Protein AF-E3HD50-F1 (afdb_monomer_lite)

InterPro domains:
  IPR001307 Thiosulphate sulfurtransferase, conserved site [PS00683] (288-298)
  IPR001763 Rhodanese-like domain [PF00581] (40-154)
  IPR001763 Rhodanese-like domain [PF00581] (185-299)
  IPR001763 Rhodanese-like domain [PS50206] (50-160)
  IPR001763 Rhodanese-like domain [PS50206] (193-304)
  IPR001763 Rhodanese-like domain [SM00450] (39-157)
  IPR001763 Rhodanese-like domain [SM00450] (183-304)
  IPR032816 VTT domain [PF09335] (359-471)
  IPR036873 Rhodanese-like domain superfamily [G3DSA:3.40.250.10] (29-171)
  IPR036873 Rhodanese-like domain superfamily [G3DSA:3.40.250.10] (179-312)
  IPR036873 Rhodanese-like domain superfamily [SSF52821] (33-162)
  IPR036873 Rhodanese-like domain superfamily [SSF52821] (179-300)
  IPR051126 Thiosulfate sulfurtransferase domain-containing protein [PTHR43855] (42-299)

Sequence (515 aa):
MKKLLVSVIFLLVFVIGVANENPTAVKNYDQYSNSKILISPEKANEMLTADKNIVVLDVRKEPDYNKGHIPGSYQIWRPSFSADKGEYEYGGMRATREKMAEVLGSYGVTGDTYIMLVSAKAEYDAARLWWILDMYGHEKMVLIDGGIDGWKNAGLPMVAETSAKPESVKYEFPKSEDTSKFATIEDVKKSIGDDNTVVIDTRTDFEHDGLAQYKGAFAKGRIPSEYYVPWDKMVNEDKSFKSKEEMEAILAENGITRDKQIISYCQSGVRSAHMTFVLSQLLGWDNVKNYDGSWIEWSYNAVNGNVELEKTSLFKVFFSYMKSREKMEMLIGSLGVWAPAAYILMYALITITCISVLPITLVGGLVFGGVKGVIYTAIGASLGLSMAFLIARYIARKPIESKFGNSEVFKKINEGVKNDGWFILATTRLIPVFPFGIQNYVYGLTSINFMQYSLLSTLFILPGTAVFVLLAGAVASGDKATAIKMSLTASLIFFILTVITKIIAKKSKASVKSV

Organism: Ilyobacter polytropus (strain ATCC 51220 / DSM 2926 / LMG 16218 / CuHBu1) (NCBI:txid572544)

pLDDT: mean 88.46, std 14.18, range [31.94, 98.62]

Secondary structure (DSSP, 8-state):
-HHHHHHHHHHHHHHHT-------PPP-GGGSTTTTSEE-HHHHHHHHHH-TTEEEEE-S-HHHHTT-B-TT-EE--HHHHBPPTTSSSSS-PBPPHHHHHHHHHTTT--TTPEEEEE-STTTHHHHHHHHHHHHHT---EEEETTHHHHHHHTT---B-SPPPPPPP-----SS---GGGEE-HHHHHHHTT-TTEEEEE-S-HHHHTTS---TT-SSSSB-TT-EE--GGGGB-TTSPBPPHHHHHHHHHHTT--TTSEEEEE-SSSSHHHHHHHIIIIIS--SSEEEESSHHHHHHHHHHTTSS--B---HHHHHHHHHH-HHHHHHHHHTTGGGHHHHHHHHHHHHHHTT---HHHHHHHHHHH-HHHHHHHHHHHHHHHHHHHHHIIIIISHHHHHHHHTTSHHHHHHHHHHHHHHHHHHHHHHHS-SS-HHHHHHHHHHSS--HHHHHHHHHHHHHHHHHHHHHHHHHHHHS-HHHHHHHHHHHHHHHHHHHHHHHHHHHHHHHHTT--

Radius of gyration: 29.77 Å; chains: 1; bounding box: 66×46×98 Å

Structure (mmCIF, N/CA/C/O backbone):
data_AF-E3HD50-F1
#
_entry.id   AF-E3HD50-F1
#
loop_
_atom_site.group_PDB
_atom_site.id
_atom_site.type_symbol
_atom_site.label_atom_id
_atom_site.label_alt_id
_atom_site.label_comp_id
_atom_site.label_asym_id
_atom_site.label_entity_id
_atom_site.label_seq_id
_atom_site.pdbx_PDB_ins_code
_atom_site.Cartn_x
_atom_site.Cartn_y
_atom_site.Cartn_z
_atom_site.occupancy
_atom_site.B_iso_or_equiv
_atom_site.auth_seq_id
_atom_site.auth_comp_id
_atom_site.auth_asym_id
_atom_site.auth_atom_id
_atom_site.pdbx_PDB_model_num
ATOM 1 N N . MET A 1 1 ? -17.061 -20.625 38.175 1.00 39.88 1 MET A N 1
ATOM 2 C CA . MET A 1 1 ? -15.971 -21.485 37.663 1.00 39.88 1 MET A CA 1
ATOM 3 C C . MET A 1 1 ? -16.125 -21.757 36.175 1.00 39.88 1 MET A C 1
ATOM 5 O O . MET A 1 1 ? -15.224 -21.364 35.461 1.00 39.88 1 MET A O 1
ATOM 9 N N . LYS A 1 2 ? -17.264 -22.271 35.676 1.00 33.75 2 LYS A N 1
ATOM 10 C CA . LYS A 1 2 ? -17.473 -22.517 34.229 1.00 33.75 2 LYS A CA 1
ATOM 11 C C . LYS A 1 2 ? -17.205 -21.302 33.309 1.00 33.75 2 LYS A C 1
ATOM 13 O O . LYS A 1 2 ? -16.453 -21.443 32.363 1.00 33.75 2 LYS A O 1
ATOM 18 N N . LYS A 1 3 ? -17.702 -20.094 33.624 1.00 38.50 3 LYS A N 1
ATOM 19 C CA . LYS A 1 3 ? -17.420 -18.876 32.819 1.00 38.50 3 LYS A CA 1
ATOM 20 C C . LYS A 1 3 ? -15.956 -18.398 32.872 1.00 38.50 3 LYS A C 1
ATOM 22 O O . LYS A 1 3 ? -15.477 -17.833 31.905 1.00 38.50 3 LYS A O 1
ATOM 27 N N . LEU A 1 4 ? -15.250 -18.658 33.977 1.00 38.50 4 LEU A N 1
ATOM 28 C CA . LEU A 1 4 ? -13.831 -18.306 34.146 1.00 38.50 4 LEU A CA 1
ATOM 29 C C . LEU A 1 4 ? -12.928 -19.298 33.391 1.00 38.50 4 LEU A C 1
ATOM 31 O O . LEU A 1 4 ? -11.938 -18.903 32.792 1.00 38.50 4 LEU A O 1
ATOM 35 N N . LEU A 1 5 ? -13.323 -20.576 33.376 1.00 35.88 5 LEU A N 1
ATOM 36 C CA . LEU A 1 5 ? -12.679 -21.636 32.605 1.00 35.88 5 LEU A CA 1
ATOM 37 C C . LEU A 1 5 ? -12.798 -21.372 31.096 1.00 35.88 5 LEU A C 1
ATOM 39 O O . LEU A 1 5 ? -11.825 -21.538 30.380 1.00 35.88 5 LEU A O 1
ATOM 43 N N . VAL A 1 6 ? -13.952 -20.877 30.628 1.00 40.56 6 VAL A N 1
ATOM 44 C CA . VAL A 1 6 ? -14.160 -20.490 29.219 1.00 40.56 6 VAL A CA 1
ATOM 45 C C . VAL A 1 6 ? -13.246 -19.329 28.808 1.00 40.56 6 VAL A C 1
ATOM 47 O O . VAL A 1 6 ? -12.685 -19.376 27.722 1.00 40.56 6 VAL A O 1
ATOM 50 N N . SER A 1 7 ? -13.013 -18.335 29.675 1.00 40.16 7 SER A N 1
ATOM 51 C CA . SER A 1 7 ? -12.068 -17.238 29.395 1.00 40.16 7 SER A CA 1
ATOM 52 C C . SER A 1 7 ? -10.600 -17.686 29.376 1.00 40.16 7 SER A C 1
ATOM 54 O O . SER A 1 7 ? -9.826 -17.182 28.571 1.00 40.16 7 SER A O 1
ATOM 56 N N . VAL A 1 8 ? -10.217 -18.650 30.222 1.00 45.38 8 VAL A N 1
ATOM 57 C CA . VAL A 1 8 ? -8.856 -19.225 30.243 1.00 45.38 8 VAL A CA 1
ATOM 58 C C . VAL A 1 8 ? -8.626 -20.167 29.055 1.00 45.38 8 VAL A C 1
ATOM 60 O O . VAL A 1 8 ? -7.551 -20.153 28.465 1.00 45.38 8 VAL A O 1
ATOM 63 N N . ILE A 1 9 ? -9.646 -20.927 28.645 1.00 44.91 9 ILE A N 1
ATOM 64 C CA . ILE A 1 9 ? -9.611 -21.764 27.436 1.00 44.91 9 ILE A CA 1
ATOM 65 C C . ILE A 1 9 ? -9.530 -20.889 26.177 1.00 44.91 9 ILE A C 1
ATOM 67 O O . ILE A 1 9 ? -8.768 -21.214 25.276 1.00 44.91 9 ILE A O 1
ATOM 71 N N . PHE A 1 10 ? -10.217 -19.741 26.134 1.00 44.97 10 PHE A N 1
ATOM 72 C CA . PHE A 1 10 ? -10.070 -18.778 25.033 1.00 44.97 10 PHE A CA 1
ATOM 73 C C . PHE A 1 10 ? -8.643 -18.214 24.939 1.00 44.97 10 PHE A C 1
ATOM 75 O O . PHE A 1 10 ? -8.124 -18.047 23.840 1.00 44.97 10 PHE A O 1
ATOM 82 N N . LEU A 1 11 ? -7.984 -17.980 26.083 1.00 40.22 11 LEU A N 1
ATOM 83 C CA . LEU A 1 11 ? -6.583 -17.549 26.135 1.00 40.22 11 LEU A CA 1
ATOM 84 C C . LEU A 1 11 ? -5.625 -18.649 25.635 1.00 40.22 11 LEU A C 1
ATOM 86 O O . LEU A 1 11 ? -4.672 -18.351 24.927 1.00 40.22 11 LEU A O 1
ATOM 90 N N . LEU A 1 12 ? -5.898 -19.918 25.960 1.00 40.31 12 LEU A N 1
ATOM 91 C CA . LEU A 1 12 ? -5.104 -21.076 25.521 1.00 40.31 12 LEU A CA 1
ATOM 92 C C . LEU A 1 12 ? -5.289 -21.394 24.029 1.00 40.31 12 LEU A C 1
ATOM 94 O O . LEU A 1 12 ? -4.313 -21.702 23.354 1.00 40.31 12 LEU A O 1
ATOM 98 N N . VAL A 1 13 ? -6.504 -21.261 23.491 1.00 42.22 13 VAL A N 1
ATOM 99 C CA . VAL A 1 13 ? -6.778 -21.442 22.053 1.00 42.22 13 VAL A CA 1
ATOM 100 C C . VAL A 1 13 ? -6.135 -20.323 21.221 1.00 42.22 13 VAL A C 1
ATOM 102 O O . VAL A 1 13 ? -5.653 -20.582 20.124 1.00 42.22 13 VAL A O 1
ATOM 105 N N . PHE A 1 14 ? -6.018 -19.106 21.765 1.00 41.03 14 PHE A N 1
ATOM 106 C CA . PHE A 1 14 ? -5.307 -18.003 21.105 1.00 41.03 14 PHE A CA 1
ATOM 107 C C . PHE A 1 14 ? -3.778 -18.201 21.077 1.00 41.03 14 PHE A C 1
ATOM 109 O O . PHE A 1 14 ? -3.115 -17.745 20.152 1.00 41.03 14 PHE A O 1
ATOM 116 N N . VAL A 1 15 ? -3.216 -18.918 22.058 1.00 40.97 15 VAL A N 1
ATOM 117 C CA . VAL A 1 15 ? -1.780 -19.262 22.110 1.00 40.97 15 VAL A CA 1
ATOM 118 C C . VAL A 1 15 ? -1.423 -20.390 21.131 1.00 40.97 15 VAL A C 1
ATOM 120 O O . VAL A 1 15 ? -0.302 -20.428 20.634 1.00 40.97 15 VAL A O 1
ATOM 123 N N . ILE A 1 16 ? -2.368 -21.277 20.806 1.00 40.00 16 ILE A N 1
ATOM 124 C CA . ILE A 1 16 ? -2.138 -22.424 19.907 1.00 40.00 16 ILE A CA 1
ATOM 125 C C . ILE A 1 16 ? -2.291 -22.039 18.418 1.00 40.00 16 ILE A C 1
ATOM 127 O O . ILE A 1 16 ? -1.778 -22.737 17.551 1.00 40.00 16 ILE A O 1
ATOM 131 N N . GLY A 1 17 ? -2.907 -20.893 18.103 1.00 34.75 17 GLY A N 1
ATOM 132 C CA . GLY A 1 17 ? -3.055 -20.395 16.725 1.00 34.75 17 GLY A CA 1
ATOM 133 C C . GLY A 1 17 ? -1.800 -19.768 16.099 1.00 34.75 17 GLY A C 1
ATOM 134 O O . GLY A 1 17 ? -1.859 -19.315 14.962 1.00 34.75 17 GLY A O 1
ATOM 135 N N . VAL A 1 18 ? -0.669 -19.719 16.813 1.00 40.81 18 VAL A N 1
ATOM 136 C CA . VAL A 1 18 ? 0.598 -19.149 16.318 1.00 40.81 18 VAL A CA 1
ATOM 137 C C . VAL A 1 18 ? 1.589 -20.273 16.027 1.00 40.81 18 VAL A C 1
ATOM 139 O O . VAL A 1 18 ? 2.613 -20.415 16.693 1.00 40.81 18 VAL A O 1
ATOM 142 N N . ALA A 1 19 ? 1.263 -21.105 15.046 1.00 39.38 19 ALA A N 1
ATOM 143 C CA . ALA A 1 19 ? 2.193 -22.072 14.482 1.00 39.38 19 ALA A CA 1
ATOM 144 C C . ALA A 1 19 ? 1.721 -22.465 13.082 1.00 39.38 19 ALA A C 1
ATOM 146 O O . ALA A 1 19 ? 0.920 -23.380 12.933 1.00 39.38 19 ALA A O 1
ATOM 147 N N . ASN A 1 20 ? 2.178 -21.717 12.081 1.00 31.94 20 ASN A N 1
ATOM 148 C CA . ASN A 1 20 ? 2.546 -22.245 10.769 1.00 31.94 20 ASN A CA 1
ATOM 149 C C . ASN A 1 20 ? 3.233 -21.121 9.990 1.00 31.94 20 ASN A C 1
ATOM 151 O O . ASN A 1 20 ? 2.661 -20.511 9.094 1.00 31.94 20 ASN A O 1
ATOM 155 N N . GLU A 1 21 ? 4.479 -20.834 10.355 1.00 38.28 21 GLU A N 1
ATOM 156 C CA . GLU A 1 21 ? 5.421 -20.377 9.339 1.00 38.28 21 GLU A CA 1
ATOM 157 C C . GLU A 1 21 ? 5.832 -21.643 8.593 1.00 38.28 21 GLU A C 1
ATOM 159 O O . GLU A 1 21 ? 6.553 -22.487 9.128 1.00 38.28 21 GLU A O 1
ATOM 164 N N . ASN A 1 22 ? 5.275 -21.830 7.395 1.00 33.47 22 ASN A N 1
ATOM 165 C CA . ASN A 1 22 ? 5.800 -22.835 6.488 1.00 33.47 22 ASN A CA 1
ATOM 166 C C . ASN A 1 22 ? 7.249 -22.434 6.170 1.00 33.47 22 ASN A C 1
ATOM 168 O O . ASN A 1 22 ? 7.464 -21.296 5.744 1.00 33.47 22 ASN A O 1
ATOM 172 N N . PRO A 1 23 ? 8.241 -23.321 6.364 1.00 38.91 23 PRO A N 1
ATOM 173 C CA . PRO A 1 23 ? 9.582 -23.083 5.846 1.00 38.91 23 PRO A CA 1
ATOM 174 C C . PRO A 1 23 ? 9.463 -22.795 4.349 1.00 38.91 23 PRO A C 1
ATOM 176 O O . PRO A 1 23 ? 8.654 -23.439 3.681 1.00 38.91 23 PRO A O 1
ATOM 179 N N . THR A 1 24 ? 10.218 -21.805 3.866 1.00 45.56 24 THR A N 1
ATOM 180 C CA . THR A 1 24 ? 10.245 -21.316 2.479 1.00 45.56 24 THR A CA 1
ATOM 181 C C . THR A 1 24 ? 10.115 -22.471 1.491 1.00 45.56 24 THR A C 1
ATOM 183 O O . THR A 1 24 ? 11.087 -23.154 1.169 1.00 45.56 24 THR A O 1
ATOM 186 N N . ALA A 1 25 ? 8.883 -22.723 1.043 1.00 51.53 25 ALA A N 1
ATOM 187 C CA . ALA A 1 25 ? 8.625 -23.710 0.017 1.00 51.53 25 ALA A CA 1
ATOM 188 C C . ALA A 1 25 ? 9.415 -23.279 -1.218 1.00 51.53 25 ALA A C 1
ATOM 190 O O . ALA A 1 25 ? 9.428 -22.094 -1.565 1.00 51.53 25 ALA A O 1
ATOM 191 N N . VAL A 1 26 ? 10.103 -24.226 -1.856 1.00 62.62 26 VAL A N 1
ATOM 192 C CA . VAL A 1 26 ? 10.768 -23.976 -3.136 1.00 62.62 26 VAL A CA 1
ATOM 193 C C . VAL A 1 26 ? 9.724 -23.384 -4.080 1.00 62.62 26 VAL A C 1
ATOM 195 O O . VAL A 1 26 ? 8.701 -24.019 -4.346 1.00 62.62 26 VAL A O 1
ATOM 198 N N . LYS A 1 27 ? 9.940 -22.141 -4.524 1.00 80.88 27 LYS A N 1
ATOM 199 C CA . LYS A 1 27 ? 8.978 -21.439 -5.376 1.00 80.88 27 LYS A CA 1
ATOM 200 C C . LYS A 1 27 ? 8.894 -22.137 -6.723 1.00 80.88 27 LYS A C 1
ATOM 202 O O . LYS A 1 27 ? 9.899 -22.319 -7.404 1.00 80.88 27 LYS A O 1
ATOM 207 N N . ASN A 1 28 ? 7.679 -22.514 -7.099 1.00 87.00 28 ASN A N 1
ATOM 208 C CA . ASN A 1 28 ? 7.396 -23.099 -8.397 1.00 87.00 28 ASN A CA 1
ATOM 209 C C . ASN A 1 28 ? 6.989 -21.994 -9.383 1.00 87.00 28 ASN A C 1
ATOM 211 O O . ASN A 1 28 ? 5.846 -21.554 -9.348 1.00 87.00 28 ASN A O 1
ATOM 215 N N . TYR A 1 29 ? 7.894 -21.538 -10.249 1.00 92.12 29 TYR A N 1
ATOM 216 C CA . TYR A 1 29 ? 7.586 -20.493 -11.240 1.00 92.12 29 TYR A CA 1
ATOM 217 C C . TYR A 1 29 ? 6.707 -20.994 -12.399 1.00 92.12 29 TYR A C 1
ATOM 219 O O . TYR A 1 29 ? 6.049 -20.186 -13.052 1.00 92.12 29 TYR A O 1
ATOM 227 N N . ASP A 1 30 ? 6.614 -22.313 -12.611 1.00 92.81 30 ASP A N 1
ATOM 228 C CA . ASP A 1 30 ? 5.777 -22.910 -13.664 1.00 92.81 30 ASP A CA 1
ATOM 229 C C . ASP A 1 30 ? 4.272 -22.782 -13.384 1.00 92.81 30 ASP A C 1
ATOM 231 O O . ASP A 1 30 ? 3.452 -23.045 -14.261 1.00 92.81 30 ASP A O 1
ATOM 235 N N . GLN A 1 31 ? 3.889 -22.358 -12.174 1.00 93.12 31 GLN A N 1
ATOM 236 C CA . GLN A 1 31 ? 2.493 -22.057 -11.845 1.00 93.12 31 GLN A CA 1
ATOM 237 C C . GLN A 1 31 ? 1.974 -20.793 -12.555 1.00 93.12 31 GLN A C 1
ATOM 239 O O . GLN A 1 31 ? 0.765 -20.633 -12.732 1.00 93.12 31 GLN A O 1
ATOM 244 N N . TYR A 1 32 ? 2.870 -19.872 -12.929 1.00 95.94 32 TYR A N 1
ATOM 245 C CA . TYR A 1 32 ? 2.498 -18.612 -13.564 1.00 95.94 32 TYR A CA 1
ATOM 246 C C . TYR A 1 32 ? 2.178 -18.817 -15.043 1.00 95.94 32 TYR A C 1
ATOM 248 O O . TYR A 1 32 ? 2.827 -19.601 -15.733 1.00 95.94 32 TYR A O 1
ATOM 256 N N . SER A 1 33 ? 1.201 -18.063 -15.549 1.00 96.12 33 SER A N 1
ATOM 257 C CA . SER A 1 33 ? 0.765 -18.157 -16.947 1.00 96.12 33 SER A CA 1
ATOM 258 C C . SER A 1 33 ? 1.896 -17.836 -17.936 1.00 96.12 33 SER A C 1
ATOM 260 O O . SER A 1 33 ? 1.996 -18.478 -18.980 1.00 96.12 33 SER A O 1
ATOM 262 N N . ASN A 1 34 ? 2.790 -16.905 -17.589 1.00 93.81 34 ASN A N 1
ATOM 263 C CA . ASN A 1 34 ? 4.053 -16.676 -18.283 1.00 93.81 34 ASN A CA 1
ATOM 264 C C . ASN A 1 34 ? 5.237 -16.968 -17.345 1.00 93.81 34 ASN A C 1
ATOM 266 O O . ASN A 1 34 ? 5.796 -16.068 -16.723 1.00 93.81 34 ASN A O 1
ATOM 270 N N . SER A 1 35 ? 5.648 -18.235 -17.251 1.00 89.31 35 SER A N 1
ATOM 271 C CA . SER A 1 35 ? 6.723 -18.669 -16.341 1.00 89.31 35 SER A CA 1
ATOM 272 C C . SER A 1 35 ? 8.123 -18.140 -16.687 1.00 89.31 35 SER A C 1
ATOM 274 O O . SER A 1 35 ? 9.052 -18.298 -15.901 1.00 89.31 35 SER A O 1
ATOM 276 N N . LYS A 1 36 ? 8.302 -17.501 -17.853 1.00 91.62 36 LYS A N 1
ATOM 277 C CA . LYS A 1 36 ? 9.605 -16.991 -18.320 1.00 91.62 36 LYS A CA 1
ATOM 278 C C . LYS A 1 36 ? 9.846 -15.516 -18.006 1.00 91.62 36 LYS A C 1
ATOM 280 O O . LYS A 1 36 ? 10.983 -15.066 -18.101 1.00 91.62 36 LYS A O 1
ATOM 285 N N . ILE A 1 37 ? 8.800 -14.764 -17.663 1.00 95.62 37 ILE A N 1
ATOM 286 C CA . ILE A 1 37 ? 8.881 -13.312 -17.427 1.00 95.62 37 ILE A CA 1
ATOM 287 C C . ILE A 1 37 ? 9.284 -12.955 -15.992 1.00 95.62 37 ILE A C 1
ATOM 289 O O . ILE A 1 37 ? 9.692 -11.825 -15.731 1.00 95.62 37 ILE A O 1
ATOM 293 N N . LEU A 1 38 ? 9.197 -13.915 -15.072 1.00 96.25 38 LEU A N 1
ATOM 294 C CA . LEU A 1 38 ? 9.579 -13.784 -13.673 1.00 96.25 38 LEU A CA 1
ATOM 295 C C . LEU A 1 38 ? 10.454 -14.981 -13.299 1.00 96.25 38 LEU A C 1
ATOM 297 O O . LEU A 1 38 ? 10.007 -16.121 -13.401 1.00 96.25 38 LEU A O 1
ATOM 301 N N . ILE A 1 39 ? 11.689 -14.727 -12.872 1.00 95.69 39 ILE A N 1
ATOM 302 C CA . ILE A 1 39 ? 12.664 -15.780 -12.556 1.00 95.69 39 ILE A CA 1
ATOM 303 C C . ILE A 1 39 ? 13.240 -15.609 -11.155 1.00 95.69 39 ILE A C 1
ATOM 305 O O . ILE A 1 39 ? 13.253 -14.508 -10.600 1.00 95.69 39 ILE A O 1
ATOM 309 N N . SER A 1 40 ? 13.759 -16.704 -10.596 1.00 95.38 40 SER A N 1
ATOM 310 C CA . SER A 1 40 ? 14.482 -16.655 -9.326 1.00 95.38 40 SER A CA 1
ATOM 311 C C . SER A 1 40 ? 15.815 -15.903 -9.467 1.00 95.38 40 SER A C 1
ATOM 313 O O . SER A 1 40 ? 16.392 -15.862 -10.564 1.00 95.38 40 SER A O 1
ATOM 315 N N . PRO A 1 41 ? 16.361 -15.357 -8.367 1.00 95.69 41 PRO A N 1
ATOM 316 C CA . PRO A 1 41 ? 17.691 -14.756 -8.375 1.00 95.69 41 PRO A CA 1
ATOM 317 C C . PRO A 1 41 ? 18.797 -15.703 -8.863 1.00 95.69 41 PRO A C 1
ATOM 319 O O . PRO A 1 41 ? 19.684 -15.295 -9.609 1.00 95.69 41 PRO A O 1
ATOM 322 N N . GLU A 1 42 ? 18.741 -16.983 -8.499 1.00 95.75 42 GLU A N 1
ATOM 323 C CA . GLU A 1 42 ? 19.726 -17.987 -8.913 1.00 95.75 42 GLU A CA 1
ATOM 324 C C . GLU A 1 42 ? 19.674 -18.225 -10.422 1.00 95.75 42 GLU A C 1
ATOM 326 O O . GLU A 1 42 ? 20.721 -18.290 -11.070 1.00 95.75 42 GLU A O 1
ATOM 331 N N . LYS A 1 43 ? 18.465 -18.295 -10.999 1.00 95.38 43 LYS A N 1
ATOM 332 C CA . LYS A 1 43 ? 18.302 -18.434 -12.449 1.00 95.38 43 LYS A CA 1
ATOM 333 C C . LYS A 1 43 ? 18.777 -17.186 -13.188 1.00 95.38 43 LYS A C 1
ATOM 335 O O . LYS A 1 43 ? 19.420 -17.304 -14.229 1.00 95.38 43 LYS A O 1
ATOM 340 N N . ALA A 1 44 ? 18.506 -16.003 -12.641 1.00 96.06 44 ALA A N 1
ATOM 341 C CA . ALA A 1 44 ? 19.031 -14.752 -13.172 1.00 96.06 44 ALA A CA 1
ATOM 342 C C . ALA A 1 44 ? 20.569 -14.761 -13.193 1.00 96.06 44 ALA A C 1
ATOM 344 O O . ALA A 1 44 ? 21.170 -14.468 -14.224 1.00 96.06 44 ALA A O 1
ATOM 345 N N . ASN A 1 45 ? 21.212 -15.184 -12.100 1.00 96.25 45 ASN A N 1
ATOM 346 C CA . ASN A 1 45 ? 22.666 -15.317 -12.036 1.00 96.25 45 ASN A CA 1
ATOM 347 C C . ASN A 1 45 ? 23.212 -16.331 -13.060 1.00 96.25 45 ASN A C 1
ATOM 349 O O . ASN A 1 45 ? 24.190 -16.039 -13.742 1.00 96.25 45 ASN A O 1
ATOM 353 N N . GLU A 1 46 ? 22.562 -17.488 -13.223 1.00 95.25 46 GLU A N 1
ATOM 354 C CA . GLU A 1 46 ? 22.917 -18.472 -14.257 1.00 95.25 46 GLU A CA 1
ATOM 355 C C . GLU A 1 46 ? 22.885 -17.843 -15.662 1.00 95.25 46 GLU A C 1
ATOM 357 O O . GLU A 1 46 ? 23.860 -17.947 -16.408 1.00 95.25 46 GLU A O 1
ATOM 362 N N . MET A 1 47 ? 21.809 -17.122 -15.999 1.00 94.69 47 MET A N 1
ATOM 363 C CA . MET A 1 47 ? 21.666 -16.444 -17.292 1.00 94.69 47 MET A CA 1
ATOM 364 C C . MET A 1 47 ? 22.776 -15.414 -17.528 1.00 94.69 47 MET A C 1
ATOM 366 O O . MET A 1 47 ? 23.382 -15.413 -18.598 1.00 94.69 47 MET A O 1
ATOM 370 N N . LEU A 1 48 ? 23.092 -14.592 -16.522 1.00 94.31 48 LEU A N 1
ATOM 371 C CA . LEU A 1 48 ? 24.144 -13.573 -16.612 1.00 94.31 48 LEU A CA 1
ATOM 372 C C . LEU A 1 48 ? 25.542 -14.170 -16.807 1.00 94.31 48 LEU A C 1
ATOM 374 O O . LEU A 1 48 ? 26.397 -13.550 -17.435 1.00 94.31 48 LEU A O 1
ATOM 378 N N . THR A 1 49 ? 25.789 -15.377 -16.293 1.00 90.25 49 THR A N 1
ATOM 379 C CA . THR A 1 49 ? 27.062 -16.076 -16.527 1.00 90.25 49 THR A CA 1
ATOM 380 C C . THR A 1 49 ? 27.155 -16.727 -17.907 1.00 90.25 49 THR A C 1
ATOM 382 O O . THR A 1 49 ? 28.262 -16.934 -18.405 1.00 90.25 49 THR A O 1
ATOM 385 N N . ALA A 1 50 ? 26.015 -17.049 -18.525 1.00 90.81 50 ALA A N 1
ATOM 386 C CA . ALA A 1 50 ? 25.946 -17.790 -19.779 1.00 90.81 50 ALA A CA 1
ATOM 387 C C . ALA A 1 50 ? 25.892 -16.888 -21.024 1.00 90.81 50 ALA A C 1
ATOM 389 O O . ALA A 1 50 ? 26.473 -17.244 -22.050 1.00 90.81 50 ALA A O 1
ATOM 390 N N . ASP A 1 51 ? 25.214 -15.740 -20.949 1.00 83.94 51 ASP A N 1
ATOM 391 C CA . ASP A 1 51 ? 24.958 -14.867 -22.097 1.00 83.94 51 ASP A CA 1
ATOM 392 C C . ASP A 1 51 ? 25.424 -13.426 -21.841 1.00 83.94 51 ASP A C 1
ATOM 394 O O . ASP A 1 51 ? 25.046 -12.783 -20.863 1.00 83.94 51 ASP A O 1
ATOM 398 N N . LYS A 1 52 ? 26.235 -12.899 -22.764 1.00 77.94 52 LYS A N 1
ATOM 399 C CA . LYS A 1 52 ? 26.749 -11.523 -22.723 1.00 77.94 52 LYS A CA 1
ATOM 400 C C . LYS A 1 52 ? 25.804 -10.498 -23.359 1.00 77.94 52 LYS A C 1
ATOM 402 O O . LYS A 1 52 ? 26.078 -9.308 -23.257 1.00 77.94 52 LYS A O 1
ATOM 407 N N . ASN A 1 53 ? 24.723 -10.926 -24.014 1.00 89.19 53 ASN A N 1
ATOM 408 C CA . ASN A 1 53 ? 23.721 -10.045 -24.626 1.00 89.19 53 ASN A CA 1
ATOM 409 C C . ASN A 1 53 ? 22.579 -9.662 -23.659 1.00 89.19 53 ASN A C 1
ATOM 411 O O . ASN A 1 53 ? 21.521 -9.183 -24.081 1.00 89.19 53 ASN A O 1
ATOM 415 N N . ILE A 1 54 ? 22.779 -9.885 -22.357 1.00 95.56 54 ILE A N 1
ATOM 416 C CA . ILE A 1 54 ? 21.848 -9.473 -21.309 1.00 95.56 54 ILE A CA 1
ATOM 417 C C . ILE A 1 54 ? 22.288 -8.122 -20.749 1.00 95.56 54 ILE A C 1
ATOM 419 O O . ILE A 1 54 ? 23.419 -7.969 -20.291 1.00 95.56 54 ILE A O 1
ATOM 423 N N . VAL A 1 55 ? 21.370 -7.158 -20.731 1.00 96.19 55 VAL A N 1
ATOM 424 C CA . VAL A 1 55 ? 21.560 -5.878 -20.040 1.00 96.19 55 VAL A CA 1
ATOM 425 C C . VAL A 1 55 ? 20.694 -5.866 -18.788 1.00 96.19 55 VAL A C 1
ATOM 427 O O . VAL A 1 55 ? 19.474 -6.001 -18.869 1.00 96.19 55 VAL A O 1
ATOM 430 N N . VAL A 1 56 ? 21.319 -5.687 -17.623 1.00 97.06 56 VAL A N 1
ATOM 431 C CA . VAL A 1 56 ? 20.600 -5.556 -16.349 1.00 97.06 56 VAL A CA 1
ATOM 432 C C . VAL A 1 56 ? 20.347 -4.080 -16.067 1.00 97.06 56 VAL A C 1
ATOM 434 O O . VAL A 1 56 ? 21.295 -3.311 -15.910 1.00 97.06 56 VAL A O 1
ATOM 437 N N . LEU A 1 57 ? 19.080 -3.682 -15.975 1.00 97.75 57 LEU A N 1
ATOM 438 C CA . LEU A 1 57 ? 18.681 -2.331 -15.589 1.00 97.75 57 LEU A CA 1
ATOM 439 C C . LEU A 1 57 ? 18.155 -2.338 -14.152 1.00 97.75 57 LEU A C 1
ATOM 441 O O . LEU A 1 57 ? 17.094 -2.894 -13.860 1.00 97.75 57 LEU A O 1
ATOM 445 N N . ASP A 1 58 ? 18.906 -1.697 -13.261 1.00 97.56 58 ASP A N 1
ATOM 446 C CA . ASP A 1 58 ? 18.540 -1.519 -11.861 1.00 97.56 58 ASP A CA 1
ATOM 447 C C . ASP A 1 58 ? 17.742 -0.223 -11.694 1.00 97.56 58 ASP A C 1
ATOM 449 O O . ASP A 1 58 ? 18.276 0.886 -11.792 1.00 97.56 58 ASP A O 1
ATOM 453 N N . VAL A 1 59 ? 16.443 -0.376 -11.441 1.00 97.44 59 VAL A N 1
ATOM 454 C CA . VAL A 1 59 ? 15.468 0.714 -11.357 1.00 97.44 59 VAL A CA 1
ATOM 455 C C . VAL A 1 59 ? 15.391 1.309 -9.945 1.00 97.44 59 VAL A C 1
ATOM 457 O O . VAL A 1 59 ? 14.377 1.891 -9.569 1.00 97.44 59 VAL A O 1
ATOM 460 N N . ARG A 1 60 ? 16.421 1.156 -9.102 1.00 96.62 60 ARG A N 1
ATOM 461 C CA . ARG A 1 60 ? 16.503 1.820 -7.787 1.00 96.62 60 ARG A CA 1
ATOM 462 C C . ARG A 1 60 ? 17.092 3.219 -7.916 1.00 96.62 60 ARG A C 1
ATOM 464 O O . ARG A 1 60 ? 17.749 3.569 -8.891 1.00 96.62 60 ARG A O 1
ATOM 471 N N . LYS A 1 61 ? 16.890 4.052 -6.891 1.00 95.19 61 LYS A N 1
ATOM 472 C CA . LYS A 1 61 ? 17.569 5.352 -6.808 1.00 95.19 61 LYS A CA 1
ATOM 473 C C . LYS A 1 61 ? 19.077 5.148 -6.685 1.00 95.19 61 LYS A C 1
ATOM 475 O O . LYS A 1 61 ? 19.515 4.260 -5.959 1.00 95.19 61 LYS A O 1
ATOM 480 N N . GLU A 1 62 ? 19.849 6.046 -7.286 1.00 94.06 62 GLU A N 1
ATOM 481 C CA . GLU A 1 62 ? 21.316 6.029 -7.250 1.00 94.06 62 GLU A CA 1
ATOM 482 C C . GLU A 1 62 ? 21.914 5.819 -5.838 1.00 94.06 62 GLU A C 1
ATOM 484 O O . GLU A 1 62 ? 22.774 4.953 -5.692 1.00 94.06 62 GLU A O 1
ATOM 489 N N . PRO A 1 63 ? 21.434 6.465 -4.750 1.00 94.50 63 PRO A N 1
ATOM 490 C CA . PRO A 1 63 ? 21.982 6.205 -3.417 1.00 94.50 63 PRO A CA 1
ATOM 491 C C . PRO A 1 63 ? 21.746 4.782 -2.896 1.00 94.50 63 PRO A C 1
ATOM 493 O O . PRO A 1 63 ? 22.514 4.313 -2.062 1.00 94.50 63 PRO A O 1
ATOM 496 N N . ASP A 1 64 ? 20.681 4.104 -3.329 1.00 94.00 64 ASP A N 1
ATOM 497 C CA . ASP A 1 64 ? 20.410 2.715 -2.944 1.00 94.00 64 ASP A CA 1
ATOM 498 C C . ASP A 1 64 ? 21.184 1.733 -3.829 1.00 94.00 64 ASP A C 1
ATOM 500 O O . ASP A 1 64 ? 21.681 0.726 -3.329 1.00 94.00 64 ASP A O 1
ATOM 504 N N . TYR A 1 65 ? 21.356 2.071 -5.107 1.00 95.19 65 TYR A N 1
ATOM 505 C CA . TYR A 1 65 ? 22.226 1.361 -6.042 1.00 95.19 65 TYR A CA 1
ATOM 506 C C . TYR A 1 65 ? 23.692 1.352 -5.571 1.00 95.19 65 TYR A C 1
ATOM 508 O O . TYR A 1 65 ? 24.327 0.299 -5.498 1.00 95.19 65 TYR A O 1
ATOM 516 N N . ASN A 1 66 ? 24.209 2.509 -5.147 1.00 93.88 66 ASN A N 1
ATOM 517 C CA . ASN A 1 66 ? 25.598 2.676 -4.700 1.00 93.88 66 ASN A CA 1
ATOM 518 C C . ASN A 1 66 ? 25.920 1.938 -3.385 1.00 93.88 66 ASN A C 1
ATOM 520 O O . ASN A 1 66 ? 27.088 1.734 -3.069 1.00 93.88 66 ASN A O 1
ATOM 524 N N . LYS A 1 67 ? 24.911 1.512 -2.608 1.00 93.81 67 LYS A N 1
ATOM 525 C CA . LYS A 1 67 ? 25.125 0.662 -1.416 1.00 93.81 67 LYS A CA 1
ATOM 526 C C . LYS A 1 67 ? 25.472 -0.784 -1.775 1.00 93.81 67 LYS A C 1
ATOM 528 O O . LYS A 1 67 ? 25.967 -1.512 -0.919 1.00 93.81 67 LYS A O 1
ATOM 533 N N . GLY A 1 68 ? 25.151 -1.208 -2.993 1.00 94.88 68 GLY A N 1
ATOM 534 C CA . GLY A 1 68 ? 25.296 -2.579 -3.457 1.00 94.88 68 GLY A CA 1
ATOM 535 C C . GLY A 1 68 ? 24.285 -2.890 -4.558 1.00 94.88 68 GLY A C 1
ATOM 536 O O . GLY A 1 68 ? 23.083 -2.663 -4.383 1.00 94.88 68 GLY A O 1
ATOM 537 N N . HIS A 1 69 ? 24.758 -3.443 -5.668 1.00 96.12 69 HIS A N 1
ATOM 538 C CA . HIS A 1 69 ? 23.961 -3.819 -6.838 1.00 96.12 69 HIS A CA 1
ATOM 539 C C . HIS A 1 69 ? 24.506 -5.086 -7.512 1.00 96.12 69 HIS A C 1
ATOM 541 O O . HIS A 1 69 ? 25.567 -5.595 -7.139 1.00 96.12 69 HIS A O 1
ATOM 547 N N . ILE A 1 70 ? 23.752 -5.607 -8.482 1.00 96.19 70 ILE A N 1
ATOM 548 C CA . ILE A 1 70 ? 24.124 -6.792 -9.261 1.00 96.19 70 ILE A CA 1
ATOM 549 C C . ILE A 1 70 ? 25.355 -6.455 -10.126 1.00 96.19 70 ILE A C 1
ATOM 551 O O . ILE A 1 70 ? 25.351 -5.424 -10.802 1.00 96.19 70 ILE A O 1
ATOM 555 N N . PRO A 1 71 ? 26.417 -7.283 -10.136 1.00 94.31 71 PRO A N 1
ATOM 556 C CA . PRO A 1 71 ? 27.589 -7.039 -10.974 1.00 94.31 71 PRO A CA 1
ATOM 557 C C . PRO A 1 71 ? 27.221 -6.826 -12.449 1.00 94.31 71 PRO A C 1
ATOM 559 O O . PRO A 1 71 ? 26.485 -7.620 -13.027 1.00 94.31 71 PRO A O 1
ATOM 562 N N . GLY A 1 72 ? 27.736 -5.752 -13.053 1.00 92.31 72 GLY A N 1
ATOM 563 C CA . GLY A 1 72 ? 27.478 -5.413 -14.458 1.00 92.31 72 GLY A CA 1
ATOM 564 C C . GLY A 1 72 ? 26.122 -4.754 -14.741 1.00 92.31 72 GLY A C 1
ATOM 565 O O . GLY A 1 72 ? 25.829 -4.475 -15.900 1.00 92.31 72 GLY A O 1
ATOM 566 N N . SER A 1 73 ? 25.295 -4.485 -13.724 1.00 95.75 73 SER A N 1
ATOM 567 C CA . SER A 1 73 ? 24.044 -3.745 -13.923 1.00 95.75 73 SER A CA 1
ATOM 568 C C . SER A 1 73 ? 24.268 -2.259 -14.192 1.00 95.75 73 SER A C 1
ATOM 570 O O . SER A 1 73 ? 25.295 -1.697 -13.810 1.00 95.75 73 SER A O 1
ATOM 572 N N . TYR A 1 74 ? 23.273 -1.613 -14.796 1.00 96.31 74 TYR A N 1
ATOM 573 C CA . TYR A 1 74 ? 23.229 -0.170 -14.978 1.00 96.31 74 TYR A CA 1
ATOM 574 C C . TYR A 1 74 ? 22.054 0.443 -14.231 1.00 96.31 74 TYR A C 1
ATOM 576 O O . TYR A 1 74 ? 20.912 0.002 -14.354 1.00 96.31 74 TYR A O 1
ATOM 584 N N . GLN A 1 75 ? 22.331 1.512 -13.494 1.00 95.94 75 GLN A N 1
ATOM 585 C CA . GLN A 1 75 ? 21.307 2.258 -12.782 1.00 95.94 75 GLN A CA 1
ATOM 586 C C . GLN A 1 75 ? 20.444 3.073 -13.760 1.00 95.94 75 GLN A C 1
ATOM 588 O O . GLN A 1 75 ? 20.963 3.790 -14.623 1.00 95.94 75 GLN A O 1
ATOM 593 N N . ILE A 1 76 ? 19.122 2.989 -13.597 1.00 96.62 76 ILE A N 1
ATOM 594 C CA . ILE A 1 76 ? 18.118 3.818 -14.273 1.00 96.62 76 ILE A CA 1
ATOM 595 C C . ILE A 1 76 ? 17.077 4.287 -13.247 1.00 96.62 76 ILE A C 1
ATOM 597 O O . ILE A 1 76 ? 16.724 3.570 -12.319 1.00 96.62 76 ILE A O 1
ATOM 601 N N . TRP A 1 77 ? 16.563 5.512 -13.367 1.00 96.19 77 TRP A N 1
ATOM 602 C CA . TRP A 1 77 ? 15.521 6.006 -12.460 1.00 96.19 77 TRP A CA 1
ATOM 603 C C . TRP A 1 77 ? 14.416 6.737 -13.212 1.00 96.19 77 TRP A C 1
ATOM 605 O O . TRP A 1 77 ? 14.533 7.037 -14.396 1.00 96.19 77 TRP A O 1
ATOM 615 N N . ARG A 1 78 ? 13.328 7.033 -12.496 1.00 95.56 78 ARG A N 1
ATOM 616 C CA . ARG A 1 78 ? 12.075 7.572 -13.037 1.00 95.56 78 ARG A CA 1
ATOM 617 C C . ARG A 1 78 ? 12.230 8.719 -14.041 1.00 95.56 78 ARG A C 1
ATOM 619 O O . ARG A 1 78 ? 11.589 8.624 -15.076 1.00 95.56 78 ARG A O 1
ATOM 626 N N . PRO A 1 79 ? 13.068 9.755 -13.833 1.00 95.81 79 PRO A N 1
ATOM 627 C CA . PRO A 1 79 ? 13.217 10.829 -14.821 1.00 95.81 79 PRO A CA 1
ATOM 628 C C . PRO A 1 79 ? 13.615 10.352 -16.228 1.00 95.81 79 PRO A C 1
ATOM 630 O O . PRO A 1 79 ? 13.234 10.985 -17.210 1.00 95.81 79 PRO A O 1
ATOM 633 N N . SER A 1 80 ? 14.328 9.225 -16.334 1.00 96.88 80 SER A N 1
ATOM 634 C CA . SER A 1 80 ? 14.720 8.634 -17.617 1.00 96.88 80 SER A CA 1
ATOM 635 C C . SER A 1 80 ? 13.533 8.038 -18.380 1.00 96.88 80 SER A C 1
ATOM 637 O O . SER A 1 80 ? 13.547 8.031 -19.600 1.00 96.88 80 SER A O 1
ATOM 639 N N . PHE A 1 81 ? 12.492 7.570 -17.688 1.00 97.19 81 PHE A N 1
ATOM 640 C CA . PHE A 1 81 ? 11.321 6.917 -18.296 1.00 97.19 81 PHE A CA 1
ATOM 641 C C . PHE A 1 81 ? 9.988 7.605 -17.954 1.00 97.19 81 PHE A C 1
ATOM 643 O O . PHE A 1 81 ? 8.906 7.035 -18.114 1.00 97.19 81 PHE A O 1
ATOM 650 N N . SER A 1 82 ? 10.055 8.854 -17.498 1.00 97.12 82 SER A N 1
ATOM 651 C CA . SER A 1 82 ? 8.912 9.748 -17.315 1.00 97.12 82 SER A CA 1
ATOM 652 C C . SER A 1 82 ? 8.922 10.854 -18.365 1.00 97.12 82 SER A C 1
ATOM 654 O O . SER A 1 82 ? 9.984 11.214 -18.873 1.00 97.12 82 SER A O 1
ATOM 656 N N . ALA A 1 83 ? 7.747 11.400 -18.670 1.00 97.06 83 ALA A N 1
ATOM 657 C CA . ALA A 1 83 ? 7.610 12.599 -19.488 1.00 97.06 83 ALA A CA 1
ATOM 658 C C . ALA A 1 83 ? 8.435 13.750 -18.899 1.00 97.06 83 ALA A C 1
ATOM 660 O O . ALA A 1 83 ? 8.564 13.866 -17.670 1.00 97.06 83 ALA A O 1
ATOM 661 N N . ASP A 1 84 ? 8.995 14.593 -19.763 1.00 94.75 84 ASP A N 1
ATOM 662 C CA . ASP A 1 84 ? 9.738 15.757 -19.316 1.00 94.75 84 ASP A CA 1
ATOM 663 C C . ASP A 1 84 ? 8.818 16.826 -18.731 1.00 94.75 84 ASP A C 1
ATOM 665 O O . ASP A 1 84 ? 7.605 16.901 -18.956 1.00 94.75 84 ASP A O 1
ATOM 669 N N . LYS A 1 85 ? 9.417 17.669 -17.891 1.00 92.19 85 LYS A N 1
ATOM 670 C CA . LYS A 1 85 ? 8.691 18.742 -17.223 1.00 92.19 85 LYS A CA 1
ATOM 671 C C . LYS A 1 85 ? 8.120 19.701 -18.271 1.00 92.19 85 LYS A C 1
ATOM 673 O O . LYS A 1 85 ? 8.878 20.326 -19.002 1.00 92.19 85 LYS A O 1
ATOM 678 N N . GLY A 1 86 ? 6.802 19.891 -18.243 1.00 92.44 86 GLY A N 1
ATOM 679 C CA . GLY A 1 86 ? 6.088 20.796 -19.146 1.00 92.44 86 GLY A CA 1
ATOM 680 C C . GLY A 1 86 ? 5.424 20.106 -20.337 1.00 92.44 86 GLY A C 1
ATOM 681 O O . GLY A 1 86 ? 4.667 20.766 -21.034 1.00 92.44 86 GLY A O 1
ATOM 682 N N . GLU A 1 87 ? 5.641 18.802 -20.547 1.00 95.31 87 GLU A N 1
ATOM 683 C CA . GLU A 1 87 ? 4.875 18.036 -21.546 1.00 95.31 87 GLU A CA 1
ATOM 684 C C . GLU A 1 87 ? 3.403 17.852 -21.143 1.00 95.31 87 GLU A C 1
ATOM 686 O O . GLU A 1 87 ? 2.526 17.774 -21.999 1.00 95.31 87 GLU A O 1
ATOM 691 N N . TYR A 1 88 ? 3.135 17.800 -19.836 1.00 96.06 88 TYR A N 1
ATOM 692 C CA . TYR A 1 88 ? 1.803 17.667 -19.253 1.00 96.06 88 TYR A CA 1
ATOM 693 C C . TYR A 1 88 ? 1.623 18.684 -18.118 1.00 96.06 88 TYR A C 1
ATOM 695 O O . TYR A 1 88 ? 2.585 19.058 -17.440 1.00 96.06 88 TYR A O 1
ATOM 703 N N . GLU A 1 89 ? 0.371 19.070 -17.858 1.00 95.75 89 GLU A N 1
ATOM 704 C CA . GLU A 1 89 ? -0.023 19.978 -16.762 1.00 95.75 89 GLU A CA 1
ATOM 705 C C . GLU A 1 89 ? 0.269 19.409 -15.359 1.00 95.75 89 GLU A C 1
ATOM 707 O O . GLU A 1 89 ? 0.298 20.124 -14.354 1.00 95.75 89 GLU A O 1
ATOM 712 N N . TYR A 1 90 ? 0.497 18.101 -15.276 1.00 95.06 90 TYR A N 1
ATOM 713 C CA . TYR A 1 90 ? 0.801 17.362 -14.060 1.00 95.06 90 TYR A CA 1
ATOM 714 C C . TYR A 1 90 ? 1.916 16.335 -14.323 1.00 95.06 90 TYR A C 1
ATOM 716 O O . TYR A 1 90 ? 2.230 15.992 -15.458 1.00 95.06 90 TYR A O 1
ATOM 724 N N . GLY A 1 91 ? 2.565 15.853 -13.261 1.00 94.25 91 GLY A N 1
ATOM 725 C CA . GLY A 1 91 ? 3.684 14.909 -13.380 1.00 94.25 91 GLY A CA 1
ATOM 726 C C . GLY A 1 91 ? 3.263 13.436 -13.368 1.00 94.25 91 GLY A C 1
ATOM 727 O O . GLY A 1 91 ? 2.118 13.103 -13.090 1.00 94.25 91 GLY A O 1
ATOM 728 N N . GLY A 1 92 ? 4.236 12.542 -13.562 1.00 91.25 92 GLY A N 1
ATOM 729 C CA . GLY A 1 92 ? 4.064 11.093 -13.373 1.00 91.25 92 GLY A CA 1
ATOM 730 C C . GLY A 1 92 ? 3.792 10.290 -14.645 1.00 91.25 92 GLY A C 1
ATOM 731 O O . GLY A 1 92 ? 3.862 9.066 -14.586 1.00 91.25 92 GLY A O 1
ATOM 732 N N . MET A 1 93 ? 3.568 10.964 -15.774 1.00 97.06 93 MET A N 1
ATOM 733 C CA . MET A 1 93 ? 3.347 10.339 -17.081 1.00 97.06 93 MET A CA 1
ATOM 734 C C . MET A 1 93 ? 4.594 9.618 -17.598 1.00 97.06 93 MET A C 1
ATOM 736 O O . MET A 1 93 ? 5.724 9.969 -17.242 1.00 97.06 93 MET A O 1
ATOM 740 N N . ARG A 1 94 ? 4.399 8.599 -18.439 1.00 97.06 94 ARG A N 1
ATOM 741 C CA . ARG A 1 94 ? 5.484 7.882 -19.130 1.00 97.06 94 ARG A CA 1
ATOM 742 C C . ARG A 1 94 ? 6.232 8.784 -20.119 1.00 97.06 94 ARG A C 1
ATOM 744 O O . ARG A 1 94 ? 5.643 9.690 -20.698 1.00 97.06 94 ARG A O 1
ATOM 751 N N . ALA A 1 95 ? 7.509 8.490 -20.348 1.00 97.50 95 ALA A N 1
ATOM 752 C CA . ALA A 1 95 ? 8.280 9.075 -21.448 1.00 97.50 95 ALA A CA 1
ATOM 753 C C . ALA A 1 95 ? 7.706 8.667 -22.815 1.00 97.50 95 ALA A C 1
ATOM 755 O O . ALA A 1 95 ? 7.076 7.613 -22.927 1.00 97.50 95 ALA A O 1
ATOM 756 N N . THR A 1 96 ? 7.957 9.465 -23.854 1.00 97.06 96 THR A N 1
ATOM 757 C CA . THR A 1 96 ? 7.627 9.118 -25.246 1.00 97.06 96 THR A CA 1
ATOM 758 C C . THR A 1 96 ? 8.431 7.910 -25.740 1.00 97.06 96 THR A C 1
ATOM 760 O O . THR A 1 96 ? 9.453 7.539 -25.150 1.00 97.06 96 THR A O 1
ATOM 763 N N . ARG A 1 97 ? 7.976 7.279 -26.830 1.00 97.12 97 ARG A N 1
ATOM 764 C CA . ARG A 1 97 ? 8.676 6.144 -27.453 1.00 97.12 97 ARG A CA 1
ATOM 765 C C . ARG A 1 97 ? 10.056 6.568 -27.955 1.00 97.12 97 ARG A C 1
ATOM 767 O O . ARG A 1 97 ? 11.022 5.834 -27.788 1.00 97.12 97 ARG A O 1
ATOM 774 N N . GLU A 1 98 ? 10.166 7.779 -28.487 1.00 97.62 98 GLU A N 1
ATOM 775 C CA . GLU A 1 98 ? 11.407 8.374 -28.987 1.00 97.62 98 GLU A CA 1
ATOM 776 C C . GLU A 1 98 ? 12.412 8.576 -27.850 1.00 97.62 98 GLU A C 1
ATOM 778 O O . GLU A 1 98 ? 13.539 8.087 -27.927 1.00 97.62 98 GLU A O 1
ATOM 783 N N . LYS A 1 99 ? 11.979 9.189 -26.740 1.00 97.75 99 LYS A N 1
ATOM 784 C CA . LYS A 1 99 ? 12.821 9.363 -25.550 1.00 97.75 99 LYS A CA 1
ATOM 785 C C . LYS A 1 99 ? 13.282 8.018 -24.990 1.00 97.75 99 LYS A C 1
ATOM 787 O O . LYS A 1 99 ? 14.446 7.862 -24.631 1.00 97.75 99 LYS A O 1
ATOM 792 N N . MET A 1 100 ? 12.392 7.024 -24.931 1.00 98.38 100 MET A N 1
ATOM 793 C CA . MET A 1 100 ? 12.777 5.688 -24.474 1.00 98.38 100 MET A CA 1
ATOM 794 C C . MET A 1 100 ? 13.791 5.018 -25.401 1.00 98.38 100 MET A C 1
ATOM 796 O O . MET A 1 100 ? 14.674 4.321 -24.904 1.00 98.38 100 MET A O 1
ATOM 800 N N . ALA A 1 101 ? 13.713 5.245 -26.714 1.00 98.31 101 ALA A N 1
ATOM 801 C CA . ALA A 1 101 ? 14.707 4.731 -27.647 1.00 98.31 101 ALA A CA 1
ATOM 802 C C . ALA A 1 101 ? 16.098 5.335 -27.394 1.00 98.31 101 ALA A C 1
ATOM 804 O O . ALA A 1 101 ? 17.080 4.600 -27.313 1.00 98.31 101 ALA A O 1
ATOM 805 N N . GLU A 1 102 ? 16.185 6.648 -27.175 1.00 98.00 102 GLU A N 1
ATOM 806 C CA . GLU A 1 102 ? 17.446 7.317 -26.822 1.00 98.00 102 GLU A CA 1
ATOM 807 C C . GLU A 1 102 ? 18.021 6.797 -25.497 1.00 98.00 102 GLU A C 1
ATOM 809 O O . GLU A 1 102 ? 19.210 6.483 -25.395 1.00 98.00 102 GLU A O 1
ATOM 814 N N . VAL A 1 103 ? 17.166 6.651 -24.481 1.00 97.94 103 VAL A N 1
ATOM 815 C CA . VAL A 1 103 ? 17.564 6.163 -23.156 1.00 97.94 103 VAL A CA 1
ATOM 816 C C . VAL A 1 103 ? 18.098 4.737 -23.232 1.00 97.94 103 VAL A C 1
ATOM 818 O O . VAL A 1 103 ? 19.178 4.480 -22.701 1.00 97.94 103 VAL A O 1
ATOM 821 N N . LEU A 1 104 ? 17.395 3.821 -23.904 1.00 98.19 104 LEU A N 1
ATOM 822 C CA . LEU A 1 104 ? 17.852 2.439 -24.079 1.00 98.19 104 LEU A CA 1
ATOM 823 C C . LEU A 1 104 ? 19.158 2.370 -24.876 1.00 98.19 104 LEU A C 1
ATOM 825 O O . LEU A 1 104 ? 20.093 1.683 -24.460 1.00 98.19 104 LEU A O 1
ATOM 829 N N . GLY A 1 105 ? 19.260 3.145 -25.958 1.00 97.88 105 GLY A N 1
ATOM 830 C CA . GLY A 1 105 ? 20.485 3.267 -26.745 1.00 97.88 105 GLY A CA 1
ATOM 831 C C . GLY A 1 105 ? 21.691 3.701 -25.907 1.00 97.88 105 GLY A C 1
ATOM 832 O O . GLY A 1 105 ? 22.788 3.178 -26.095 1.00 97.88 105 GLY A O 1
ATOM 833 N N . SER A 1 106 ? 21.490 4.572 -24.908 1.00 96.94 106 SER A N 1
ATOM 834 C CA . SER A 1 106 ? 22.545 5.010 -23.974 1.00 96.94 106 SER A CA 1
ATOM 835 C C . SER A 1 106 ? 23.069 3.914 -23.032 1.00 96.94 106 SER A C 1
ATOM 837 O O . SER A 1 106 ? 24.121 4.084 -22.415 1.00 96.94 106 SER A O 1
ATOM 839 N N . TYR A 1 107 ? 22.348 2.795 -22.921 1.00 96.00 107 TYR A N 1
ATOM 840 C CA . TYR A 1 107 ? 22.764 1.592 -22.195 1.00 96.00 107 TYR A CA 1
ATOM 841 C C . TYR A 1 107 ? 23.236 0.478 -23.141 1.00 96.00 107 TYR A C 1
ATOM 843 O O . TYR A 1 107 ? 23.344 -0.671 -22.719 1.00 96.00 107 TYR A O 1
ATOM 851 N N . GLY A 1 108 ? 23.517 0.789 -24.413 1.00 95.31 108 GLY A N 1
ATOM 852 C CA . GLY A 1 108 ? 23.995 -0.198 -25.387 1.00 95.31 108 GLY A CA 1
ATOM 853 C C . GLY A 1 108 ? 22.929 -1.219 -25.800 1.00 95.31 108 GLY A C 1
ATOM 854 O O . GLY A 1 108 ? 23.250 -2.220 -26.437 1.00 95.31 108 GLY A O 1
ATOM 855 N N . VAL A 1 109 ? 21.664 -0.991 -25.431 1.00 96.62 109 VAL A N 1
ATOM 856 C CA . VAL A 1 109 ? 20.549 -1.887 -25.749 1.00 96.62 109 VAL A CA 1
ATOM 857 C C . VAL A 1 109 ? 20.226 -1.774 -27.236 1.00 96.62 109 VAL A C 1
ATOM 859 O O . VAL A 1 109 ? 20.141 -0.680 -27.790 1.00 96.62 109 VAL A O 1
ATOM 862 N N . THR A 1 110 ? 19.988 -2.916 -27.872 1.00 95.69 110 THR A N 1
ATOM 863 C CA . THR A 1 110 ? 19.482 -3.046 -29.245 1.00 95.69 110 THR A CA 1
ATOM 864 C C . THR A 1 110 ? 18.132 -3.767 -29.239 1.00 95.69 110 THR A C 1
ATOM 866 O O . THR A 1 110 ? 17.695 -4.271 -28.203 1.00 95.69 110 THR A O 1
ATOM 869 N N . GLY A 1 111 ? 17.463 -3.862 -30.391 1.00 93.75 111 GLY A N 1
ATOM 870 C CA . GLY A 1 111 ? 16.205 -4.609 -30.500 1.00 93.75 111 GLY A CA 1
ATOM 871 C C . GLY A 1 111 ? 16.319 -6.101 -30.140 1.00 93.75 111 GLY A C 1
ATOM 872 O O . GLY A 1 111 ? 15.325 -6.722 -29.771 1.00 93.75 111 GLY A O 1
ATOM 873 N N . ASP A 1 112 ? 17.526 -6.671 -30.196 1.00 93.56 112 ASP A N 1
ATOM 874 C CA . ASP A 1 112 ? 17.773 -8.078 -29.875 1.00 93.56 112 ASP A CA 1
ATOM 875 C C . ASP A 1 112 ? 18.280 -8.337 -28.459 1.00 93.56 112 ASP A C 1
ATOM 877 O O . ASP A 1 112 ? 18.337 -9.501 -28.048 1.00 93.56 112 ASP A O 1
ATOM 881 N N . THR A 1 113 ? 18.640 -7.281 -27.730 1.00 96.12 113 THR A N 1
ATOM 882 C CA . THR A 1 113 ? 19.119 -7.355 -26.350 1.00 96.12 113 THR A CA 1
ATOM 883 C C . THR A 1 113 ? 18.043 -7.934 -25.441 1.00 96.12 113 THR A C 1
ATOM 885 O O . THR A 1 113 ? 16.871 -7.595 -25.566 1.00 96.12 113 THR A O 1
ATOM 888 N N . TYR A 1 114 ? 18.448 -8.798 -24.512 1.00 96.81 114 TYR A N 1
ATOM 889 C CA . TYR A 1 114 ? 17.562 -9.302 -23.469 1.00 96.81 114 TYR A CA 1
ATOM 890 C C . TYR A 1 114 ? 17.707 -8.414 -22.228 1.00 96.81 114 TYR A C 1
ATOM 892 O O . TYR A 1 114 ? 18.801 -8.286 -21.680 1.00 96.81 114 TYR A O 1
ATOM 900 N N . ILE A 1 115 ? 16.628 -7.778 -21.775 1.00 98.00 115 ILE A N 1
ATOM 901 C CA . ILE A 1 115 ? 16.673 -6.844 -20.644 1.00 98.00 115 ILE A CA 1
ATOM 902 C C . ILE A 1 115 ? 16.240 -7.551 -19.359 1.00 98.00 115 ILE A C 1
ATOM 904 O O . ILE A 1 115 ? 15.124 -8.052 -19.242 1.00 98.00 115 ILE A O 1
ATOM 908 N N . MET A 1 116 ? 17.109 -7.549 -18.355 1.00 98.00 116 MET A N 1
ATOM 909 C CA . MET A 1 116 ? 16.781 -8.009 -17.009 1.00 98.00 116 MET A CA 1
ATOM 910 C C . MET A 1 116 ? 16.487 -6.803 -16.122 1.00 98.00 116 MET A C 1
ATOM 912 O O . MET A 1 116 ? 17.331 -5.928 -15.943 1.00 98.00 116 MET A O 1
ATOM 916 N N . LEU A 1 117 ? 15.277 -6.746 -15.580 1.00 98.25 117 LEU A N 1
ATOM 917 C CA . LEU A 1 117 ? 14.816 -5.659 -14.730 1.00 98.25 117 LEU A CA 1
ATOM 918 C C . LEU A 1 117 ? 14.898 -6.080 -13.266 1.00 98.25 117 LEU A C 1
ATOM 920 O O . LEU A 1 117 ? 14.441 -7.159 -12.883 1.00 98.25 117 LEU A O 1
ATOM 924 N N . VAL A 1 118 ? 15.478 -5.204 -12.453 1.00 97.06 118 VAL A N 1
ATOM 925 C CA . VAL A 1 118 ? 15.543 -5.372 -11.003 1.00 97.06 118 VAL A CA 1
ATOM 926 C C . VAL A 1 118 ? 15.258 -4.045 -10.327 1.00 97.06 118 VAL A C 1
ATOM 928 O O . VAL A 1 118 ? 15.662 -2.986 -10.805 1.00 97.06 118 VAL A O 1
ATOM 931 N N . SER A 1 119 ? 14.571 -4.066 -9.196 1.00 94.06 119 SER A N 1
ATOM 932 C CA . SER A 1 119 ? 14.394 -2.884 -8.372 1.00 94.06 119 SER A CA 1
ATOM 933 C C . SER A 1 119 ? 14.324 -3.256 -6.887 1.00 94.06 119 SER A C 1
ATOM 935 O O . SER A 1 119 ? 14.997 -4.175 -6.417 1.00 94.06 119 SER A O 1
ATOM 937 N N . ALA A 1 120 ? 13.596 -2.464 -6.105 1.00 88.75 120 ALA A N 1
ATOM 938 C CA . ALA A 1 120 ? 13.327 -2.719 -4.698 1.00 88.75 120 ALA A CA 1
ATOM 939 C C . ALA A 1 120 ? 11.815 -2.707 -4.469 1.00 88.75 120 ALA A C 1
ATOM 941 O O . ALA A 1 120 ? 11.047 -2.288 -5.334 1.00 88.75 120 ALA A O 1
ATOM 942 N N . LYS A 1 121 ? 11.394 -3.081 -3.255 1.00 82.00 121 LYS A N 1
ATOM 943 C CA . LYS A 1 121 ? 9.984 -3.064 -2.835 1.00 82.00 121 LYS A CA 1
ATOM 944 C C . LYS A 1 121 ? 9.085 -3.914 -3.741 1.00 82.00 121 LYS A C 1
ATOM 946 O O . LYS A 1 121 ? 8.048 -3.441 -4.195 1.00 82.00 121 LYS A O 1
ATOM 951 N N . ALA A 1 122 ? 9.501 -5.162 -3.950 1.00 83.56 122 ALA A N 1
ATOM 952 C CA . ALA A 1 122 ? 8.791 -6.138 -4.773 1.00 83.56 122 ALA A CA 1
ATOM 953 C C . ALA A 1 122 ? 8.484 -5.602 -6.181 1.00 83.56 122 ALA A C 1
ATOM 955 O O . ALA A 1 122 ? 7.354 -5.594 -6.650 1.00 83.56 122 ALA A O 1
ATOM 956 N N . GLU A 1 123 ? 9.523 -5.094 -6.837 1.00 87.94 123 GLU A N 1
ATOM 957 C CA . GLU A 1 123 ? 9.536 -4.859 -8.275 1.00 87.94 123 GLU A CA 1
ATOM 958 C C . GLU A 1 123 ? 8.561 -3.833 -8.864 1.00 87.94 123 GLU A C 1
ATOM 960 O O . GLU A 1 123 ? 8.478 -3.732 -10.083 1.00 87.94 123 GLU A O 1
ATOM 965 N N . TYR A 1 124 ? 7.859 -2.998 -8.088 1.00 90.12 124 TYR A N 1
ATOM 966 C CA . TYR A 1 124 ? 6.878 -2.101 -8.719 1.00 90.12 124 TYR A CA 1
ATOM 967 C C . TYR A 1 124 ? 7.500 -1.036 -9.650 1.00 90.12 124 TYR A C 1
ATOM 969 O O . TYR A 1 124 ? 6.840 -0.588 -10.588 1.00 90.12 124 TYR A O 1
ATOM 977 N N . ASP A 1 125 ? 8.746 -0.598 -9.411 1.00 96.62 125 ASP A N 1
ATOM 978 C CA . ASP A 1 125 ? 9.441 0.348 -10.302 1.00 96.62 125 ASP A CA 1
ATOM 979 C C . ASP A 1 125 ? 9.958 -0.378 -11.560 1.00 96.62 125 ASP A C 1
ATOM 981 O O . ASP A 1 125 ? 9.846 0.157 -12.664 1.00 96.62 125 ASP A O 1
ATOM 985 N N . ALA A 1 126 ? 10.429 -1.622 -11.419 1.00 97.38 126 ALA A N 1
ATOM 986 C CA . ALA A 1 126 ? 10.764 -2.489 -12.547 1.00 97.38 126 ALA A CA 1
ATOM 987 C C . ALA A 1 126 ? 9.535 -2.833 -13.400 1.00 97.38 126 ALA A C 1
ATOM 989 O O . ALA A 1 126 ? 9.586 -2.692 -14.616 1.00 97.38 126 ALA A O 1
ATOM 990 N N . ALA A 1 127 ? 8.402 -3.175 -12.782 1.00 97.75 127 ALA A N 1
ATOM 991 C CA . ALA A 1 127 ? 7.137 -3.434 -13.466 1.00 97.75 127 ALA A CA 1
ATOM 992 C C . ALA A 1 127 ? 6.637 -2.202 -14.235 1.00 97.75 127 ALA A C 1
ATOM 994 O O . ALA A 1 127 ? 6.048 -2.321 -15.306 1.00 97.75 127 ALA A O 1
ATOM 995 N N . ARG A 1 128 ? 6.906 -0.991 -13.734 1.00 98.06 128 ARG A N 1
ATOM 996 C CA . ARG A 1 128 ? 6.616 0.236 -14.479 1.00 98.06 128 ARG A CA 1
ATOM 997 C C . ARG A 1 128 ? 7.460 0.358 -15.742 1.00 98.06 128 ARG A C 1
ATOM 999 O O . ARG A 1 128 ? 6.910 0.696 -16.787 1.00 98.06 128 ARG A O 1
ATOM 1006 N N . LEU A 1 129 ? 8.766 0.118 -15.648 1.00 98.44 129 LEU A N 1
ATOM 1007 C CA . LEU A 1 129 ? 9.636 0.153 -16.822 1.00 98.44 129 LEU A CA 1
ATOM 1008 C C . LEU A 1 129 ? 9.260 -0.962 -17.807 1.00 98.44 129 LEU A C 1
ATOM 1010 O O . LEU A 1 129 ? 9.094 -0.679 -18.988 1.00 98.44 129 LEU A O 1
ATOM 1014 N N . TRP A 1 130 ? 9.010 -2.177 -17.312 1.00 98.38 130 TRP A N 1
ATOM 1015 C CA . TRP A 1 130 ? 8.474 -3.296 -18.089 1.00 98.38 130 TRP A CA 1
ATOM 1016 C C . TRP A 1 130 ? 7.228 -2.894 -18.877 1.00 98.38 130 TRP A C 1
ATOM 1018 O O . TRP A 1 130 ? 7.223 -3.045 -20.090 1.00 98.38 130 TRP A O 1
ATOM 1028 N N . TRP A 1 131 ? 6.213 -2.315 -18.225 1.00 98.31 131 TRP A N 1
ATOM 1029 C CA . TRP A 1 131 ? 4.963 -1.931 -18.889 1.00 98.31 131 TRP A CA 1
ATOM 1030 C C . TRP A 1 131 ? 5.195 -0.930 -20.030 1.00 98.31 131 TRP A C 1
ATOM 1032 O O . TRP A 1 131 ? 4.608 -1.074 -21.098 1.00 98.31 131 TRP A O 1
ATOM 1042 N N . ILE A 1 132 ? 6.082 0.056 -19.838 1.00 98.31 132 ILE A N 1
ATOM 1043 C CA . ILE A 1 132 ? 6.435 1.025 -20.891 1.00 98.31 132 ILE A CA 1
ATOM 1044 C C . ILE A 1 132 ? 7.106 0.314 -22.074 1.00 98.31 132 ILE A C 1
ATOM 1046 O O . ILE A 1 132 ? 6.751 0.557 -23.225 1.00 98.31 132 ILE A O 1
ATOM 1050 N N . LEU A 1 133 ? 8.084 -0.551 -21.797 1.00 98.31 133 LEU A N 1
ATOM 1051 C CA . LEU A 1 133 ? 8.859 -1.247 -22.824 1.00 98.31 133 LEU A CA 1
ATOM 1052 C C . LEU A 1 133 ? 8.021 -2.272 -23.597 1.00 98.31 133 LEU A C 1
ATOM 1054 O O . LEU A 1 133 ? 8.101 -2.325 -24.823 1.00 98.31 133 LEU A O 1
ATOM 1058 N N . ASP A 1 134 ? 7.180 -3.017 -22.888 1.00 97.38 134 ASP A N 1
ATOM 1059 C CA . ASP A 1 134 ? 6.253 -4.007 -23.434 1.00 97.38 134 ASP A CA 1
ATOM 1060 C C . ASP A 1 134 ? 5.174 -3.344 -24.306 1.00 97.38 134 ASP A C 1
ATOM 1062 O O . ASP A 1 134 ? 4.850 -3.830 -25.390 1.00 97.38 134 ASP A O 1
ATOM 1066 N N . MET A 1 135 ? 4.663 -2.184 -23.883 1.00 97.25 135 MET A N 1
ATOM 1067 C CA . MET A 1 135 ? 3.751 -1.362 -24.682 1.00 97.25 135 MET A CA 1
ATOM 1068 C C . MET A 1 135 ? 4.442 -0.802 -25.934 1.00 97.25 135 MET A C 1
ATOM 1070 O O . MET A 1 135 ? 3.835 -0.773 -26.998 1.00 97.25 135 MET A O 1
ATOM 1074 N N . TYR A 1 136 ? 5.711 -0.388 -25.853 1.00 98.12 136 TYR A N 1
ATOM 1075 C CA . TYR A 1 136 ? 6.449 0.138 -27.009 1.00 98.12 136 TYR A CA 1
ATOM 1076 C C . TYR A 1 136 ? 7.027 -0.924 -27.951 1.00 98.12 136 TYR A C 1
ATOM 1078 O O . TYR A 1 136 ? 7.516 -0.560 -29.026 1.00 98.12 136 TYR A O 1
ATOM 1086 N N . GLY A 1 137 ? 6.933 -2.206 -27.588 1.00 97.31 137 GLY A N 1
ATOM 1087 C CA . GLY A 1 137 ? 7.254 -3.329 -28.465 1.00 97.31 137 GLY A CA 1
ATOM 1088 C C . GLY A 1 137 ? 8.615 -3.986 -28.223 1.00 97.31 137 GLY A C 1
ATOM 1089 O O . GLY A 1 137 ? 9.138 -4.633 -29.131 1.00 97.31 137 GLY A O 1
ATOM 1090 N N . HIS A 1 138 ? 9.212 -3.821 -27.039 1.00 97.69 138 HIS A N 1
ATOM 1091 C CA . HIS A 1 138 ? 10.369 -4.607 -26.608 1.00 97.69 138 HIS A CA 1
ATOM 1092 C C . HIS A 1 138 ? 9.894 -5.751 -25.709 1.00 97.69 138 HIS A C 1
ATOM 1094 O O . HIS A 1 138 ? 9.444 -5.499 -24.603 1.00 97.69 138 HIS A O 1
ATOM 1100 N N . GLU A 1 139 ? 9.987 -7.001 -26.164 1.00 94.50 139 GLU A N 1
ATOM 1101 C CA . GLU A 1 139 ? 9.402 -8.154 -25.449 1.00 94.50 139 GLU A CA 1
ATOM 1102 C C . GLU A 1 139 ? 10.429 -9.025 -24.717 1.00 94.50 139 GLU A C 1
ATOM 1104 O O . GLU A 1 139 ? 10.067 -9.776 -23.812 1.00 94.50 139 GLU A O 1
ATOM 1109 N N . LYS A 1 140 ? 11.710 -8.955 -25.104 1.00 95.75 140 LYS A N 1
ATOM 1110 C CA . LYS A 1 140 ? 12.791 -9.782 -24.544 1.00 95.75 140 LYS A CA 1
ATOM 1111 C C . LYS A 1 140 ? 13.188 -9.270 -23.160 1.00 95.75 140 LYS A C 1
ATOM 1113 O O . LYS A 1 140 ? 14.223 -8.631 -22.995 1.00 95.75 140 LYS A O 1
ATOM 1118 N N . MET A 1 141 ? 12.334 -9.510 -22.172 1.00 96.88 141 MET A N 1
ATOM 1119 C CA . MET A 1 141 ? 12.501 -8.991 -20.819 1.00 96.88 141 MET A CA 1
ATOM 1120 C C . MET A 1 141 ? 12.281 -10.061 -19.759 1.00 96.88 141 MET A C 1
ATOM 1122 O O . MET A 1 141 ? 11.655 -11.088 -20.012 1.00 96.88 141 MET A O 1
ATOM 1126 N N . VAL A 1 142 ? 12.787 -9.805 -18.555 1.00 97.31 142 VAL A N 1
ATOM 1127 C CA . VAL A 1 142 ? 12.487 -10.598 -17.361 1.00 97.31 142 VAL A CA 1
ATOM 1128 C C . VAL A 1 142 ? 12.617 -9.747 -16.098 1.00 97.31 142 VAL A C 1
ATOM 1130 O O . VAL A 1 142 ? 13.449 -8.842 -16.051 1.00 97.31 142 VAL A O 1
ATOM 1133 N N . LEU A 1 143 ? 11.810 -10.037 -15.079 1.00 97.81 143 LEU A N 1
ATOM 1134 C CA . LEU A 1 143 ? 11.935 -9.488 -13.728 1.00 97.81 143 LEU A CA 1
ATOM 1135 C C . LEU A 1 143 ? 12.567 -10.526 -12.792 1.00 97.81 143 LEU A C 1
ATOM 1137 O O . LEU A 1 143 ? 12.288 -11.724 -12.894 1.00 97.81 143 LEU A O 1
ATOM 1141 N N . ILE A 1 144 ? 13.385 -10.058 -11.849 1.00 96.56 144 ILE A N 1
ATOM 1142 C CA . ILE A 1 144 ? 13.923 -10.900 -10.774 1.00 96.56 144 ILE A CA 1
ATOM 1143 C C . ILE A 1 144 ? 12.938 -10.901 -9.605 1.00 96.56 144 ILE A C 1
ATOM 1145 O O . ILE A 1 144 ? 12.669 -9.860 -9.004 1.00 96.56 144 ILE A O 1
ATOM 1149 N N . ASP A 1 145 ? 12.416 -12.074 -9.257 1.00 95.44 145 ASP A N 1
ATOM 1150 C CA . ASP A 1 145 ? 11.485 -12.229 -8.143 1.00 95.44 145 ASP A CA 1
ATOM 1151 C C . ASP A 1 145 ? 12.132 -11.844 -6.803 1.00 95.44 145 ASP A C 1
ATOM 1153 O O . ASP A 1 145 ? 13.256 -12.240 -6.488 1.00 95.44 145 ASP A O 1
ATOM 1157 N N . GLY A 1 146 ? 11.430 -11.033 -6.010 1.00 93.44 146 GLY A N 1
ATOM 1158 C CA . GLY A 1 146 ? 11.980 -10.428 -4.793 1.00 93.44 146 GLY A CA 1
ATOM 1159 C C . GLY A 1 146 ? 12.958 -9.274 -5.033 1.00 93.44 146 GLY A C 1
ATOM 1160 O O . GLY A 1 146 ? 13.377 -8.623 -4.070 1.00 93.44 146 GLY A O 1
ATOM 1161 N N . GLY A 1 147 ? 13.316 -8.984 -6.284 1.00 95.62 147 GLY A N 1
ATOM 1162 C CA . GLY A 1 147 ? 14.201 -7.882 -6.627 1.00 95.62 147 GLY A CA 1
ATOM 1163 C C . GLY A 1 147 ? 15.588 -7.993 -6.019 1.00 95.62 147 GLY A C 1
ATOM 1164 O O . GLY A 1 147 ? 16.134 -9.082 -5.827 1.00 95.62 147 GLY A O 1
ATOM 1165 N N . ILE A 1 148 ? 16.153 -6.842 -5.649 1.00 96.06 148 ILE A N 1
ATOM 1166 C CA . ILE A 1 148 ? 17.457 -6.808 -4.982 1.00 96.06 148 ILE A CA 1
ATOM 1167 C C . ILE A 1 148 ? 17.438 -7.466 -3.592 1.00 96.06 148 ILE A C 1
ATOM 1169 O O . ILE A 1 148 ? 18.454 -8.004 -3.154 1.00 96.06 148 ILE A O 1
ATOM 1173 N N . ASP A 1 149 ? 16.296 -7.443 -2.895 1.00 93.88 149 ASP A N 1
ATOM 1174 C CA . ASP A 1 149 ? 16.159 -8.085 -1.585 1.00 93.88 149 ASP A CA 1
ATOM 1175 C C . ASP A 1 149 ? 16.201 -9.611 -1.747 1.00 93.88 149 ASP A C 1
ATOM 1177 O O . ASP A 1 149 ? 16.936 -10.287 -1.028 1.00 93.88 149 ASP A O 1
ATOM 1181 N N . GLY A 1 150 ? 15.502 -10.143 -2.756 1.00 93.50 150 GLY A N 1
ATOM 1182 C CA . GLY A 1 150 ? 15.578 -11.547 -3.162 1.00 93.50 150 GLY A CA 1
ATOM 1183 C C . GLY A 1 150 ? 16.998 -11.962 -3.549 1.00 93.50 150 GLY A C 1
ATOM 1184 O O . GLY A 1 150 ? 17.512 -12.950 -3.028 1.00 93.50 150 GLY A O 1
ATOM 1185 N N . TRP A 1 151 ? 17.675 -11.160 -4.377 1.00 95.69 151 TRP A N 1
ATOM 1186 C CA . TRP A 1 151 ? 19.072 -11.388 -4.769 1.00 95.69 151 TRP A CA 1
ATOM 1187 C C . TRP A 1 151 ? 20.021 -11.472 -3.571 1.00 95.69 151 TRP A C 1
ATOM 1189 O O . TRP A 1 151 ? 20.840 -12.387 -3.467 1.00 95.69 151 TRP A O 1
ATOM 1199 N N . LYS A 1 152 ? 19.881 -10.540 -2.626 1.00 93.81 152 LYS A N 1
ATOM 1200 C CA . LYS A 1 152 ? 20.674 -10.527 -1.398 1.00 93.81 152 LYS A CA 1
ATOM 1201 C C . LYS A 1 152 ? 20.364 -11.729 -0.503 1.00 93.81 152 LYS A C 1
ATOM 1203 O O . LYS A 1 152 ? 21.288 -12.323 0.049 1.00 93.81 152 LYS A O 1
ATOM 1208 N N . ASN A 1 153 ? 19.090 -12.088 -0.355 1.00 92.00 153 ASN A N 1
ATOM 1209 C CA . ASN A 1 153 ? 18.662 -13.224 0.465 1.00 92.00 153 ASN A CA 1
ATOM 1210 C C . ASN A 1 153 ? 19.153 -14.566 -0.098 1.00 92.00 153 ASN A C 1
ATOM 1212 O O . ASN A 1 153 ? 19.451 -15.470 0.679 1.00 92.00 153 ASN A O 1
ATOM 1216 N N . ALA A 1 154 ? 19.310 -14.667 -1.420 1.00 93.25 154 ALA A N 1
ATOM 1217 C CA . ALA A 1 154 ? 19.930 -15.805 -2.097 1.00 93.25 154 ALA A CA 1
ATOM 1218 C C . ALA A 1 154 ? 21.460 -15.896 -1.889 1.00 93.25 154 ALA A C 1
ATOM 1220 O O . ALA A 1 154 ? 22.092 -16.855 -2.326 1.00 93.25 154 ALA A O 1
ATOM 1221 N N . GLY A 1 155 ? 22.082 -14.908 -1.231 1.00 95.38 155 GLY A N 1
ATOM 1222 C CA . GLY A 1 155 ? 23.527 -14.887 -0.984 1.00 95.38 155 GLY A CA 1
ATOM 1223 C C . GLY A 1 155 ? 24.366 -14.658 -2.244 1.00 95.38 155 GLY A C 1
ATOM 1224 O O . GLY A 1 155 ? 25.536 -15.041 -2.277 1.00 95.38 155 GLY A O 1
ATOM 1225 N N . LEU A 1 156 ? 23.778 -14.059 -3.283 1.00 96.25 156 LEU A N 1
ATOM 1226 C CA . LEU A 1 156 ? 24.439 -13.834 -4.566 1.00 96.25 156 LEU A CA 1
ATOM 1227 C C . LEU A 1 156 ? 25.382 -12.615 -4.531 1.00 96.25 156 LEU A C 1
ATOM 1229 O O . LEU A 1 156 ? 25.201 -11.709 -3.710 1.00 96.25 156 LEU A O 1
ATOM 1233 N N . PRO A 1 157 ? 26.395 -12.558 -5.421 1.00 95.19 157 PRO A N 1
ATOM 1234 C CA . PRO A 1 157 ? 27.385 -11.484 -5.419 1.00 95.19 157 PRO A CA 1
ATOM 1235 C C . PRO A 1 157 ? 26.764 -10.095 -5.601 1.00 95.19 157 PRO A C 1
ATOM 1237 O O . PRO A 1 157 ? 25.869 -9.904 -6.423 1.00 95.19 157 PRO A O 1
ATOM 1240 N N . MET A 1 158 ? 27.286 -9.109 -4.872 1.00 96.00 158 MET A N 1
ATOM 1241 C CA . MET A 1 158 ? 26.934 -7.696 -5.015 1.00 96.00 158 MET A CA 1
ATOM 1242 C C . MET A 1 158 ? 28.203 -6.844 -5.051 1.00 96.00 158 MET A C 1
ATOM 1244 O O . MET A 1 158 ? 29.174 -7.144 -4.355 1.00 96.00 158 MET A O 1
ATOM 1248 N N . VAL A 1 159 ? 28.180 -5.761 -5.825 1.00 95.31 159 VAL A N 1
ATOM 1249 C CA . VAL A 1 159 ? 29.280 -4.789 -5.934 1.00 95.31 159 VAL A CA 1
ATOM 1250 C C . VAL A 1 159 ? 28.785 -3.378 -5.636 1.00 95.31 159 VAL A C 1
ATOM 1252 O O . VAL A 1 159 ? 27.596 -3.097 -5.753 1.00 95.31 159 VAL A O 1
ATOM 1255 N N . ALA A 1 160 ? 29.691 -2.493 -5.219 1.00 89.69 160 ALA A N 1
ATOM 1256 C CA . ALA A 1 160 ? 29.397 -1.074 -4.996 1.00 89.69 160 ALA A CA 1
ATOM 1257 C C . ALA A 1 160 ? 29.970 -0.165 -6.098 1.00 89.69 160 ALA A C 1
ATOM 1259 O O . ALA A 1 160 ? 29.526 0.970 -6.247 1.00 89.69 160 ALA A O 1
ATOM 1260 N N . GLU A 1 161 ? 30.941 -0.653 -6.874 1.00 85.62 161 GLU A N 1
ATOM 1261 C CA . GLU A 1 161 ? 31.558 0.094 -7.970 1.00 85.62 161 GLU A CA 1
ATOM 1262 C C . GLU A 1 161 ? 30.626 0.132 -9.186 1.00 85.62 161 GLU A C 1
ATOM 1264 O O . GLU A 1 161 ? 30.180 -0.903 -9.675 1.00 85.62 161 GLU A O 1
ATOM 1269 N N . THR A 1 162 ? 30.315 1.333 -9.674 1.00 78.88 162 THR A N 1
ATOM 1270 C CA . THR A 1 162 ? 29.465 1.519 -10.854 1.00 78.88 162 THR A CA 1
ATOM 1271 C C . THR A 1 162 ? 30.196 1.086 -12.117 1.00 78.88 162 THR A C 1
ATOM 1273 O O . THR A 1 162 ? 31.303 1.553 -12.383 1.00 78.88 162 THR A O 1
ATOM 1276 N N . SER A 1 163 ? 29.540 0.272 -12.943 1.00 78.06 163 SER A N 1
ATOM 1277 C CA . SER A 1 163 ? 30.050 -0.056 -14.276 1.00 78.06 163 SER A CA 1
ATOM 1278 C C . SER A 1 163 ? 30.042 1.185 -15.170 1.00 78.06 163 SER A C 1
ATOM 1280 O O . SER A 1 163 ? 29.081 1.960 -15.161 1.00 78.06 163 SER A O 1
ATOM 1282 N N . ALA A 1 164 ? 31.101 1.374 -15.961 1.00 83.75 164 ALA A N 1
ATOM 1283 C CA . ALA A 1 164 ? 31.110 2.407 -16.990 1.00 83.75 164 ALA A CA 1
ATOM 1284 C C . ALA A 1 164 ? 29.967 2.145 -17.982 1.00 83.75 164 ALA A C 1
ATOM 1286 O O . ALA A 1 164 ? 29.763 1.003 -18.407 1.00 83.75 164 ALA A O 1
ATOM 1287 N N . LYS A 1 165 ? 29.211 3.192 -18.339 1.00 84.50 165 LYS A N 1
ATOM 1288 C CA . LYS A 1 165 ? 28.169 3.068 -19.364 1.00 84.50 165 LYS A CA 1
ATOM 1289 C C . LYS A 1 165 ? 28.800 2.620 -20.690 1.00 84.50 165 LYS A C 1
ATOM 1291 O O . LYS A 1 165 ? 29.892 3.094 -21.014 1.00 84.50 165 LYS A O 1
ATOM 1296 N N . PRO A 1 166 ? 28.137 1.727 -21.441 1.00 89.75 166 PRO A N 1
ATOM 1297 C CA . PRO A 1 166 ? 28.629 1.299 -22.739 1.00 89.75 166 PRO A CA 1
ATOM 1298 C C . PRO A 1 166 ? 28.522 2.448 -23.748 1.00 89.75 166 PRO A C 1
ATOM 1300 O O . PRO A 1 166 ? 27.874 3.470 -23.494 1.00 89.75 166 PRO A O 1
ATOM 1303 N N . GLU A 1 167 ? 29.153 2.281 -24.909 1.00 91.50 167 GLU A N 1
ATOM 1304 C CA . GLU A 1 167 ? 28.957 3.215 -26.015 1.00 91.50 167 GLU A CA 1
ATOM 1305 C C . GLU A 1 167 ? 27.480 3.256 -26.416 1.00 91.50 167 GLU A C 1
ATOM 1307 O O . GLU A 1 167 ? 26.792 2.234 -26.462 1.00 91.50 167 GLU A O 1
ATOM 1312 N N . SER A 1 168 ? 26.985 4.465 -26.682 1.00 95.38 168 SER A N 1
ATOM 1313 C CA . SER A 1 168 ? 25.595 4.645 -27.084 1.00 95.38 168 SER A CA 1
ATOM 1314 C C . SER A 1 168 ? 25.369 4.075 -28.479 1.00 95.38 168 SER A C 1
ATOM 1316 O O . SER A 1 168 ? 26.111 4.381 -29.412 1.00 95.38 168 SER A O 1
ATOM 1318 N N . VAL A 1 169 ? 24.312 3.284 -28.627 1.00 96.56 169 VAL A N 1
ATOM 1319 C CA . VAL A 1 169 ? 23.899 2.699 -29.906 1.00 96.56 169 VAL A CA 1
ATOM 1320 C C . VAL A 1 169 ? 22.571 3.292 -30.354 1.00 96.56 169 VAL A C 1
ATOM 1322 O O . VAL A 1 169 ? 21.772 3.762 -29.543 1.00 96.56 169 VAL A O 1
ATOM 1325 N N . LYS A 1 170 ? 22.303 3.257 -31.661 1.00 96.75 170 LYS A N 1
ATOM 1326 C CA . LYS A 1 170 ? 20.968 3.573 -32.169 1.00 96.75 170 LYS A CA 1
ATOM 1327 C C . LYS A 1 170 ? 20.031 2.414 -31.824 1.00 96.75 170 LYS A C 1
ATOM 1329 O O . LYS A 1 170 ? 20.206 1.313 -32.342 1.00 96.75 170 LYS A O 1
ATOM 1334 N N . TYR A 1 171 ? 19.041 2.673 -30.979 1.00 97.50 171 TYR A N 1
ATOM 1335 C CA . TYR A 1 171 ? 18.016 1.697 -30.627 1.00 97.50 171 TYR A CA 1
ATOM 1336 C C . TYR A 1 171 ? 16.740 1.920 -31.444 1.00 97.50 171 TYR A C 1
ATOM 1338 O O . TYR A 1 171 ? 16.268 3.047 -31.597 1.00 97.50 171 TYR A O 1
ATOM 1346 N N . GLU A 1 172 ? 16.157 0.824 -31.922 1.00 96.62 172 GLU A N 1
ATOM 1347 C CA . GLU A 1 172 ? 14.836 0.792 -32.541 1.00 96.62 172 GLU A CA 1
ATOM 1348 C C . GLU A 1 172 ? 14.005 -0.300 -31.864 1.00 96.62 172 GLU A C 1
ATOM 1350 O O . GLU A 1 172 ? 14.491 -1.404 -31.605 1.00 96.62 172 GLU A O 1
ATOM 1355 N N . PHE A 1 173 ? 12.748 0.016 -31.554 1.00 97.94 173 PHE A N 1
ATOM 1356 C CA . PHE A 1 173 ? 11.833 -0.956 -30.965 1.00 97.94 173 PHE A CA 1
ATOM 1357 C C . PHE A 1 173 ? 11.520 -2.073 -31.972 1.00 97.94 173 PHE A C 1
ATOM 1359 O O . PHE A 1 173 ? 11.101 -1.760 -33.090 1.00 97.94 173 PHE A O 1
ATOM 1366 N N . PRO A 1 174 ? 11.651 -3.356 -31.581 1.00 97.06 174 PRO A N 1
ATOM 1367 C CA . PRO A 1 174 ? 11.409 -4.493 -32.475 1.00 97.06 174 PRO A CA 1
ATOM 1368 C C . PRO A 1 174 ? 9.991 -4.571 -33.046 1.00 97.06 174 PRO A C 1
ATOM 1370 O O . PRO A 1 174 ? 9.788 -5.131 -34.122 1.00 97.06 174 PRO A O 1
ATOM 1373 N N . LYS A 1 175 ? 9.001 -4.046 -32.315 1.00 97.25 175 LYS A N 1
ATOM 1374 C CA . LYS A 1 175 ? 7.585 -4.071 -32.694 1.00 97.25 175 LYS A CA 1
ATOM 1375 C C . LYS A 1 175 ? 6.950 -2.680 -32.646 1.00 97.25 175 LYS A C 1
ATOM 1377 O O . LYS A 1 175 ? 7.515 -1.721 -32.111 1.00 97.25 175 LYS A O 1
ATOM 1382 N N . SER A 1 176 ? 5.766 -2.572 -33.248 1.00 96.44 176 SER A N 1
ATOM 1383 C CA . SER A 1 176 ? 4.903 -1.394 -33.138 1.00 96.44 176 SER A CA 1
ATOM 1384 C C . SER A 1 176 ? 4.377 -1.223 -31.714 1.00 96.44 176 SER A C 1
ATOM 1386 O O . SER A 1 176 ? 4.263 -2.197 -30.974 1.00 96.44 176 SER A O 1
ATOM 1388 N N . GLU A 1 177 ? 4.023 0.012 -31.358 1.00 96.25 177 GLU A N 1
ATOM 1389 C CA . GLU A 1 177 ? 3.354 0.302 -30.088 1.00 96.25 177 GLU A CA 1
ATOM 1390 C C . GLU A 1 177 ? 1.994 -0.411 -30.005 1.00 96.25 177 GLU A C 1
ATOM 1392 O O . GLU A 1 177 ? 1.205 -0.374 -30.952 1.00 96.25 177 GLU A O 1
ATOM 1397 N N . ASP A 1 178 ? 1.722 -1.037 -28.861 1.00 95.62 178 ASP A N 1
ATOM 1398 C CA . ASP A 1 178 ? 0.449 -1.667 -28.527 1.00 95.62 178 ASP A CA 1
ATOM 1399 C C . ASP A 1 178 ? -0.303 -0.830 -27.486 1.00 95.62 178 ASP A C 1
ATOM 1401 O O . ASP A 1 178 ? -0.143 -0.975 -26.272 1.00 95.62 178 ASP A O 1
ATOM 1405 N N . THR A 1 179 ? -1.161 0.059 -27.979 1.00 91.62 179 THR A N 1
ATOM 1406 C CA . THR A 1 179 ? -1.962 0.959 -27.139 1.00 91.62 179 THR A CA 1
ATOM 1407 C C . THR A 1 179 ? -3.108 0.253 -26.410 1.00 91.62 179 THR A C 1
ATOM 1409 O O . THR A 1 179 ? -3.735 0.865 -25.546 1.00 91.62 179 THR A O 1
ATOM 1412 N N . SER A 1 180 ? -3.370 -1.035 -26.678 1.00 94.31 180 SER A N 1
ATOM 1413 C CA . SER A 1 180 ? -4.405 -1.792 -25.962 1.00 94.31 180 SER A CA 1
ATOM 1414 C C . SER A 1 180 ? -4.073 -1.991 -24.478 1.00 94.31 180 SER A C 1
ATOM 1416 O O . SER A 1 180 ? -4.988 -2.092 -23.665 1.00 94.31 180 SER A O 1
ATOM 1418 N N . LYS A 1 181 ? -2.783 -1.941 -24.115 1.00 93.69 181 LYS A N 1
ATOM 1419 C CA . LYS A 1 181 ? -2.243 -2.079 -22.746 1.00 93.69 181 LYS A CA 1
ATOM 1420 C C . LYS A 1 181 ? -2.343 -0.796 -21.905 1.00 93.69 181 LYS A C 1
ATOM 1422 O O . LYS A 1 181 ? -1.980 -0.778 -20.721 1.00 93.69 181 LYS A O 1
ATOM 1427 N N . PHE A 1 182 ? -2.801 0.295 -22.512 1.00 94.06 182 PHE A N 1
ATOM 1428 C CA . PHE A 1 182 ? -2.855 1.637 -21.943 1.00 94.06 182 PHE A CA 1
ATOM 1429 C C . PHE A 1 182 ? -4.307 2.114 -21.832 1.00 94.06 182 PHE A C 1
ATOM 1431 O O . PHE A 1 182 ? -5.102 1.945 -22.754 1.00 94.06 182 PHE A O 1
ATOM 1438 N N . ALA A 1 183 ? -4.654 2.711 -20.690 1.00 97.62 183 ALA A N 1
ATOM 1439 C CA . ALA A 1 183 ? -5.936 3.379 -20.490 1.00 97.62 183 ALA A CA 1
ATOM 1440 C C . ALA A 1 183 ? -5.742 4.895 -20.371 1.00 97.62 183 ALA A C 1
ATOM 1442 O O . ALA A 1 183 ? -4.846 5.369 -19.670 1.00 97.62 183 ALA A O 1
ATOM 1443 N N . THR A 1 184 ? -6.627 5.640 -21.023 1.00 97.19 184 THR A N 1
ATOM 1444 C CA . THR A 1 184 ? -6.766 7.097 -20.916 1.00 97.19 184 THR A CA 1
ATOM 1445 C C . THR A 1 184 ? -7.739 7.483 -19.802 1.00 97.19 184 THR A C 1
ATOM 1447 O O . THR A 1 184 ? -8.535 6.662 -19.341 1.00 97.19 184 THR A O 1
ATOM 1450 N N . ILE A 1 185 ? -7.761 8.764 -19.418 1.00 97.62 185 ILE A N 1
ATOM 1451 C CA . ILE A 1 185 ? -8.811 9.282 -18.530 1.00 97.62 185 ILE A CA 1
ATOM 1452 C C . ILE A 1 185 ? -10.221 9.069 -19.105 1.00 97.62 185 ILE A C 1
ATOM 1454 O O . ILE A 1 185 ? -11.156 8.827 -18.347 1.00 97.62 185 ILE A O 1
ATOM 1458 N N . GLU A 1 186 ? -10.390 9.109 -20.430 1.00 97.88 186 GLU A N 1
ATOM 1459 C CA . GLU A 1 186 ? -11.688 8.880 -21.072 1.00 97.88 186 GLU A CA 1
ATOM 1460 C C . GLU A 1 186 ? -12.137 7.418 -20.963 1.00 97.88 186 GLU A C 1
ATOM 1462 O O . GLU A 1 186 ? -13.327 7.161 -20.779 1.00 97.88 186 GLU A O 1
ATOM 1467 N N . ASP A 1 187 ? -11.206 6.458 -21.001 1.00 97.56 187 ASP A N 1
ATOM 1468 C CA . ASP A 1 187 ? -11.514 5.049 -20.722 1.00 97.56 187 ASP A CA 1
ATOM 1469 C C . ASP A 1 187 ? -12.000 4.872 -19.279 1.00 97.56 187 ASP A C 1
ATOM 1471 O O . ASP A 1 187 ? -12.985 4.179 -19.029 1.00 97.56 187 ASP A O 1
ATOM 1475 N N . VAL A 1 188 ? -11.358 5.561 -18.329 1.00 98.06 188 VAL A N 1
ATOM 1476 C CA . VAL A 1 188 ? -11.760 5.527 -16.918 1.00 98.06 188 VAL A CA 1
ATOM 1477 C C . VAL A 1 188 ? -13.113 6.207 -16.711 1.00 98.06 188 VAL A C 1
ATOM 1479 O O . VAL A 1 188 ? -13.976 5.645 -16.046 1.00 98.06 188 VAL A O 1
ATOM 1482 N N . LYS A 1 189 ? -13.367 7.370 -17.320 1.00 97.56 189 LYS A N 1
ATOM 1483 C CA . LYS A 1 189 ? -14.684 8.029 -17.251 1.00 97.56 189 LYS A CA 1
ATOM 1484 C C . LYS A 1 189 ? -15.803 7.119 -17.756 1.00 97.56 189 LYS A C 1
ATOM 1486 O O . LYS A 1 189 ? -16.845 7.042 -17.115 1.00 97.56 189 LYS A O 1
ATOM 1491 N N . LYS A 1 190 ? -15.580 6.416 -18.871 1.00 96.81 190 LYS A N 1
ATOM 1492 C CA . LYS A 1 190 ? -16.553 5.471 -19.448 1.00 96.81 190 LYS A CA 1
ATOM 1493 C C . LYS A 1 190 ? -16.812 4.257 -18.561 1.00 96.81 190 LYS A C 1
ATOM 1495 O O . LYS A 1 190 ? -17.900 3.703 -18.631 1.00 96.81 190 LYS A O 1
ATOM 1500 N N . SER A 1 191 ? -15.836 3.858 -17.748 1.00 95.88 191 SER A N 1
ATOM 1501 C CA . SER A 1 191 ? -15.989 2.724 -16.832 1.00 95.88 191 SER A CA 1
ATOM 1502 C C . SER A 1 191 ? -16.856 3.023 -15.604 1.00 95.88 191 SER A C 1
ATOM 1504 O O . SER A 1 191 ? -17.326 2.098 -14.949 1.00 95.88 191 SER A O 1
ATOM 1506 N N . ILE A 1 192 ? -17.090 4.300 -15.270 1.00 94.19 192 ILE A N 1
ATOM 1507 C CA . ILE A 1 192 ? -17.895 4.661 -14.098 1.00 94.19 192 ILE A CA 1
ATOM 1508 C C . ILE A 1 192 ? -19.345 4.223 -14.331 1.00 94.19 192 ILE A C 1
ATOM 1510 O O . ILE A 1 192 ? -20.037 4.763 -15.192 1.00 94.19 192 ILE A O 1
ATOM 1514 N N . GLY A 1 193 ? -19.806 3.266 -13.525 1.00 87.56 193 GLY A N 1
ATOM 1515 C CA . GLY A 1 193 ? -21.141 2.677 -13.644 1.00 87.56 193 GLY A CA 1
ATOM 1516 C C . GLY A 1 193 ? -21.283 1.617 -14.744 1.00 87.56 193 GLY A C 1
ATOM 1517 O O . GLY A 1 193 ? -22.408 1.203 -15.012 1.00 87.56 193 GLY A O 1
ATOM 1518 N N . ASP A 1 194 ? -20.187 1.178 -15.373 1.00 92.69 194 ASP A N 1
ATOM 1519 C CA . ASP A 1 194 ? -20.179 0.038 -16.297 1.00 92.69 194 ASP A CA 1
ATOM 1520 C C . ASP A 1 194 ? -19.841 -1.260 -15.552 1.00 92.69 194 ASP A C 1
ATOM 1522 O O . ASP A 1 194 ? -18.739 -1.431 -15.036 1.00 92.69 194 ASP A O 1
ATOM 1526 N N . ASP A 1 195 ? -20.766 -2.219 -15.554 1.00 90.06 195 ASP A N 1
ATOM 1527 C CA . ASP A 1 195 ? -20.572 -3.511 -14.889 1.00 90.06 195 ASP A CA 1
ATOM 1528 C C . ASP A 1 195 ? -19.502 -4.394 -15.565 1.00 90.06 195 ASP A C 1
ATOM 1530 O O . ASP A 1 195 ? -19.013 -5.347 -14.941 1.00 90.06 195 ASP A O 1
ATOM 1534 N N . ASN A 1 196 ? -19.122 -4.084 -16.814 1.00 92.19 196 ASN A N 1
ATOM 1535 C CA . ASN A 1 196 ? -18.150 -4.845 -17.609 1.00 92.19 196 ASN A CA 1
ATOM 1536 C C . ASN A 1 196 ? -16.707 -4.344 -17.468 1.00 92.19 196 ASN A C 1
ATOM 1538 O O . ASN A 1 196 ? -15.783 -5.042 -17.895 1.00 92.19 196 ASN A O 1
ATOM 1542 N N . THR A 1 197 ? -16.501 -3.171 -16.864 1.00 95.31 197 THR A N 1
ATOM 1543 C CA . THR A 1 197 ? -15.172 -2.588 -16.669 1.00 95.31 197 THR A CA 1
ATOM 1544 C C . THR A 1 197 ? -14.912 -2.340 -15.191 1.00 95.31 197 THR A C 1
ATOM 1546 O O . THR A 1 197 ? -15.643 -1.627 -14.518 1.00 95.31 197 THR A O 1
ATOM 1549 N N . VAL A 1 198 ? -13.825 -2.905 -14.677 1.00 95.31 198 VAL A N 1
ATOM 1550 C CA . VAL A 1 198 ? -13.388 -2.735 -13.291 1.00 95.31 198 VAL A CA 1
ATOM 1551 C C . VAL A 1 198 ? -12.190 -1.803 -13.244 1.00 95.31 198 VAL A C 1
ATOM 1553 O O . VAL A 1 198 ? -11.155 -2.074 -13.855 1.00 95.31 198 VAL A O 1
ATOM 1556 N N . VAL A 1 199 ? -12.302 -0.734 -12.459 1.00 97.62 199 VAL A N 1
ATOM 1557 C CA . VAL A 1 199 ? -11.174 0.140 -12.126 1.00 97.62 199 VAL A CA 1
ATOM 1558 C C . VAL A 1 199 ? -10.591 -0.287 -10.785 1.00 97.62 199 VAL A C 1
ATOM 1560 O O . VAL A 1 199 ? -11.272 -0.191 -9.770 1.00 97.62 199 VAL A O 1
ATOM 1563 N N . ILE A 1 200 ? -9.339 -0.744 -10.762 1.00 97.88 200 ILE A N 1
ATOM 1564 C CA . ILE A 1 200 ? -8.668 -1.208 -9.542 1.00 97.88 200 ILE A CA 1
ATOM 1565 C C . ILE A 1 200 ? -7.784 -0.098 -8.971 1.00 97.88 200 ILE A C 1
ATOM 1567 O O . ILE A 1 200 ? -6.788 0.284 -9.587 1.00 97.88 200 ILE A O 1
ATOM 1571 N N . ASP A 1 201 ? -8.108 0.378 -7.771 1.00 98.12 201 ASP A N 1
ATOM 1572 C CA . ASP A 1 201 ? -7.243 1.228 -6.956 1.00 98.12 201 ASP A CA 1
ATOM 1573 C C . ASP A 1 201 ? -6.204 0.374 -6.221 1.00 98.12 201 ASP A C 1
ATOM 1575 O O . ASP A 1 201 ? -6.534 -0.406 -5.324 1.00 98.12 201 ASP A O 1
ATOM 1579 N N . THR A 1 202 ? -4.933 0.550 -6.584 1.00 97.62 202 THR A N 1
ATOM 1580 C CA . THR A 1 202 ? -3.804 -0.183 -5.993 1.00 97.62 202 THR A CA 1
ATOM 1581 C C . THR A 1 202 ? -3.009 0.653 -4.983 1.00 97.62 202 THR A C 1
ATOM 1583 O O . THR A 1 202 ? -1.842 0.347 -4.695 1.00 97.62 202 THR A O 1
ATOM 1586 N N . ARG A 1 203 ? -3.564 1.777 -4.511 1.00 97.44 203 ARG A N 1
ATOM 1587 C CA . ARG A 1 203 ? -2.929 2.658 -3.517 1.00 97.44 203 ARG A CA 1
ATOM 1588 C C . ARG A 1 203 ? -3.012 2.065 -2.106 1.00 97.44 203 ARG A C 1
ATOM 1590 O O . ARG A 1 203 ? -3.499 0.963 -1.898 1.00 97.44 203 ARG A O 1
ATOM 1597 N N . THR A 1 204 ? -2.454 2.784 -1.136 1.00 94.19 204 THR A N 1
ATOM 1598 C CA . THR A 1 204 ? -2.537 2.418 0.286 1.00 94.19 204 THR A CA 1
ATOM 1599 C C . THR A 1 204 ? -3.878 2.822 0.900 1.00 94.19 204 THR A C 1
ATOM 1601 O O . THR A 1 204 ? -4.564 3.705 0.379 1.00 94.19 204 THR A O 1
ATOM 1604 N N . ASP A 1 205 ? -4.186 2.280 2.084 1.00 92.56 205 ASP A N 1
ATOM 1605 C CA . ASP A 1 205 ? -5.416 2.609 2.820 1.00 92.56 205 ASP A CA 1
ATOM 1606 C C . ASP A 1 205 ? -5.544 4.109 3.094 1.00 92.56 205 ASP A C 1
ATOM 1608 O O . ASP A 1 205 ? -6.624 4.674 2.968 1.00 92.56 205 ASP A O 1
ATOM 1612 N N . PHE A 1 206 ? -4.442 4.793 3.415 1.00 93.00 206 PHE A N 1
ATOM 1613 C CA . PHE A 1 206 ? -4.474 6.231 3.693 1.00 93.00 206 PHE A CA 1
ATOM 1614 C C . PHE A 1 206 ? -4.818 7.080 2.472 1.00 93.00 206 PHE A C 1
ATOM 1616 O O . PHE A 1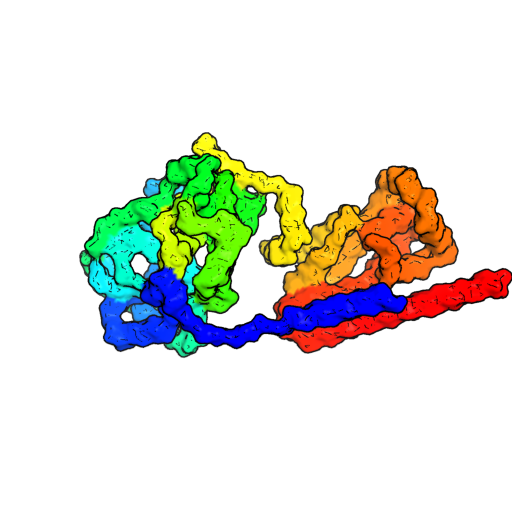 206 ? -5.456 8.126 2.614 1.00 93.00 206 PHE A O 1
ATOM 1623 N N . GLU A 1 207 ? -4.347 6.668 1.296 1.00 95.44 207 GLU A N 1
ATOM 1624 C CA . GLU A 1 207 ? -4.648 7.332 0.030 1.00 95.44 207 GLU A CA 1
ATOM 1625 C C . GLU A 1 207 ? -6.108 7.067 -0.363 1.00 95.44 207 GLU A C 1
ATOM 1627 O O . GLU A 1 207 ? -6.851 8.019 -0.605 1.00 95.44 207 GLU A O 1
ATOM 1632 N N . HIS A 1 208 ? -6.527 5.796 -0.342 1.00 95.19 208 HIS A N 1
ATOM 1633 C CA . HIS A 1 208 ? -7.874 5.349 -0.702 1.00 95.19 208 HIS A CA 1
ATOM 1634 C C . HIS A 1 208 ? -8.962 5.913 0.227 1.00 95.19 208 HIS A C 1
ATOM 1636 O O . HIS A 1 208 ? -9.978 6.440 -0.231 1.00 95.19 208 HIS A O 1
ATOM 1642 N N . ASP A 1 209 ? -8.738 5.875 1.543 1.00 93.56 209 ASP A N 1
ATOM 1643 C CA . ASP A 1 209 ? -9.698 6.355 2.544 1.00 93.56 209 ASP A CA 1
ATOM 1644 C C . ASP A 1 209 ? -9.698 7.896 2.659 1.00 93.56 209 ASP A C 1
ATOM 1646 O O . ASP A 1 209 ? -10.469 8.473 3.429 1.00 93.56 209 ASP A O 1
ATOM 1650 N N . GLY A 1 210 ? -8.858 8.592 1.877 1.00 92.94 210 GLY A N 1
ATOM 1651 C CA . GLY A 1 210 ? -8.811 10.053 1.813 1.00 92.94 210 GLY A CA 1
ATOM 1652 C C . GLY A 1 210 ? -8.216 10.711 3.061 1.00 92.94 210 GLY A C 1
ATOM 1653 O O . GLY A 1 210 ? -8.500 11.876 3.349 1.00 92.94 210 GLY A O 1
ATOM 1654 N N . LEU A 1 211 ? -7.383 9.987 3.813 1.00 91.25 211 LEU A N 1
ATOM 1655 C CA . LEU A 1 211 ? -6.692 10.500 4.996 1.00 91.25 211 LEU A CA 1
ATOM 1656 C C . LEU A 1 211 ? -5.427 11.276 4.618 1.00 91.25 211 LEU A C 1
ATOM 1658 O O . LEU A 1 211 ? -5.123 12.308 5.229 1.00 91.25 211 LEU A O 1
ATOM 1662 N N . ALA A 1 212 ? -4.736 10.857 3.558 1.00 89.94 212 ALA A N 1
ATOM 1663 C CA . ALA A 1 212 ? -3.515 11.486 3.077 1.00 89.94 212 ALA A CA 1
ATOM 1664 C C . ALA A 1 212 ? -3.656 12.033 1.650 1.00 89.94 212 ALA A C 1
ATOM 1666 O O . ALA A 1 212 ? -4.365 11.479 0.817 1.00 89.94 212 ALA A O 1
ATOM 1667 N N . GLN A 1 213 ? -2.945 13.130 1.376 1.00 93.56 213 GLN A N 1
ATOM 1668 C CA . GLN A 1 213 ? -2.684 13.613 0.019 1.00 93.56 213 GLN A CA 1
ATOM 1669 C C . GLN A 1 213 ? -1.184 13.517 -0.215 1.00 93.56 213 GLN A C 1
ATOM 1671 O O . GLN A 1 213 ? -0.408 14.201 0.453 1.00 93.56 213 GLN A O 1
ATOM 1676 N N . TYR A 1 214 ? -0.768 12.638 -1.118 1.00 93.38 214 TYR A N 1
ATOM 1677 C CA . TYR A 1 214 ? 0.645 12.468 -1.437 1.00 93.38 214 TYR A CA 1
ATOM 1678 C C . TYR A 1 214 ? 1.094 13.461 -2.508 1.00 93.38 214 TYR A C 1
ATOM 1680 O O . TYR A 1 214 ? 0.288 13.988 -3.278 1.00 93.38 214 TYR A O 1
ATOM 1688 N N . LYS A 1 215 ? 2.404 13.733 -2.538 1.00 93.88 215 LYS A N 1
ATOM 1689 C CA . LYS A 1 215 ? 3.018 14.712 -3.444 1.00 93.88 215 LYS A CA 1
ATOM 1690 C C . LYS A 1 215 ? 2.595 14.455 -4.896 1.00 93.88 215 LYS A C 1
ATOM 1692 O O . LYS A 1 215 ? 2.605 13.316 -5.360 1.00 93.88 215 LYS A O 1
ATOM 1697 N N . GLY A 1 216 ? 2.254 15.532 -5.598 1.00 94.06 216 GLY A N 1
ATOM 1698 C CA . GLY A 1 216 ? 1.813 15.510 -6.993 1.00 94.06 216 GLY A CA 1
ATOM 1699 C C . GLY A 1 216 ? 0.300 15.383 -7.173 1.00 94.06 216 GLY A C 1
ATOM 1700 O O . GLY A 1 216 ? -0.194 15.845 -8.189 1.00 94.06 216 GLY A O 1
ATOM 1701 N N . ALA A 1 217 ? -0.443 14.822 -6.209 1.00 96.94 217 ALA A N 1
ATOM 1702 C CA . ALA A 1 217 ? -1.905 14.817 -6.281 1.00 96.94 217 ALA A CA 1
ATOM 1703 C C . ALA A 1 217 ? -2.487 16.173 -5.874 1.00 96.94 217 ALA A C 1
ATOM 1705 O O . ALA A 1 217 ? -1.940 16.869 -5.012 1.00 96.94 217 ALA A O 1
ATOM 1706 N N . PHE A 1 218 ? -3.645 16.493 -6.443 1.00 97.50 218 PHE A N 1
ATOM 1707 C CA . PHE A 1 218 ? -4.334 17.770 -6.258 1.00 97.50 218 PHE A CA 1
ATOM 1708 C C . PHE A 1 218 ? -5.502 17.674 -5.268 1.00 97.50 218 PHE A C 1
ATOM 1710 O O . PHE A 1 218 ? -5.934 18.689 -4.728 1.00 97.50 218 PHE A O 1
ATOM 1717 N N . ALA A 1 219 ? -5.966 16.458 -4.962 1.00 96.81 219 ALA A N 1
ATOM 1718 C CA . ALA A 1 219 ? -7.042 16.205 -4.009 1.00 96.81 219 ALA A CA 1
ATOM 1719 C C . ALA A 1 219 ? -6.888 14.857 -3.278 1.00 96.81 219 ALA A C 1
ATOM 1721 O O . ALA A 1 219 ? -6.189 13.947 -3.734 1.00 96.81 219 ALA A O 1
ATOM 1722 N N . LYS A 1 220 ? -7.589 14.730 -2.143 1.00 96.12 220 LYS A N 1
ATOM 1723 C CA . LYS A 1 220 ? -7.820 13.462 -1.425 1.00 96.12 220 LYS A CA 1
ATOM 1724 C C . LYS A 1 220 ? -9.093 12.777 -1.918 1.00 96.12 220 LYS A C 1
ATOM 1726 O O . LYS A 1 220 ? -10.061 13.464 -2.250 1.00 96.12 220 LYS A O 1
ATOM 1731 N N . GLY A 1 221 ? -9.111 11.449 -1.854 1.00 95.19 221 GLY A N 1
ATOM 1732 C CA . GLY A 1 221 ? -10.248 10.612 -2.236 1.00 95.19 221 GLY A CA 1
ATOM 1733 C C . GLY A 1 221 ? -9.831 9.517 -3.210 1.00 95.19 221 GLY A C 1
ATOM 1734 O O . GLY A 1 221 ? -8.660 9.122 -3.252 1.00 95.19 221 GLY A O 1
ATOM 1735 N N . ARG A 1 222 ? -10.791 9.061 -4.009 1.00 96.62 222 ARG A N 1
ATOM 1736 C CA . ARG A 1 222 ? -10.608 8.038 -5.048 1.00 96.62 222 ARG A CA 1
ATOM 1737 C C . ARG A 1 222 ? -11.537 8.254 -6.245 1.00 96.62 222 ARG A C 1
ATOM 1739 O O . ARG A 1 222 ? -12.399 9.136 -6.214 1.00 96.62 222 ARG A O 1
ATOM 1746 N N . ILE A 1 223 ? -11.285 7.502 -7.310 1.00 97.56 223 ILE A N 1
ATOM 1747 C CA . ILE A 1 223 ? -12.114 7.474 -8.522 1.00 97.56 223 ILE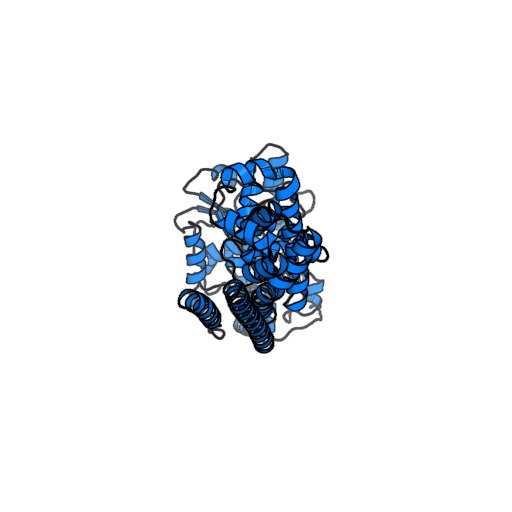 A CA 1
ATOM 1748 C C . ILE A 1 223 ? -13.411 6.755 -8.154 1.00 97.56 223 ILE A C 1
ATOM 1750 O O . ILE A 1 223 ? -13.260 5.730 -7.520 1.00 97.56 223 ILE A O 1
ATOM 1754 N N . PRO A 1 224 ? -14.619 7.239 -8.496 1.00 95.94 224 PRO A N 1
ATOM 1755 C CA . PRO A 1 224 ? -15.872 6.556 -8.151 1.00 95.94 224 PRO A CA 1
ATOM 1756 C C . PRO A 1 224 ? -16.026 5.159 -8.772 1.00 95.94 224 PRO A C 1
ATOM 1758 O O . PRO A 1 224 ? -15.570 4.930 -9.891 1.00 95.94 224 PRO A O 1
ATOM 1761 N N . SER A 1 225 ? -16.799 4.285 -8.112 1.00 90.75 225 SER A N 1
ATOM 1762 C CA . SER A 1 225 ? -17.122 2.910 -8.573 1.00 90.75 225 SER A CA 1
ATOM 1763 C C . SER A 1 225 ? -15.905 1.988 -8.730 1.00 90.75 225 SER A C 1
ATOM 1765 O O . SER A 1 225 ? -15.932 1.001 -9.464 1.00 90.75 225 SER A O 1
ATOM 1767 N N . GLU A 1 226 ? -14.825 2.319 -8.042 1.00 92.31 226 GLU A N 1
ATOM 1768 C CA . GLU A 1 226 ? -13.584 1.574 -8.022 1.00 92.31 226 GLU A CA 1
ATOM 1769 C C . GLU A 1 226 ? -13.652 0.331 -7.131 1.00 92.31 226 GLU A C 1
ATOM 1771 O O . GLU A 1 226 ? -14.390 0.243 -6.149 1.00 92.31 226 GLU A O 1
ATOM 1776 N N . TYR A 1 227 ? -12.794 -0.621 -7.460 1.00 95.50 227 TYR A N 1
ATOM 1777 C CA . TYR A 1 227 ? -12.475 -1.773 -6.642 1.00 95.50 227 TYR A CA 1
ATOM 1778 C C . TYR A 1 227 ? -11.123 -1.534 -5.982 1.00 95.50 227 TYR A C 1
ATOM 1780 O O . TYR A 1 227 ? -10.200 -1.027 -6.614 1.00 95.50 227 TYR A O 1
ATOM 1788 N N . TYR A 1 228 ? -10.978 -1.899 -4.713 1.00 95.06 228 TYR A N 1
ATOM 1789 C CA . TYR A 1 228 ? -9.776 -1.581 -3.949 1.00 95.06 228 TYR A CA 1
ATOM 1790 C C . TYR A 1 228 ? -8.974 -2.833 -3.615 1.00 95.06 228 TYR A C 1
ATOM 1792 O O . TYR A 1 228 ? -9.403 -3.658 -2.811 1.00 95.06 228 TYR A O 1
ATOM 1800 N N . VAL A 1 229 ? -7.785 -2.947 -4.211 1.00 97.06 229 VAL A N 1
ATOM 1801 C CA . VAL A 1 229 ? -6.827 -4.017 -3.919 1.00 97.06 229 VAL A CA 1
ATOM 1802 C C . VAL A 1 229 ? -5.417 -3.427 -3.911 1.00 97.06 229 VAL A C 1
ATOM 1804 O O . VAL A 1 229 ? -4.816 -3.242 -4.974 1.00 97.06 229 VAL A O 1
ATOM 1807 N N . PRO A 1 230 ? -4.861 -3.129 -2.722 1.00 95.69 230 PRO A N 1
ATOM 1808 C CA . PRO A 1 230 ? -3.497 -2.638 -2.586 1.00 95.69 230 PRO A CA 1
ATOM 1809 C C . PRO A 1 230 ? -2.487 -3.551 -3.269 1.00 95.69 230 PRO A C 1
ATOM 1811 O O . PRO A 1 230 ? -2.551 -4.775 -3.154 1.00 95.69 230 PRO A O 1
ATOM 1814 N N . TRP A 1 231 ? -1.523 -2.946 -3.961 1.00 95.00 231 TRP A N 1
ATOM 1815 C CA . TRP A 1 231 ? -0.496 -3.684 -4.702 1.00 95.00 231 TRP A CA 1
ATOM 1816 C C . TRP A 1 231 ? 0.297 -4.661 -3.812 1.00 95.00 231 TRP A C 1
ATOM 1818 O O . TRP A 1 231 ? 0.689 -5.731 -4.271 1.00 95.00 231 TRP A O 1
ATOM 1828 N N . ASP A 1 232 ? 0.500 -4.314 -2.538 1.00 93.19 232 ASP A N 1
ATOM 1829 C CA . ASP A 1 232 ? 1.284 -5.080 -1.571 1.00 93.19 232 ASP A CA 1
ATOM 1830 C C . ASP A 1 232 ? 0.565 -6.340 -1.069 1.00 93.19 232 ASP A C 1
ATOM 1832 O O . ASP A 1 232 ? 1.191 -7.199 -0.454 1.00 93.19 232 ASP A O 1
ATOM 1836 N N . LYS A 1 233 ? -0.726 -6.510 -1.381 1.00 94.62 233 LYS A N 1
ATOM 1837 C CA . LYS A 1 233 ? -1.433 -7.776 -1.147 1.00 94.62 233 LYS A CA 1
ATOM 1838 C C . LYS A 1 233 ? -0.991 -8.883 -2.106 1.00 94.62 233 LYS A C 1
ATOM 1840 O O . LYS A 1 233 ? -1.183 -10.044 -1.775 1.00 94.62 233 LYS A O 1
ATOM 1845 N N . MET A 1 234 ? -0.366 -8.549 -3.238 1.00 96.50 234 MET A N 1
ATOM 1846 C CA . MET A 1 234 ? 0.094 -9.522 -4.244 1.00 96.50 234 MET A CA 1
ATOM 1847 C C . MET A 1 234 ? 1.504 -10.063 -3.983 1.00 96.50 234 MET A C 1
ATOM 1849 O O . MET A 1 234 ? 2.031 -10.838 -4.780 1.00 96.50 234 MET A O 1
ATOM 1853 N N . VAL A 1 235 ? 2.134 -9.648 -2.882 1.00 94.75 235 VAL A N 1
ATOM 1854 C CA . VAL A 1 235 ? 3.527 -9.977 -2.570 1.00 94.75 235 VAL A CA 1
ATOM 1855 C C . VAL A 1 235 ? 3.646 -10.575 -1.172 1.00 94.75 235 VAL A C 1
ATOM 1857 O O . VAL A 1 235 ? 2.833 -10.329 -0.280 1.00 94.75 235 VAL A O 1
ATOM 1860 N N . ASN A 1 236 ? 4.667 -11.398 -0.987 1.00 93.06 236 ASN A N 1
ATOM 1861 C CA . ASN A 1 236 ? 5.036 -11.996 0.284 1.00 93.06 236 ASN A CA 1
ATOM 1862 C C . ASN A 1 236 ? 5.890 -11.034 1.122 1.00 93.06 236 ASN A C 1
ATOM 1864 O O . ASN A 1 236 ? 6.397 -10.012 0.647 1.00 93.06 236 ASN A O 1
ATOM 1868 N N . GLU A 1 237 ? 6.091 -11.376 2.395 1.00 87.00 237 GLU A N 1
ATOM 1869 C CA . GLU A 1 237 ? 6.918 -10.574 3.303 1.00 87.00 237 GLU A CA 1
ATOM 1870 C C . GLU A 1 237 ? 8.363 -10.425 2.797 1.00 87.00 237 GLU A C 1
ATOM 1872 O O . GLU A 1 237 ? 8.926 -9.325 2.881 1.00 87.00 237 GLU A O 1
ATOM 1877 N N . ASP A 1 238 ? 8.900 -11.490 2.182 1.00 87.19 238 ASP A N 1
ATOM 1878 C CA . ASP A 1 238 ? 10.223 -11.577 1.538 1.00 87.19 238 ASP A CA 1
ATOM 1879 C C . ASP A 1 238 ? 10.334 -10.801 0.209 1.00 87.19 238 ASP A C 1
ATOM 1881 O O . ASP A 1 238 ? 11.373 -10.859 -0.444 1.00 87.19 238 ASP A O 1
ATOM 1885 N N . LYS A 1 239 ? 9.281 -10.060 -0.172 1.00 91.69 239 LYS A N 1
ATOM 1886 C CA . LYS A 1 239 ? 9.157 -9.247 -1.397 1.00 91.69 239 LYS A CA 1
ATOM 1887 C C . LYS A 1 239 ? 8.968 -10.020 -2.692 1.00 91.69 239 LYS A C 1
ATOM 1889 O O . LYS A 1 239 ? 8.912 -9.394 -3.746 1.00 91.69 239 LYS A O 1
ATOM 1894 N N . SER A 1 240 ? 8.830 -11.335 -2.637 1.00 93.19 240 SER A N 1
ATOM 1895 C CA . SER A 1 240 ? 8.450 -12.104 -3.818 1.00 93.19 240 SER A CA 1
ATOM 1896 C C . SER A 1 240 ? 6.972 -12.001 -4.154 1.00 93.19 240 SER A C 1
ATOM 1898 O O . SER A 1 240 ? 6.165 -11.629 -3.302 1.00 93.19 240 SER A O 1
ATOM 1900 N N . PHE A 1 241 ? 6.606 -12.380 -5.373 1.00 95.12 241 PHE A N 1
ATOM 1901 C CA . PHE A 1 241 ? 5.205 -12.546 -5.749 1.00 95.12 241 PHE A CA 1
ATOM 1902 C C . PHE A 1 241 ? 4.567 -13.745 -5.032 1.00 95.12 241 PHE A C 1
ATOM 1904 O O . PHE A 1 241 ? 5.220 -14.752 -4.743 1.00 95.12 241 PHE A O 1
ATOM 1911 N N . LYS A 1 242 ? 3.274 -13.614 -4.724 1.00 95.69 242 LYS A N 1
ATOM 1912 C CA . LYS A 1 242 ? 2.446 -14.696 -4.179 1.00 95.69 242 LYS A CA 1
ATOM 1913 C C . LYS A 1 242 ? 2.167 -15.789 -5.203 1.00 95.69 242 LYS A C 1
ATOM 1915 O O . LYS A 1 242 ? 2.338 -15.577 -6.400 1.00 95.69 242 LYS A O 1
ATOM 1920 N N . SER A 1 243 ? 1.705 -16.946 -4.727 1.00 95.19 243 SER A N 1
ATOM 1921 C CA . SER A 1 243 ? 1.252 -18.016 -5.618 1.00 95.19 243 SER A CA 1
ATOM 1922 C C . SER A 1 243 ? 0.094 -17.537 -6.505 1.00 95.19 243 SER A C 1
ATOM 1924 O O . SER A 1 243 ? -0.649 -16.616 -6.143 1.00 95.19 243 SER A O 1
ATOM 1926 N N . LYS A 1 244 ? -0.080 -18.168 -7.670 1.00 95.12 244 LYS A N 1
ATOM 1927 C CA . LYS A 1 244 ? -1.192 -17.867 -8.580 1.00 95.12 244 LYS A CA 1
ATOM 1928 C C . LYS A 1 244 ? -2.537 -18.016 -7.865 1.00 95.12 244 LYS A C 1
ATOM 1930 O O . LYS A 1 244 ? -3.376 -17.123 -7.945 1.00 95.12 244 LYS A O 1
ATOM 1935 N N . GLU A 1 245 ? -2.699 -19.100 -7.113 1.00 94.81 245 GLU A N 1
ATOM 1936 C CA . GLU A 1 245 ? -3.913 -19.405 -6.358 1.00 94.81 245 GLU A CA 1
ATOM 1937 C C . GLU A 1 245 ? -4.189 -18.367 -5.263 1.00 94.81 245 GLU A C 1
ATOM 1939 O O . GLU A 1 245 ? -5.329 -17.936 -5.100 1.00 94.81 245 GLU A O 1
ATOM 1944 N N . GLU A 1 246 ? -3.160 -17.928 -4.526 1.00 96.06 246 GLU A N 1
ATOM 1945 C CA . GLU A 1 246 ? -3.310 -16.877 -3.512 1.00 96.06 246 GLU A CA 1
ATOM 1946 C C . GLU A 1 246 ? -3.759 -15.549 -4.138 1.00 96.06 246 GLU A C 1
ATOM 1948 O O . GLU A 1 246 ? -4.666 -14.894 -3.621 1.00 96.06 246 GLU A O 1
ATOM 1953 N N . MET A 1 247 ? -3.139 -15.142 -5.251 1.00 97.19 247 MET A N 1
ATOM 1954 C CA . MET A 1 247 ? -3.479 -13.890 -5.935 1.00 97.19 247 MET A CA 1
ATOM 1955 C C . MET A 1 247 ? -4.897 -13.930 -6.519 1.00 97.19 247 MET A C 1
ATOM 1957 O O . MET A 1 247 ? -5.647 -12.964 -6.367 1.00 97.19 247 MET A O 1
ATOM 1961 N N . GLU A 1 248 ? -5.301 -15.047 -7.131 1.00 95.94 248 GLU A N 1
ATOM 1962 C CA . GLU A 1 248 ? -6.670 -15.243 -7.627 1.00 95.94 248 GLU A CA 1
ATOM 1963 C C . GLU A 1 248 ? -7.699 -15.207 -6.491 1.00 95.94 248 GLU A C 1
ATOM 1965 O O . GLU A 1 248 ? -8.746 -14.573 -6.640 1.00 95.94 248 GLU A O 1
ATOM 1970 N N . ALA A 1 249 ? -7.395 -15.814 -5.338 1.00 96.00 249 ALA A N 1
ATOM 1971 C CA . ALA A 1 249 ? -8.264 -15.762 -4.165 1.00 96.00 249 ALA A CA 1
ATOM 1972 C C . ALA A 1 249 ? -8.458 -14.322 -3.660 1.00 96.00 249 ALA A C 1
ATOM 1974 O O . ALA A 1 249 ? -9.592 -13.898 -3.445 1.00 96.00 249 ALA A O 1
ATOM 1975 N N . ILE A 1 250 ? -7.377 -13.539 -3.554 1.00 96.00 250 ILE A N 1
ATOM 1976 C CA . ILE A 1 250 ? -7.436 -12.128 -3.133 1.00 96.00 250 ILE A CA 1
ATOM 1977 C C . ILE A 1 250 ? -8.309 -11.299 -4.086 1.00 96.00 250 ILE A C 1
ATOM 1979 O O . ILE A 1 250 ? -9.112 -10.477 -3.638 1.00 96.00 250 ILE A O 1
ATOM 1983 N N . LEU A 1 251 ? -8.170 -11.498 -5.398 1.00 95.94 251 LEU A N 1
ATOM 1984 C CA . LEU A 1 251 ? -8.969 -10.785 -6.401 1.00 95.94 251 LEU A CA 1
ATOM 1985 C C . LEU A 1 251 ? -10.450 -11.182 -6.323 1.00 95.94 251 LEU A C 1
ATOM 1987 O O . LEU A 1 251 ? -11.319 -10.307 -6.290 1.00 95.94 251 LEU A O 1
ATOM 1991 N N . ALA A 1 252 ? -10.739 -12.481 -6.212 1.00 93.94 252 ALA A N 1
ATOM 1992 C CA . ALA A 1 252 ? -12.099 -13.005 -6.124 1.00 93.94 252 ALA A CA 1
ATOM 1993 C C . ALA A 1 252 ? -12.830 -12.547 -4.850 1.00 93.94 252 ALA A C 1
ATOM 1995 O O . ALA A 1 252 ? -14.004 -12.182 -4.920 1.00 93.94 252 ALA A O 1
ATOM 1996 N N . GLU A 1 253 ? -12.145 -12.489 -3.701 1.00 93.19 253 GLU A N 1
ATOM 1997 C CA . GLU A 1 253 ? -12.690 -11.947 -2.444 1.00 93.19 253 GLU A CA 1
ATOM 1998 C C . GLU A 1 253 ? -13.129 -10.481 -2.571 1.00 93.19 253 GLU A C 1
ATOM 2000 O O . GLU A 1 253 ? -14.051 -10.044 -1.879 1.00 93.19 253 GLU A O 1
ATOM 2005 N N . ASN A 1 254 ? -12.504 -9.733 -3.484 1.00 89.62 254 ASN A N 1
ATOM 2006 C CA . ASN A 1 254 ? -12.853 -8.349 -3.790 1.00 89.62 254 ASN A CA 1
ATOM 2007 C C . ASN A 1 254 ? -13.815 -8.226 -4.983 1.00 89.62 254 ASN A C 1
ATOM 2009 O O . ASN A 1 254 ? -14.109 -7.115 -5.407 1.00 89.62 254 ASN A O 1
ATOM 2013 N N . GLY A 1 255 ? -14.341 -9.332 -5.520 1.00 88.50 255 GLY A N 1
ATOM 2014 C CA . GLY A 1 255 ? -15.284 -9.321 -6.643 1.00 88.50 255 GLY A CA 1
ATOM 2015 C C . GLY A 1 255 ? -14.650 -8.975 -7.992 1.00 88.50 255 GLY A C 1
ATOM 2016 O O . GLY A 1 255 ? -15.360 -8.541 -8.899 1.00 88.50 255 GLY A O 1
ATOM 2017 N N . ILE A 1 256 ? -13.332 -9.145 -8.124 1.00 92.81 256 ILE A N 1
ATOM 2018 C CA . ILE A 1 256 ? -12.586 -8.889 -9.356 1.00 92.81 256 ILE A CA 1
ATOM 2019 C C . ILE A 1 256 ? -12.371 -10.220 -10.074 1.00 92.81 256 ILE A C 1
ATOM 2021 O O . ILE A 1 256 ? -11.738 -11.133 -9.544 1.00 92.81 256 ILE A O 1
ATOM 2025 N N . THR A 1 257 ? -12.896 -10.332 -11.291 1.00 90.06 257 THR A N 1
ATOM 2026 C CA . THR A 1 257 ? -12.903 -11.571 -12.072 1.00 90.06 257 THR A CA 1
ATOM 2027 C C . THR A 1 257 ? -12.351 -11.341 -13.475 1.00 90.06 257 THR A C 1
ATOM 2029 O O . THR A 1 257 ? -12.363 -10.227 -13.998 1.00 90.06 257 THR A O 1
ATOM 2032 N N . ARG A 1 258 ? -11.846 -12.416 -14.091 1.00 93.06 258 ARG A N 1
ATOM 2033 C CA . ARG A 1 258 ? -11.138 -12.367 -15.382 1.00 93.06 258 ARG A CA 1
ATOM 2034 C C . ARG A 1 258 ? -12.026 -12.077 -16.599 1.00 93.06 258 ARG A C 1
ATOM 2036 O O . ARG A 1 258 ? -11.508 -11.871 -17.688 1.00 93.06 258 ARG A O 1
ATOM 2043 N N . ASP A 1 259 ? -13.347 -12.157 -16.452 1.00 91.25 259 ASP A N 1
ATOM 2044 C CA . ASP A 1 259 ? -14.327 -11.964 -17.531 1.00 91.25 259 ASP A CA 1
ATOM 2045 C C . ASP A 1 259 ? -14.594 -10.486 -17.855 1.00 91.25 259 ASP A C 1
ATOM 2047 O O . ASP A 1 259 ? -15.274 -10.189 -18.834 1.00 91.25 259 ASP A O 1
ATOM 2051 N N . LYS A 1 260 ? -14.029 -9.564 -17.069 1.00 90.62 260 LYS A N 1
ATOM 2052 C CA . LYS A 1 260 ? -14.203 -8.116 -17.216 1.00 90.62 260 LYS A CA 1
ATOM 2053 C C . LYS A 1 260 ? -12.982 -7.450 -17.843 1.00 90.62 260 LYS A C 1
ATOM 2055 O O . LYS A 1 260 ? -11.869 -7.971 -17.779 1.00 90.62 260 LYS A O 1
ATOM 2060 N N . GLN A 1 261 ? -13.174 -6.254 -18.396 1.00 95.44 261 GLN A N 1
ATOM 2061 C CA . GLN A 1 261 ? -12.055 -5.365 -18.694 1.00 95.44 261 GLN A CA 1
ATOM 2062 C C . GLN A 1 261 ? -11.518 -4.779 -17.387 1.00 95.44 261 GLN A C 1
ATOM 2064 O O . GLN A 1 261 ? -12.283 -4.271 -16.572 1.00 95.44 261 GLN A O 1
ATOM 2069 N N . ILE A 1 262 ? -10.203 -4.803 -17.195 1.00 97.50 262 ILE A N 1
ATOM 2070 C CA . ILE A 1 262 ? -9.552 -4.288 -15.993 1.00 97.50 262 ILE A CA 1
ATOM 2071 C C . ILE A 1 262 ? -8.727 -3.047 -16.322 1.00 97.50 262 ILE A C 1
ATOM 2073 O O . ILE A 1 262 ? -7.900 -3.064 -17.231 1.00 97.50 262 ILE A O 1
ATOM 2077 N N . ILE A 1 263 ? -8.898 -1.986 -15.537 1.00 98.44 263 ILE A N 1
ATOM 2078 C CA . ILE A 1 263 ? -8.069 -0.780 -15.575 1.00 98.44 263 ILE A CA 1
ATOM 2079 C C . ILE A 1 263 ? -7.445 -0.575 -14.195 1.00 98.44 263 ILE A C 1
ATOM 2081 O O . ILE A 1 263 ? -8.124 -0.213 -13.241 1.00 98.44 263 ILE A O 1
ATOM 2085 N N . SER A 1 264 ? -6.139 -0.790 -14.064 1.00 98.25 264 SER A N 1
ATOM 2086 C CA . SER A 1 264 ? -5.433 -0.545 -12.801 1.00 98.25 264 SER A CA 1
ATOM 2087 C C . SER A 1 264 ? -4.965 0.906 -12.708 1.00 98.25 264 SER A C 1
ATOM 2089 O O . SER A 1 264 ? -4.416 1.444 -13.670 1.00 98.25 264 SER A O 1
ATOM 2091 N N . TYR A 1 265 ? -5.097 1.525 -11.534 1.00 98.62 265 TYR A N 1
ATOM 2092 C CA . TYR A 1 265 ? -4.538 2.847 -11.252 1.00 98.62 265 TYR A CA 1
ATOM 2093 C C . TYR A 1 265 ? -3.927 2.930 -9.853 1.00 98.62 265 TYR A C 1
ATOM 2095 O O . TYR A 1 265 ? -4.222 2.148 -8.952 1.00 98.62 265 TYR A O 1
ATOM 2103 N N . CYS A 1 266 ? -3.017 3.884 -9.676 1.00 97.88 266 CYS A N 1
ATOM 2104 C CA . CYS A 1 266 ? -2.437 4.175 -8.374 1.00 97.88 266 CYS A CA 1
ATOM 2105 C C . CYS A 1 266 ? -2.274 5.688 -8.184 1.00 97.88 266 CYS A C 1
ATOM 2107 O O . CYS A 1 266 ? -3.141 6.456 -8.574 1.00 97.88 266 CYS A O 1
ATOM 2109 N N . GLN A 1 267 ? -1.162 6.154 -7.609 1.00 97.56 267 GLN A N 1
ATOM 2110 C CA . GLN A 1 267 ? -0.841 7.585 -7.596 1.00 97.56 267 GLN A CA 1
ATOM 2111 C C . GLN A 1 267 ? -0.429 8.100 -8.987 1.00 97.56 267 GLN A C 1
ATOM 2113 O O . GLN A 1 267 ? -0.913 9.139 -9.410 1.00 97.56 267 GLN A O 1
ATOM 2118 N N . SER A 1 268 ? 0.467 7.396 -9.685 1.00 96.38 268 SER A N 1
ATOM 2119 C CA . SER A 1 268 ? 1.149 7.899 -10.892 1.00 96.38 268 SER A CA 1
ATOM 2120 C C . SER A 1 268 ? 1.505 6.779 -11.886 1.00 96.38 268 SER A C 1
ATOM 2122 O O . SER A 1 268 ? 2.632 6.720 -12.369 1.00 96.38 268 SER A O 1
ATOM 2124 N N . GLY A 1 269 ? 0.643 5.771 -12.032 1.00 96.75 269 GLY A N 1
ATOM 2125 C CA . GLY A 1 269 ? 0.830 4.692 -13.008 1.00 96.75 269 GLY A CA 1
ATOM 2126 C C . GLY A 1 269 ? 1.897 3.637 -12.675 1.00 96.75 269 GLY A C 1
ATOM 2127 O O . GLY A 1 269 ? 2.132 2.745 -13.487 1.00 96.75 269 GLY A O 1
ATOM 2128 N N . VAL A 1 270 ? 2.564 3.724 -11.513 1.00 97.00 270 VAL A N 1
ATOM 2129 C CA . VAL A 1 270 ? 3.688 2.840 -11.126 1.00 97.00 270 VAL A CA 1
ATOM 2130 C C . VAL A 1 270 ? 3.227 1.563 -10.412 1.00 97.00 270 VAL A C 1
ATOM 2132 O O . VAL A 1 270 ? 3.428 0.467 -10.915 1.00 97.00 270 VAL A O 1
ATOM 2135 N N . ARG A 1 271 ? 2.573 1.675 -9.246 1.00 97.75 271 ARG A N 1
ATOM 2136 C CA . ARG A 1 271 ? 2.054 0.504 -8.499 1.00 97.75 271 ARG A CA 1
ATOM 2137 C C . ARG A 1 271 ? 0.957 -0.230 -9.275 1.00 97.75 271 ARG A C 1
ATOM 2139 O O . ARG A 1 271 ? 0.798 -1.435 -9.142 1.00 97.75 271 ARG A O 1
ATOM 2146 N N . SER A 1 272 ? 0.241 0.490 -10.127 1.00 98.25 272 SER A N 1
ATOM 2147 C CA . SER A 1 272 ? -0.730 -0.097 -11.040 1.00 98.25 272 SER A CA 1
ATOM 2148 C C . SER A 1 272 ? -0.081 -0.834 -12.210 1.00 98.25 272 SER A C 1
ATOM 2150 O O . SER A 1 272 ? -0.666 -1.802 -12.683 1.00 98.25 272 SER A O 1
ATOM 2152 N N . ALA A 1 273 ? 1.142 -0.476 -12.623 1.00 98.19 273 ALA A N 1
ATOM 2153 C CA . ALA A 1 273 ? 1.912 -1.288 -13.566 1.00 98.19 273 ALA A CA 1
ATOM 2154 C C . ALA A 1 273 ? 2.329 -2.629 -12.941 1.00 98.19 273 ALA A C 1
ATOM 2156 O O . ALA A 1 273 ? 2.275 -3.650 -13.614 1.00 98.19 273 ALA A O 1
ATOM 2157 N N . HIS A 1 274 ? 2.644 -2.656 -11.639 1.00 98.12 274 HIS A N 1
ATOM 2158 C CA . HIS A 1 274 ? 2.837 -3.909 -10.898 1.00 98.12 274 HIS A CA 1
ATOM 2159 C C . HIS A 1 274 ? 1.571 -4.773 -10.888 1.00 98.12 274 HIS A C 1
ATOM 2161 O O . HIS A 1 274 ? 1.635 -5.953 -11.212 1.00 98.12 274 HIS A O 1
ATOM 2167 N N . MET A 1 275 ? 0.405 -4.200 -10.574 1.00 98.12 275 MET A N 1
ATOM 2168 C CA . MET A 1 275 ? -0.859 -4.945 -10.671 1.00 98.12 275 MET A CA 1
ATOM 2169 C C . MET A 1 275 ? -1.135 -5.412 -12.110 1.00 98.12 275 MET A C 1
ATOM 2171 O O . MET A 1 275 ? -1.535 -6.548 -12.325 1.00 98.12 275 MET A O 1
ATOM 2175 N N . THR A 1 276 ? -0.842 -4.577 -13.109 1.00 98.19 276 THR A N 1
ATOM 2176 C CA . THR A 1 276 ? -0.968 -4.933 -14.532 1.00 98.19 276 THR A CA 1
ATOM 2177 C C . THR A 1 276 ? -0.065 -6.115 -14.893 1.00 98.19 276 THR A C 1
ATOM 2179 O O . THR A 1 276 ? -0.512 -7.027 -15.584 1.00 98.19 276 THR A O 1
ATOM 2182 N N . PHE A 1 277 ? 1.171 -6.147 -14.386 1.00 98.25 277 PHE A N 1
ATOM 2183 C CA . PHE A 1 277 ? 2.092 -7.274 -14.537 1.00 98.25 277 PHE A CA 1
ATOM 2184 C C . PHE A 1 277 ? 1.531 -8.550 -13.902 1.00 98.25 277 PHE A C 1
ATOM 2186 O O . PHE A 1 277 ? 1.486 -9.587 -14.558 1.00 98.25 277 PHE A O 1
ATOM 2193 N N . VAL A 1 278 ? 1.033 -8.470 -12.663 1.00 98.19 278 VAL A N 1
ATOM 2194 C CA . VAL A 1 278 ? 0.396 -9.605 -11.974 1.00 98.19 278 VAL A CA 1
ATOM 2195 C C . VAL A 1 278 ? -0.751 -10.172 -12.809 1.00 98.19 278 VAL A C 1
ATOM 2197 O O . VAL A 1 278 ? -0.745 -11.354 -13.144 1.00 98.19 278 VAL A O 1
ATOM 2200 N N . LEU A 1 279 ? -1.713 -9.331 -13.187 1.00 98.12 279 LEU A N 1
ATOM 2201 C CA . LEU A 1 279 ? -2.915 -9.777 -13.886 1.00 98.12 279 LEU A CA 1
ATOM 2202 C C . LEU A 1 279 ? -2.592 -10.327 -15.281 1.00 98.12 279 LEU A C 1
ATOM 2204 O O . LEU A 1 279 ? -3.038 -11.416 -15.628 1.00 98.12 279 LEU A O 1
ATOM 2208 N N . SER A 1 280 ? -1.788 -9.613 -16.072 1.00 97.19 280 SER A N 1
ATOM 2209 C CA . SER A 1 280 ? -1.502 -10.016 -17.456 1.00 97.19 280 SER A CA 1
ATOM 2210 C C . SER A 1 280 ? -0.480 -11.148 -17.553 1.00 97.19 280 SER A C 1
ATOM 2212 O O . SER A 1 280 ? -0.707 -12.113 -18.273 1.00 97.19 280 SER A O 1
ATOM 2214 N N . GLN A 1 281 ? 0.631 -11.075 -16.818 1.00 97.31 281 GLN A N 1
ATOM 2215 C CA . GLN A 1 281 ? 1.751 -12.002 -16.989 1.00 97.31 281 GLN A CA 1
ATOM 2216 C C . GLN A 1 281 ? 1.669 -13.205 -16.054 1.00 97.31 281 GLN A C 1
ATOM 2218 O O . GLN A 1 281 ? 1.883 -14.340 -16.481 1.00 97.31 281 GLN A O 1
ATOM 2223 N N . LEU A 1 282 ? 1.349 -12.983 -14.778 1.00 97.69 282 LEU A N 1
ATOM 2224 C CA . LEU A 1 282 ? 1.343 -14.069 -13.796 1.00 97.69 282 LEU A CA 1
ATOM 2225 C C . LEU A 1 282 ? 0.024 -14.844 -13.824 1.00 97.69 282 LEU A C 1
ATOM 2227 O O . LEU A 1 282 ? 0.034 -16.075 -13.786 1.00 97.69 282 LEU A O 1
ATOM 2231 N N . LEU A 1 283 ? -1.103 -14.138 -13.949 1.00 97.50 283 LEU A N 1
ATOM 2232 C CA . LEU A 1 283 ? -2.431 -14.751 -14.006 1.00 97.50 283 LEU A CA 1
ATOM 2233 C C . LEU A 1 283 ? -2.902 -15.039 -15.436 1.00 97.50 283 LEU A C 1
ATOM 2235 O O . LEU A 1 283 ? -3.674 -15.978 -15.637 1.00 97.50 283 LEU A O 1
ATOM 2239 N N . GLY A 1 284 ? -2.385 -14.335 -16.447 1.00 96.81 284 GLY A N 1
ATOM 2240 C CA . GLY A 1 284 ? -2.746 -14.563 -17.853 1.00 96.81 284 GLY A CA 1
ATOM 2241 C C . GLY A 1 284 ? -4.098 -13.964 -18.235 1.00 96.81 284 GLY A C 1
ATOM 2242 O O . GLY A 1 284 ? -4.875 -14.614 -18.925 1.00 96.81 284 GLY A O 1
ATOM 2243 N N . TRP A 1 285 ? -4.433 -12.786 -17.708 1.0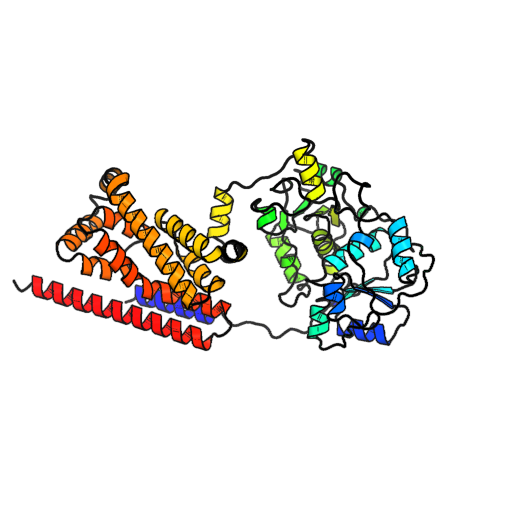0 96.62 285 TRP A N 1
ATOM 2244 C CA . TRP A 1 285 ? -5.662 -12.074 -18.056 1.00 96.62 285 TRP A CA 1
ATOM 2245 C C . TRP A 1 285 ? -5.424 -11.195 -19.287 1.00 96.62 285 TRP A C 1
ATOM 2247 O O . TRP A 1 285 ? -4.514 -10.367 -19.292 1.00 96.62 285 TRP A O 1
ATOM 2257 N N . ASP A 1 286 ? -6.274 -11.342 -20.304 1.00 92.19 286 ASP A N 1
ATOM 2258 C CA . ASP A 1 286 ? -6.071 -10.698 -21.609 1.00 92.19 286 ASP A CA 1
ATOM 2259 C C . ASP A 1 286 ? -6.509 -9.221 -21.639 1.00 92.19 286 ASP A C 1
ATOM 2261 O O . ASP A 1 286 ? -5.927 -8.404 -22.348 1.00 92.19 286 ASP A O 1
ATOM 2265 N N . ASN A 1 287 ? -7.523 -8.847 -20.850 1.00 94.62 287 ASN A N 1
ATOM 2266 C CA . ASN A 1 287 ? -8.164 -7.528 -20.918 1.00 94.62 287 ASN A CA 1
ATOM 2267 C C . ASN A 1 287 ? -7.692 -6.587 -19.801 1.00 94.62 287 ASN A C 1
ATOM 2269 O O . ASN A 1 287 ? -8.505 -6.097 -19.017 1.00 94.62 287 ASN A O 1
ATOM 2273 N N . VAL A 1 288 ? -6.383 -6.343 -19.701 1.00 97.69 288 VAL A N 1
ATOM 2274 C CA . VAL A 1 288 ? -5.795 -5.542 -18.613 1.00 97.69 288 VAL A CA 1
ATOM 2275 C C . VAL A 1 288 ? -5.096 -4.299 -19.151 1.00 97.69 288 VAL A C 1
ATOM 2277 O O . VAL A 1 288 ? -4.211 -4.382 -19.998 1.00 97.69 288 VAL A O 1
ATOM 2280 N N . LYS A 1 289 ? -5.454 -3.136 -18.602 1.00 98.31 289 LYS A N 1
ATOM 2281 C CA . LYS A 1 289 ? -4.861 -1.838 -18.929 1.00 98.31 289 LYS A CA 1
ATOM 2282 C C . LYS A 1 289 ? -4.286 -1.159 -17.693 1.00 98.31 289 LYS A C 1
ATOM 2284 O O . LYS A 1 289 ? -4.849 -1.247 -16.600 1.00 98.31 289 LYS A O 1
ATOM 2289 N N . ASN A 1 290 ? -3.215 -0.396 -17.884 1.00 98.56 290 ASN A N 1
ATOM 2290 C CA . ASN A 1 290 ? -2.705 0.527 -16.871 1.00 98.56 290 ASN A CA 1
ATOM 2291 C C . ASN A 1 290 ? -3.161 1.957 -17.191 1.00 98.56 290 ASN A C 1
ATOM 2293 O O . ASN A 1 290 ? -2.884 2.467 -18.280 1.00 98.56 290 ASN A O 1
ATOM 2297 N N . TYR A 1 291 ? -3.826 2.618 -16.243 1.00 98.50 291 TYR A N 1
ATOM 2298 C CA . TYR A 1 291 ? -4.150 4.039 -16.346 1.00 98.50 291 TYR A CA 1
ATOM 2299 C C . TYR A 1 291 ? -2.947 4.878 -15.906 1.00 98.50 291 TYR A C 1
ATOM 2301 O O . TYR A 1 291 ? -2.669 5.023 -14.709 1.00 98.50 291 TYR A O 1
ATOM 2309 N N . ASP A 1 292 ? -2.220 5.416 -16.888 1.00 97.12 292 ASP A N 1
ATOM 2310 C CA . ASP A 1 292 ? -0.928 6.068 -16.669 1.00 97.12 292 ASP A CA 1
ATOM 2311 C C . ASP A 1 292 ? -1.029 7.298 -15.754 1.00 97.12 292 ASP A C 1
ATOM 2313 O O . ASP A 1 292 ? -0.374 7.364 -14.708 1.00 97.12 292 ASP A O 1
ATOM 2317 N N . GLY A 1 293 ? -1.922 8.231 -16.097 1.00 97.38 293 GLY A N 1
ATOM 2318 C CA . GLY A 1 293 ? -2.118 9.459 -15.329 1.00 97.38 293 GLY A CA 1
ATOM 2319 C C . GLY A 1 293 ? -2.635 9.216 -13.917 1.00 97.38 293 GLY A C 1
ATOM 2320 O O . GLY A 1 293 ? -2.281 9.959 -12.991 1.00 97.38 293 GLY A O 1
ATOM 2321 N N . SER A 1 294 ? -3.355 8.107 -13.706 1.00 98.56 294 SER A N 1
ATOM 2322 C CA . SER A 1 294 ? -3.681 7.596 -12.375 1.00 98.56 294 SER A CA 1
ATOM 2323 C C . SER A 1 294 ? -4.346 8.674 -11.492 1.00 98.56 294 SER A C 1
ATOM 2325 O O . SER A 1 294 ? -5.072 9.545 -11.978 1.00 98.56 294 SER A O 1
ATOM 2327 N N . TRP A 1 295 ? -4.147 8.630 -10.171 1.00 98.38 295 TRP A N 1
ATOM 2328 C CA . TRP A 1 295 ? -4.730 9.605 -9.254 1.00 98.38 295 TRP A CA 1
ATOM 2329 C C . TRP A 1 295 ? -4.227 11.036 -9.460 1.00 98.38 295 TRP A C 1
ATOM 2331 O O . TRP A 1 295 ? -4.968 11.978 -9.184 1.00 98.38 295 TRP A O 1
ATOM 2341 N N . ILE A 1 296 ? -2.990 11.242 -9.924 1.00 98.31 296 ILE A N 1
ATOM 2342 C CA . ILE A 1 296 ? -2.475 12.593 -10.185 1.00 98.31 296 ILE A CA 1
ATOM 2343 C C . ILE A 1 296 ? -3.302 13.274 -11.281 1.00 98.31 296 ILE A C 1
ATOM 2345 O O . ILE A 1 296 ? -3.838 14.354 -11.029 1.00 98.31 296 ILE A O 1
ATOM 2349 N N . GLU A 1 297 ? -3.482 12.625 -12.432 1.00 98.50 297 GLU A N 1
ATOM 2350 C CA . GLU A 1 297 ? -4.321 13.146 -13.517 1.00 98.50 297 GLU A CA 1
ATOM 2351 C C . GLU A 1 297 ? -5.786 13.275 -13.084 1.00 98.50 297 GLU A C 1
ATOM 2353 O O . GLU A 1 297 ? -6.419 14.308 -13.320 1.00 98.50 297 GLU A O 1
ATOM 2358 N N . TRP A 1 298 ? -6.334 12.246 -12.427 1.00 98.44 298 TRP A N 1
ATOM 2359 C CA . TRP A 1 298 ? -7.736 12.259 -12.010 1.00 98.44 298 TRP A CA 1
ATOM 2360 C C . TRP A 1 298 ? -8.021 13.392 -11.023 1.00 98.44 298 TRP A C 1
ATOM 2362 O O . TRP A 1 298 ? -8.963 14.162 -11.195 1.00 98.44 298 TRP A O 1
ATOM 2372 N N . SER A 1 299 ? -7.175 13.539 -10.000 1.00 98.31 299 SER A N 1
ATOM 2373 C CA . SER A 1 299 ? -7.336 14.586 -8.992 1.00 98.31 299 SER A CA 1
ATOM 2374 C C . SER A 1 299 ? -7.104 15.987 -9.556 1.00 98.31 299 SER A C 1
ATOM 2376 O O . SER A 1 299 ? -7.787 16.912 -9.122 1.00 98.31 299 SER A O 1
ATOM 2378 N N . TYR A 1 300 ? -6.204 16.149 -10.535 1.00 98.31 300 TYR A N 1
ATOM 2379 C CA . TYR A 1 300 ? -6.055 17.398 -11.285 1.00 98.31 300 TYR A CA 1
ATOM 2380 C C . TYR A 1 300 ? -7.349 17.748 -12.027 1.00 98.31 300 TYR A C 1
ATOM 2382 O O . TYR A 1 300 ? -7.874 18.850 -11.894 1.00 98.31 300 TYR A O 1
ATOM 2390 N N . ASN A 1 301 ? -7.910 16.798 -12.772 1.00 98.44 301 ASN A N 1
ATOM 2391 C CA . ASN A 1 301 ? -9.157 17.011 -13.500 1.00 98.44 301 ASN A CA 1
ATOM 2392 C C . ASN A 1 301 ? -10.331 17.296 -12.559 1.00 98.44 301 ASN A C 1
ATOM 2394 O O . ASN A 1 301 ? -11.179 18.130 -12.869 1.00 98.44 301 ASN A O 1
ATOM 2398 N N . ALA A 1 302 ? -10.355 16.675 -11.382 1.00 97.75 302 ALA A N 1
ATOM 2399 C CA . ALA A 1 302 ? -11.405 16.904 -10.406 1.00 97.75 302 ALA A CA 1
ATOM 2400 C C . ALA A 1 302 ? -11.398 18.317 -9.821 1.00 97.75 302 ALA A C 1
ATOM 2402 O O . ALA A 1 302 ? -12.452 18.942 -9.716 1.00 97.75 302 ALA A O 1
ATOM 2403 N N . VAL A 1 303 ? -10.227 18.850 -9.451 1.00 97.62 303 VAL A N 1
ATOM 2404 C CA . VAL A 1 303 ? -10.149 20.228 -8.928 1.00 97.62 303 VAL A CA 1
ATOM 2405 C C . VAL A 1 303 ? -10.481 21.277 -9.993 1.00 97.62 303 VAL A C 1
ATOM 2407 O O . VAL A 1 303 ? -10.853 22.391 -9.640 1.00 97.62 303 VAL A O 1
ATOM 2410 N N . ASN A 1 304 ? -10.405 20.903 -11.273 1.00 97.56 304 ASN A N 1
ATOM 2411 C CA . ASN A 1 304 ? -10.817 21.719 -12.414 1.00 97.56 304 ASN A CA 1
ATOM 2412 C C . ASN A 1 304 ? -12.272 21.465 -12.864 1.00 97.56 304 ASN A C 1
ATOM 2414 O O . ASN A 1 304 ? -12.716 22.063 -13.837 1.00 97.56 304 ASN A O 1
ATOM 2418 N N . GLY A 1 305 ? -13.027 20.604 -12.170 1.00 96.62 305 GLY A N 1
ATOM 2419 C CA . GLY A 1 305 ? -14.443 20.343 -12.459 1.00 96.62 305 GLY A CA 1
ATOM 2420 C C . GLY A 1 305 ? -14.718 19.389 -13.628 1.00 96.62 305 GLY A C 1
ATOM 2421 O O . GLY A 1 305 ? -15.860 19.294 -14.066 1.00 96.62 305 GLY A O 1
ATOM 2422 N N . ASN A 1 306 ? -13.707 18.668 -14.124 1.00 96.94 306 ASN A N 1
ATOM 2423 C CA . ASN A 1 306 ? -13.835 17.771 -15.282 1.00 96.94 306 ASN A CA 1
ATOM 2424 C C . ASN A 1 306 ? -14.261 16.337 -14.917 1.00 96.94 306 ASN A C 1
ATOM 2426 O O . ASN A 1 306 ? -14.685 15.586 -15.796 1.00 96.94 306 ASN A O 1
ATOM 2430 N N . VAL A 1 307 ? -14.091 15.931 -13.654 1.00 97.38 307 VAL A N 1
ATOM 2431 C CA . VAL A 1 307 ? -14.485 14.616 -13.115 1.00 97.38 307 VAL A CA 1
ATOM 2432 C C . VAL A 1 307 ? -14.897 14.734 -11.648 1.00 97.38 307 VAL A C 1
ATOM 2434 O O . VAL A 1 307 ? -14.517 15.682 -10.959 1.00 97.38 307 VAL A O 1
ATOM 2437 N N . GLU A 1 308 ? -15.634 13.745 -11.151 1.00 96.44 308 GLU A N 1
ATOM 2438 C CA . GLU A 1 308 ? -16.005 13.652 -9.739 1.00 96.44 308 GLU A CA 1
ATOM 2439 C C . GLU A 1 308 ? -14.981 12.855 -8.911 1.00 96.44 308 GLU A C 1
ATOM 2441 O O . GLU A 1 308 ? -14.177 12.074 -9.426 1.00 96.44 308 GLU A O 1
ATOM 2446 N N . LEU A 1 309 ? -15.013 13.062 -7.593 1.00 94.94 309 LEU A N 1
ATOM 2447 C CA . LEU A 1 309 ? -14.202 12.333 -6.618 1.00 94.94 309 LEU A CA 1
ATOM 2448 C C . LEU A 1 309 ? -15.127 11.638 -5.635 1.00 94.94 309 LEU A C 1
ATOM 2450 O O . LEU A 1 309 ? -16.009 12.278 -5.058 1.00 94.94 309 LEU A O 1
ATOM 2454 N N . GLU A 1 310 ? -14.839 10.380 -5.331 1.00 94.31 310 GLU A N 1
ATOM 2455 C CA . GLU A 1 310 ? -15.462 9.715 -4.203 1.00 94.31 310 GLU A CA 1
ATOM 2456 C C . GLU A 1 310 ? -14.669 9.994 -2.917 1.00 94.31 310 GLU A C 1
ATOM 2458 O O . GLU A 1 310 ? -13.435 9.921 -2.864 1.00 94.31 310 GLU A O 1
ATOM 2463 N N . LYS A 1 311 ? -15.394 10.353 -1.851 1.00 91.19 311 LYS A N 1
ATOM 2464 C CA . LYS A 1 311 ? -14.839 10.589 -0.515 1.00 91.19 311 LYS A CA 1
ATOM 2465 C C . LYS A 1 311 ? -15.555 9.713 0.496 1.00 91.19 311 LYS A C 1
ATOM 2467 O O . LYS A 1 311 ? -16.782 9.709 0.581 1.00 91.19 311 LYS A O 1
ATOM 2472 N N . THR A 1 312 ? -14.786 9.039 1.343 1.00 87.50 312 THR A N 1
ATOM 2473 C CA . THR A 1 312 ? -15.364 8.295 2.464 1.00 87.50 312 THR A CA 1
ATOM 2474 C C . THR A 1 312 ? -15.636 9.231 3.636 1.00 87.50 312 THR A C 1
ATOM 2476 O O . THR A 1 312 ? -14.782 10.016 4.042 1.00 87.50 312 THR A O 1
ATOM 2479 N N . SER A 1 313 ? -16.834 9.133 4.217 1.00 89.56 313 SER A N 1
ATOM 2480 C CA . SER A 1 313 ? -17.154 9.828 5.467 1.00 89.56 313 SER A CA 1
ATOM 2481 C C . SER A 1 313 ? -16.183 9.420 6.575 1.00 89.56 313 SER A C 1
ATOM 2483 O O . SER A 1 313 ? -15.968 8.227 6.800 1.00 89.56 313 SER A O 1
ATOM 2485 N N . LEU A 1 314 ? -15.683 10.398 7.337 1.00 86.19 314 LEU A N 1
ATOM 2486 C CA . LEU A 1 314 ? -14.811 10.162 8.494 1.00 86.19 314 LEU A CA 1
ATOM 2487 C C . LEU A 1 314 ? -15.402 9.152 9.486 1.00 86.19 314 LEU A C 1
ATOM 2489 O O . LEU A 1 314 ? -14.659 8.410 10.117 1.00 86.19 314 LEU A O 1
ATOM 2493 N N . PHE A 1 315 ? -16.732 9.076 9.593 1.00 86.12 315 PHE A N 1
ATOM 2494 C CA . PHE A 1 315 ? -17.399 8.079 10.424 1.00 86.12 315 PHE A CA 1
ATOM 2495 C C . PHE A 1 315 ? -17.174 6.654 9.898 1.00 86.12 315 PHE A C 1
ATOM 2497 O O . PHE A 1 315 ? -16.797 5.767 10.659 1.00 86.12 315 PHE A O 1
ATOM 2504 N N . LYS A 1 316 ? -17.344 6.427 8.587 1.00 87.25 316 LYS A N 1
ATOM 2505 C CA . LYS A 1 316 ? -17.074 5.120 7.964 1.00 87.25 316 LYS A CA 1
ATOM 2506 C C . LYS A 1 316 ? -15.595 4.748 8.089 1.00 87.25 316 LYS A C 1
ATOM 2508 O O . LYS A 1 316 ? -15.303 3.611 8.448 1.00 87.25 316 LYS A O 1
ATOM 2513 N N . VAL A 1 317 ? -14.690 5.709 7.876 1.00 87.88 317 VAL A N 1
ATOM 2514 C CA . VAL A 1 317 ? -13.245 5.508 8.080 1.00 87.88 317 VAL A CA 1
ATOM 2515 C C . VAL A 1 317 ? -12.966 5.099 9.526 1.00 87.88 317 VAL A C 1
ATOM 2517 O O . VAL A 1 317 ? -12.376 4.051 9.762 1.00 87.88 317 VAL A O 1
ATOM 2520 N N . PHE A 1 318 ? -13.471 5.850 10.506 1.00 84.62 318 PHE A N 1
ATOM 2521 C CA . PHE A 1 318 ? -13.283 5.540 11.923 1.00 84.62 318 PHE A CA 1
ATOM 2522 C C . PHE A 1 318 ? -13.728 4.113 12.276 1.00 84.62 318 PHE A C 1
ATOM 2524 O O . PHE A 1 318 ? -12.968 3.361 12.883 1.00 84.62 318 PHE A O 1
ATOM 2531 N N . PHE A 1 319 ? -14.930 3.702 11.859 1.00 85.06 319 PHE A N 1
ATOM 2532 C CA . PHE A 1 319 ? -15.423 2.350 12.138 1.00 85.06 319 PHE A CA 1
ATOM 2533 C C . PHE A 1 319 ? -14.665 1.257 11.377 1.00 85.06 319 PHE A C 1
ATOM 2535 O O . PHE A 1 319 ? -14.502 0.164 11.916 1.00 85.06 319 PHE A O 1
ATOM 2542 N N . SER A 1 320 ? -14.202 1.536 10.156 1.00 87.56 320 SER A N 1
ATOM 2543 C CA . SER A 1 320 ? -13.343 0.632 9.382 1.00 87.56 320 SER A CA 1
ATOM 2544 C C . SER A 1 320 ? -12.025 0.363 10.117 1.00 87.56 320 SER A C 1
ATOM 2546 O O . SER A 1 320 ? -11.683 -0.790 10.378 1.00 87.56 320 SER A O 1
ATOM 2548 N N . TYR A 1 321 ? -11.347 1.420 10.575 1.00 88.19 321 TYR A N 1
ATOM 2549 C CA . TYR A 1 321 ? -10.104 1.308 11.340 1.00 88.19 321 TYR A CA 1
ATOM 2550 C C . TYR A 1 321 ? -10.337 0.610 12.684 1.00 88.19 321 TYR A C 1
ATOM 2552 O O . TYR A 1 321 ? -9.638 -0.340 13.007 1.00 88.19 321 TYR A O 1
ATOM 2560 N N . MET A 1 322 ? -11.383 0.964 13.433 1.00 82.19 322 MET A N 1
ATOM 2561 C CA . MET A 1 322 ? -11.696 0.309 14.713 1.00 82.19 322 MET A CA 1
ATOM 2562 C C . MET A 1 322 ? -11.943 -1.205 14.608 1.00 82.19 322 MET A C 1
ATOM 2564 O O . MET A 1 322 ? -11.771 -1.921 15.597 1.00 82.19 322 MET A O 1
ATOM 2568 N N . LYS A 1 323 ? -12.361 -1.695 13.435 1.00 83.12 323 LYS A N 1
ATOM 2569 C CA . LYS A 1 323 ? -12.562 -3.125 13.163 1.00 83.12 323 LYS A CA 1
ATOM 2570 C C . LYS A 1 323 ? -11.300 -3.828 12.665 1.00 83.12 323 LYS A C 1
ATOM 2572 O O . LYS A 1 323 ? -11.233 -5.049 12.763 1.00 83.12 323 LYS A O 1
ATOM 2577 N N . SER A 1 324 ? -10.318 -3.086 12.154 1.00 83.81 324 SER A N 1
ATOM 2578 C CA . SER A 1 324 ? -9.077 -3.633 11.612 1.00 83.81 324 SER A CA 1
ATOM 2579 C C . SER A 1 324 ? -7.883 -3.260 12.486 1.00 83.81 324 SER A C 1
ATOM 2581 O O . SER A 1 324 ? -7.438 -2.112 12.540 1.00 83.81 324 SER A O 1
ATOM 2583 N N . ARG A 1 325 ? -7.325 -4.279 13.148 1.00 83.88 325 ARG A N 1
ATOM 2584 C CA . ARG A 1 325 ? -6.075 -4.158 13.906 1.00 83.88 325 ARG A CA 1
ATOM 2585 C C . ARG A 1 325 ? -4.965 -3.557 13.036 1.00 83.88 325 ARG A C 1
ATOM 2587 O O . ARG A 1 325 ? -4.322 -2.610 13.475 1.00 83.88 325 ARG A O 1
ATOM 2594 N N . GLU A 1 326 ? -4.777 -4.085 11.826 1.00 83.19 326 GLU A N 1
ATOM 2595 C CA . GLU A 1 326 ? -3.736 -3.651 10.883 1.00 83.19 326 GLU A CA 1
ATOM 2596 C C . GLU A 1 326 ? -3.878 -2.165 10.540 1.00 83.19 326 GLU A C 1
ATOM 2598 O O . GLU A 1 326 ? -2.920 -1.405 10.663 1.00 83.19 326 GLU A O 1
ATOM 2603 N N . LYS A 1 327 ? -5.095 -1.709 10.208 1.00 88.50 327 LYS A N 1
ATOM 2604 C CA . LYS A 1 327 ? -5.341 -0.293 9.897 1.00 88.50 327 LYS A CA 1
ATOM 2605 C C . LYS A 1 327 ? -5.043 0.625 11.083 1.00 88.50 327 LYS A C 1
ATOM 2607 O O . LYS A 1 327 ? -4.468 1.697 10.901 1.00 88.50 327 LYS A O 1
ATOM 2612 N N . MET A 1 328 ? -5.401 0.223 12.302 1.00 86.69 328 MET A N 1
ATOM 2613 C CA . MET A 1 328 ? -5.109 0.999 13.516 1.00 86.69 328 MET A CA 1
ATOM 2614 C C . MET A 1 328 ? -3.616 1.059 13.835 1.00 86.69 328 MET A C 1
ATOM 2616 O O . MET A 1 328 ? -3.110 2.118 14.206 1.00 86.69 328 MET A O 1
ATOM 2620 N N . GLU A 1 329 ? -2.921 -0.066 13.684 1.00 86.38 329 GLU A N 1
ATOM 2621 C CA . GLU A 1 329 ? -1.473 -0.160 13.843 1.00 86.38 329 GLU A CA 1
ATOM 2622 C C . GLU A 1 329 ? -0.762 0.771 12.856 1.00 86.38 329 GLU A C 1
ATOM 2624 O O . GLU A 1 329 ? 0.035 1.613 13.274 1.00 86.38 329 GLU A O 1
ATOM 2629 N N . MET A 1 330 ? -1.149 0.722 11.577 1.00 85.50 330 MET A N 1
ATOM 2630 C CA . MET A 1 330 ? -0.651 1.636 10.550 1.00 85.50 330 MET A CA 1
ATOM 2631 C C . MET A 1 330 ? -0.961 3.101 10.876 1.00 85.50 330 MET A C 1
ATOM 2633 O O . MET A 1 330 ? -0.066 3.944 10.801 1.00 85.50 330 MET A O 1
ATOM 2637 N N . LEU A 1 331 ? -2.203 3.427 11.265 1.00 90.06 331 LEU A N 1
ATOM 2638 C CA . LEU A 1 331 ? -2.619 4.793 11.613 1.00 90.06 331 LEU A CA 1
ATOM 2639 C C . LEU A 1 331 ? -1.740 5.379 12.710 1.00 90.06 331 LEU A C 1
ATOM 2641 O O . LEU A 1 331 ? -1.174 6.455 12.535 1.00 90.06 331 LEU A O 1
ATOM 2645 N N . ILE A 1 332 ? -1.608 4.670 13.826 1.00 90.19 332 ILE A N 1
ATOM 2646 C CA . ILE A 1 332 ? -0.848 5.151 14.977 1.00 90.19 332 ILE A CA 1
ATOM 2647 C C . ILE A 1 332 ? 0.647 5.184 14.649 1.00 90.19 332 ILE A C 1
ATOM 2649 O O . ILE A 1 332 ? 1.298 6.184 14.943 1.00 90.19 332 ILE A O 1
ATOM 2653 N N . GLY A 1 333 ? 1.181 4.147 13.995 1.00 86.81 333 GLY A N 1
ATOM 2654 C CA . GLY A 1 333 ? 2.585 4.094 13.587 1.00 86.81 333 GLY A CA 1
ATOM 2655 C C . GLY A 1 333 ? 2.979 5.236 12.646 1.00 86.81 333 GLY A C 1
ATOM 2656 O O . GLY A 1 333 ? 4.056 5.814 12.795 1.00 86.81 333 GLY A O 1
ATOM 2657 N N . SER A 1 334 ? 2.080 5.642 11.742 1.00 87.06 334 SER A N 1
ATOM 2658 C CA . SER A 1 334 ? 2.333 6.727 10.782 1.00 87.06 334 SER A CA 1
ATOM 2659 C C . SER A 1 334 ? 2.571 8.102 11.423 1.00 87.06 334 SER A C 1
ATOM 2661 O O . SER A 1 334 ? 3.148 8.986 10.792 1.00 87.06 334 SER A O 1
ATOM 2663 N N . LEU A 1 335 ? 2.170 8.291 12.686 1.00 90.88 335 LEU A N 1
ATOM 2664 C CA . LEU A 1 335 ? 2.313 9.557 13.413 1.00 90.88 335 LEU A CA 1
ATOM 2665 C C . LEU A 1 335 ? 3.713 9.759 14.019 1.00 90.88 335 LEU A C 1
ATOM 2667 O O . LEU A 1 335 ? 4.000 10.828 14.567 1.00 90.88 335 LEU A O 1
ATOM 2671 N N . GLY A 1 336 ? 4.592 8.753 13.935 1.00 91.50 336 GLY A N 1
ATOM 2672 C CA . GLY A 1 336 ? 5.982 8.837 14.383 1.00 91.50 336 GLY A CA 1
ATOM 2673 C C . GLY A 1 336 ? 6.103 9.264 15.849 1.00 91.50 336 GLY A C 1
ATOM 2674 O O . GLY A 1 336 ? 5.543 8.633 16.742 1.00 91.50 336 GLY A O 1
ATOM 2675 N N . VAL A 1 337 ? 6.811 10.367 16.113 1.00 93.94 337 VAL A N 1
ATOM 2676 C CA . VAL A 1 337 ? 7.025 10.890 17.479 1.00 93.94 337 VAL A CA 1
ATOM 2677 C C . VAL A 1 337 ? 5.722 11.257 18.205 1.00 93.94 337 VAL A C 1
ATOM 2679 O O . VAL A 1 337 ? 5.664 11.210 19.432 1.00 93.94 337 VAL A O 1
ATOM 2682 N N . TRP A 1 338 ? 4.656 11.571 17.463 1.00 95.06 338 TRP A N 1
ATOM 2683 C CA . TRP A 1 338 ? 3.347 11.920 18.021 1.00 95.06 338 TRP A CA 1
ATOM 2684 C C . TRP A 1 338 ? 2.466 10.703 18.314 1.00 95.06 338 TRP A C 1
ATOM 2686 O O . TRP A 1 338 ? 1.422 10.850 18.955 1.00 95.06 338 TRP A O 1
ATOM 2696 N N . ALA A 1 339 ? 2.885 9.503 17.896 1.00 94.81 339 ALA A N 1
ATOM 2697 C CA . ALA A 1 339 ? 2.119 8.274 18.062 1.00 94.81 339 ALA A CA 1
ATOM 2698 C C . ALA A 1 339 ? 1.665 8.026 19.515 1.00 94.81 339 ALA A C 1
ATOM 2700 O O . ALA A 1 339 ? 0.477 7.751 19.702 1.00 94.81 339 ALA A O 1
ATOM 2701 N N . PRO A 1 340 ? 2.506 8.191 20.564 1.00 97.00 340 PRO A N 1
ATOM 2702 C CA . PRO A 1 340 ? 2.063 7.985 21.945 1.00 97.00 340 PRO A CA 1
ATOM 2703 C C . PRO A 1 340 ? 0.937 8.934 22.370 1.00 97.00 340 PRO A C 1
ATOM 2705 O O . PRO A 1 340 ? -0.047 8.501 22.967 1.00 97.00 340 PRO A O 1
ATOM 2708 N N . ALA A 1 341 ? 1.053 10.225 22.045 1.00 96.75 341 ALA A N 1
ATOM 2709 C CA . ALA A 1 341 ? 0.062 11.230 22.424 1.00 96.75 341 ALA A CA 1
ATOM 2710 C C . ALA A 1 341 ? -1.274 11.001 21.702 1.00 96.75 341 ALA A C 1
ATOM 2712 O O . ALA A 1 341 ? -2.335 11.026 22.329 1.00 96.75 341 ALA A O 1
ATOM 2713 N N . ALA A 1 342 ? -1.220 10.712 20.399 1.00 94.19 342 ALA A N 1
ATOM 2714 C CA . ALA A 1 342 ? -2.402 10.397 19.606 1.00 94.19 342 ALA A CA 1
ATOM 2715 C C . ALA A 1 342 ? -3.084 9.104 20.075 1.00 94.19 342 ALA A C 1
ATOM 2717 O O . ALA A 1 342 ? -4.306 9.071 20.208 1.00 94.19 342 ALA A O 1
ATOM 2718 N N . TYR A 1 343 ? -2.303 8.068 20.396 1.00 96.19 343 TYR A N 1
ATOM 2719 C CA . TYR A 1 343 ? -2.811 6.824 20.970 1.00 96.19 343 TYR A CA 1
ATOM 2720 C C . TYR A 1 343 ? -3.539 7.063 22.296 1.00 96.19 343 TYR A C 1
ATOM 2722 O O . TYR A 1 343 ? -4.672 6.614 22.460 1.00 96.19 343 TYR A O 1
ATOM 2730 N N . ILE A 1 344 ? -2.925 7.808 23.223 1.00 97.75 344 ILE A N 1
ATOM 2731 C CA . ILE A 1 344 ? -3.518 8.150 24.525 1.00 97.75 344 ILE A CA 1
ATOM 2732 C C . ILE A 1 344 ? -4.849 8.885 24.337 1.00 97.75 344 ILE A C 1
ATOM 2734 O O . ILE A 1 344 ? -5.848 8.519 24.963 1.00 97.75 344 ILE A O 1
ATOM 2738 N N . LEU A 1 345 ? -4.876 9.897 23.463 1.00 95.50 345 LEU A N 1
ATOM 2739 C CA . LEU A 1 345 ? -6.081 10.671 23.173 1.00 95.50 345 LEU A CA 1
ATOM 2740 C C . LEU A 1 345 ? -7.176 9.789 22.567 1.00 95.50 345 LEU A C 1
ATOM 2742 O O . LEU A 1 345 ? -8.312 9.803 23.037 1.00 95.50 345 LEU A O 1
ATOM 2746 N N . MET A 1 346 ? -6.837 8.985 21.559 1.00 93.00 346 MET A N 1
ATOM 2747 C CA . MET A 1 346 ? -7.785 8.090 20.902 1.00 93.00 346 MET A CA 1
ATOM 2748 C C . MET A 1 346 ? -8.349 7.053 21.879 1.00 93.00 346 MET A C 1
ATOM 2750 O O . MET A 1 346 ? -9.558 6.829 21.905 1.00 93.00 346 MET A O 1
ATOM 2754 N N . TYR A 1 347 ? -7.509 6.478 22.742 1.00 95.12 347 TYR A N 1
ATOM 2755 C CA . TYR A 1 347 ? -7.942 5.544 23.780 1.00 95.12 347 TYR A CA 1
ATOM 2756 C C . TYR A 1 347 ? -8.914 6.199 24.764 1.00 95.12 347 TYR A C 1
ATOM 2758 O O . TYR A 1 347 ? -9.951 5.615 25.101 1.00 95.12 347 TYR A O 1
ATOM 2766 N N . ALA A 1 348 ? -8.612 7.425 25.200 1.00 96.44 348 ALA A N 1
ATOM 2767 C CA . ALA A 1 348 ? -9.487 8.185 26.082 1.00 96.44 348 ALA A CA 1
ATOM 2768 C C . ALA A 1 348 ? -10.848 8.456 25.421 1.00 96.44 348 ALA A C 1
ATOM 2770 O O . ALA A 1 348 ? -11.884 8.213 26.041 1.00 96.44 348 ALA A O 1
ATOM 2771 N N . LEU A 1 349 ? -10.859 8.873 24.150 1.00 93.62 349 LEU A N 1
ATOM 2772 C CA . LEU A 1 349 ? -12.082 9.123 23.383 1.00 93.62 349 LEU A CA 1
ATOM 2773 C C . LEU A 1 349 ? -12.921 7.851 23.196 1.00 93.62 349 LEU A C 1
ATOM 2775 O O . LEU A 1 349 ? -14.117 7.865 23.483 1.00 93.62 349 LEU A O 1
ATOM 2779 N N . ILE A 1 350 ? -12.313 6.727 22.800 1.00 91.50 350 ILE A N 1
ATOM 2780 C CA . ILE A 1 350 ? -13.028 5.447 22.644 1.00 91.50 350 ILE A CA 1
ATOM 2781 C C . ILE A 1 350 ? -13.633 5.006 23.979 1.00 91.50 350 ILE A C 1
ATOM 2783 O O . ILE A 1 350 ? -14.795 4.601 24.023 1.00 91.50 350 ILE A O 1
ATOM 2787 N N . THR A 1 351 ? -12.894 5.158 25.081 1.00 93.81 351 THR A N 1
ATOM 2788 C CA . THR A 1 351 ? -13.377 4.814 26.428 1.00 93.81 351 THR A CA 1
ATOM 2789 C C . THR A 1 351 ? -14.661 5.569 26.799 1.00 93.81 351 THR A C 1
ATOM 2791 O O . THR A 1 351 ? -15.534 5.001 27.458 1.00 93.81 351 THR A O 1
ATOM 2794 N N . ILE A 1 352 ? -14.809 6.820 26.351 1.00 94.56 352 ILE A N 1
ATOM 2795 C CA . ILE A 1 352 ? -16.015 7.634 26.570 1.00 94.56 352 ILE A CA 1
ATOM 2796 C C . ILE A 1 352 ? -17.204 7.068 25.776 1.00 94.56 352 ILE A C 1
ATOM 2798 O O . ILE A 1 352 ? -18.315 6.987 26.288 1.00 94.56 352 ILE A O 1
ATOM 2802 N N . THR A 1 353 ? -16.992 6.594 24.547 1.00 89.25 353 THR A N 1
ATOM 2803 C CA . THR A 1 353 ? -18.081 6.122 23.662 1.00 89.25 353 THR A CA 1
ATOM 2804 C C . THR A 1 353 ? -18.734 4.793 24.069 1.00 89.25 353 THR A C 1
ATOM 2806 O O . THR A 1 353 ? -19.666 4.343 23.407 1.00 89.25 353 THR A O 1
ATOM 2809 N N . CYS A 1 354 ? -18.258 4.137 25.134 1.00 86.69 354 CYS A N 1
ATOM 2810 C CA . CYS A 1 354 ? -18.651 2.778 25.535 1.00 86.69 354 CYS A CA 1
ATOM 2811 C C . CYS A 1 354 ? -18.396 1.679 24.483 1.00 86.69 354 CYS A C 1
ATOM 2813 O O . CYS A 1 354 ? -18.791 0.531 24.699 1.00 86.69 354 CYS A O 1
ATOM 2815 N N . ILE A 1 355 ? -17.708 2.000 23.382 1.00 86.00 355 ILE A N 1
ATOM 2816 C CA . ILE A 1 355 ? -17.206 1.024 22.414 1.00 86.00 355 ILE A CA 1
ATOM 2817 C C . ILE A 1 355 ? -16.114 0.177 23.086 1.00 86.00 355 ILE A C 1
ATOM 2819 O O . ILE A 1 355 ? -15.420 0.627 24.002 1.00 86.00 355 ILE A O 1
ATOM 2823 N N . SER A 1 356 ? -15.974 -1.079 22.656 1.00 85.75 356 SER A N 1
ATOM 2824 C CA . SER A 1 356 ? -14.920 -1.965 23.156 1.00 85.75 356 SER A CA 1
ATOM 2825 C C . SER A 1 356 ? -13.536 -1.361 22.901 1.00 85.75 356 SER A C 1
ATOM 2827 O O . SER A 1 356 ? -13.177 -1.080 21.760 1.00 85.75 356 SER A O 1
ATOM 2829 N N . VAL A 1 357 ? -12.747 -1.202 23.965 1.00 90.56 357 VAL A N 1
ATOM 2830 C CA . VAL A 1 357 ? -11.359 -0.712 23.893 1.00 90.56 357 VAL A CA 1
ATOM 2831 C C . VAL A 1 357 ? -10.361 -1.808 23.510 1.00 90.56 357 VAL A C 1
ATOM 2833 O O . VAL A 1 357 ? -9.215 -1.501 23.216 1.00 90.56 357 VAL A O 1
ATOM 2836 N N . LEU A 1 358 ? -10.781 -3.079 23.465 1.00 87.31 358 LEU A N 1
ATOM 2837 C CA . LEU A 1 358 ? -9.876 -4.208 23.227 1.00 87.31 358 LEU A CA 1
ATOM 2838 C C . LEU A 1 358 ? -9.036 -4.073 21.939 1.00 87.31 358 LEU A C 1
ATOM 2840 O O . LEU A 1 358 ? -7.830 -4.303 22.028 1.00 87.31 358 LEU A O 1
ATOM 2844 N N . PRO A 1 359 ? -9.590 -3.666 20.773 1.00 87.44 359 PRO A N 1
ATOM 2845 C CA . PRO A 1 359 ? -8.785 -3.503 19.563 1.00 87.44 359 PRO A CA 1
ATOM 2846 C C . PRO A 1 359 ? -7.645 -2.499 19.754 1.00 87.44 359 PRO A C 1
ATOM 2848 O O . PRO A 1 359 ? -6.496 -2.810 19.455 1.00 87.44 359 PRO A O 1
ATOM 2851 N N . ILE A 1 360 ? -7.934 -1.326 20.329 1.00 90.44 360 ILE A N 1
ATOM 2852 C CA . ILE A 1 360 ? -6.910 -0.305 20.562 1.00 90.44 360 ILE A CA 1
ATOM 2853 C C . ILE A 1 360 ? -5.924 -0.724 21.664 1.00 90.44 360 ILE A C 1
ATOM 2855 O O . ILE A 1 360 ? -4.733 -0.470 21.522 1.00 90.44 360 ILE A O 1
ATOM 2859 N N . THR A 1 361 ? -6.364 -1.449 22.701 1.00 92.88 361 THR A N 1
ATOM 2860 C CA . THR A 1 361 ? -5.472 -2.028 23.723 1.00 92.88 361 THR A CA 1
ATOM 2861 C C . THR A 1 361 ? -4.393 -2.915 23.098 1.00 92.88 361 THR A C 1
ATOM 2863 O O . THR A 1 361 ? -3.225 -2.796 23.460 1.00 92.88 361 THR A O 1
ATOM 2866 N N . LEU A 1 362 ? -4.754 -3.785 22.147 1.00 90.62 362 LEU A N 1
ATOM 2867 C CA . LEU A 1 362 ? -3.786 -4.657 21.470 1.00 90.62 362 LEU A CA 1
ATOM 2868 C C . LEU A 1 362 ? -2.790 -3.848 20.632 1.00 90.62 362 LEU A C 1
ATOM 2870 O O . LEU A 1 362 ? -1.589 -4.112 20.680 1.00 90.62 362 LEU A O 1
ATOM 2874 N N . VAL A 1 363 ? -3.269 -2.819 19.930 1.00 91.19 363 VAL A N 1
ATOM 2875 C CA . VAL A 1 363 ? -2.418 -1.931 19.122 1.00 91.19 363 VAL A CA 1
ATOM 2876 C C . VAL A 1 363 ? -1.365 -1.226 19.980 1.00 91.19 363 VAL A C 1
ATOM 2878 O O . VAL A 1 363 ? -0.228 -1.072 19.541 1.00 91.19 363 VAL A O 1
ATOM 2881 N N . GLY A 1 364 ? -1.687 -0.876 21.229 1.00 93.62 364 GLY A N 1
ATOM 2882 C CA . GLY A 1 364 ? -0.710 -0.313 22.161 1.00 93.62 364 GLY A CA 1
ATOM 2883 C C . GLY A 1 364 ? 0.513 -1.211 22.379 1.00 93.62 364 GLY A C 1
ATOM 2884 O O . GLY A 1 364 ? 1.633 -0.712 22.457 1.00 93.62 364 GLY A O 1
ATOM 2885 N N . GLY A 1 365 ? 0.315 -2.530 22.443 1.00 91.19 365 GLY A N 1
ATOM 2886 C CA . GLY A 1 365 ? 1.412 -3.490 22.585 1.00 91.19 365 GLY A CA 1
ATOM 2887 C C . GLY A 1 365 ? 2.211 -3.674 21.302 1.00 91.19 365 GLY A C 1
ATOM 2888 O O . GLY A 1 365 ? 3.431 -3.775 21.358 1.00 91.19 365 GLY A O 1
ATOM 2889 N N . LEU A 1 366 ? 1.533 -3.665 20.157 1.00 88.06 366 LEU A N 1
ATOM 2890 C CA . LEU A 1 366 ? 2.151 -3.876 18.847 1.00 88.06 366 LEU A CA 1
ATOM 2891 C C . LEU A 1 366 ? 3.016 -2.693 18.418 1.00 88.06 366 LEU A C 1
ATOM 2893 O O . LEU A 1 366 ? 4.157 -2.879 18.015 1.00 88.06 366 LEU A O 1
ATOM 2897 N N . VAL A 1 367 ? 2.499 -1.472 18.574 1.00 91.81 367 VAL A N 1
ATOM 2898 C CA . VAL A 1 367 ? 3.184 -0.256 18.113 1.00 91.81 367 VAL A CA 1
ATOM 2899 C C . VAL A 1 367 ? 4.281 0.184 19.079 1.00 91.81 367 VAL A C 1
ATOM 2901 O O . VAL A 1 367 ? 5.348 0.620 18.654 1.00 91.81 367 VAL A O 1
ATOM 2904 N N . PHE A 1 368 ? 4.037 0.108 20.392 1.00 93.25 368 PHE A N 1
ATOM 2905 C CA . PHE A 1 368 ? 4.961 0.657 21.395 1.00 93.25 368 PHE A CA 1
ATOM 2906 C C . PHE A 1 368 ? 5.777 -0.414 22.129 1.00 93.25 368 PHE A C 1
ATOM 2908 O O . PHE A 1 368 ? 6.637 -0.075 22.947 1.00 93.25 368 PHE A O 1
ATOM 2915 N N . GLY A 1 369 ? 5.518 -1.695 21.862 1.00 89.62 369 GLY A N 1
ATOM 2916 C CA . GLY A 1 369 ? 6.049 -2.812 22.634 1.00 89.62 369 GLY A CA 1
ATOM 2917 C C . GLY A 1 369 ? 5.341 -2.983 23.981 1.00 89.62 369 GLY A C 1
ATOM 2918 O O . GLY A 1 369 ? 4.518 -2.168 24.401 1.00 89.62 369 GLY A O 1
ATOM 2919 N N . GLY A 1 370 ? 5.696 -4.047 24.704 1.00 87.50 370 GLY A N 1
ATOM 2920 C CA . GLY A 1 370 ? 5.000 -4.440 25.931 1.00 87.50 370 GLY A CA 1
ATOM 2921 C C . GLY A 1 370 ? 4.961 -3.351 27.013 1.00 87.50 370 GLY A C 1
ATOM 2922 O O . GLY A 1 370 ? 3.890 -2.895 27.402 1.00 87.50 370 GLY A O 1
ATOM 2923 N N . VAL A 1 371 ? 6.120 -2.905 27.508 1.00 89.50 371 VAL A N 1
ATOM 2924 C CA . VAL A 1 371 ? 6.183 -2.000 28.676 1.00 89.50 371 VAL A CA 1
ATOM 2925 C C . VAL A 1 371 ? 5.617 -0.611 28.369 1.00 89.50 371 VAL A C 1
ATOM 2927 O O . VAL A 1 371 ? 4.738 -0.131 29.086 1.00 89.50 371 VAL A O 1
ATOM 2930 N N . LYS A 1 372 ? 6.086 0.039 27.295 1.00 94.25 372 LYS A N 1
ATOM 2931 C CA . LYS A 1 372 ? 5.595 1.374 26.910 1.00 94.25 372 LYS A CA 1
ATOM 2932 C C . LYS A 1 372 ? 4.122 1.324 26.512 1.00 94.25 372 LYS A C 1
ATOM 2934 O O . LYS A 1 372 ? 3.367 2.212 26.901 1.00 94.25 372 LYS A O 1
ATOM 2939 N N . GLY A 1 373 ? 3.701 0.258 25.827 1.00 94.81 373 GLY A N 1
ATOM 2940 C CA . GLY A 1 373 ? 2.301 0.011 25.513 1.00 94.81 373 GLY A CA 1
ATOM 2941 C C . GLY A 1 373 ? 1.428 0.003 26.764 1.00 94.81 373 GLY A C 1
ATOM 2942 O O . GLY A 1 373 ? 0.379 0.647 26.771 1.00 94.81 373 GLY A O 1
ATOM 2943 N N . VAL A 1 374 ? 1.852 -0.668 27.846 1.00 94.56 374 VAL A N 1
ATOM 2944 C CA . VAL A 1 374 ? 1.077 -0.716 29.100 1.00 94.56 374 VAL A CA 1
ATOM 2945 C C . VAL A 1 374 ? 0.953 0.677 29.700 1.00 94.56 374 VAL A C 1
ATOM 2947 O O . VAL A 1 374 ? -0.145 1.074 30.086 1.00 94.56 374 VAL A O 1
ATOM 2950 N N . ILE A 1 375 ? 2.050 1.438 29.725 1.00 96.25 375 ILE A N 1
ATOM 2951 C CA . ILE A 1 375 ? 2.078 2.802 30.263 1.00 96.25 375 ILE A CA 1
ATOM 2952 C C . ILE A 1 375 ? 1.115 3.708 29.488 1.00 96.25 375 ILE A C 1
ATOM 2954 O O . ILE A 1 375 ? 0.223 4.309 30.086 1.00 96.25 375 ILE A O 1
ATOM 2958 N N . TYR A 1 376 ? 1.240 3.781 28.160 1.00 97.75 376 TYR A N 1
ATOM 2959 C CA . TYR A 1 376 ? 0.388 4.651 27.344 1.00 97.75 376 TYR A CA 1
ATOM 2960 C C . TYR A 1 376 ? -1.082 4.228 27.401 1.00 97.75 376 TYR A C 1
ATOM 2962 O O . TYR A 1 376 ? -1.971 5.074 27.494 1.00 97.75 376 TYR A O 1
ATOM 2970 N N . THR A 1 377 ? -1.347 2.921 27.433 1.00 97.06 377 THR A N 1
ATOM 2971 C CA . THR A 1 377 ? -2.709 2.391 27.571 1.00 97.06 377 THR A CA 1
ATOM 2972 C C . THR A 1 377 ? -3.314 2.748 28.921 1.00 97.06 377 THR A C 1
ATOM 2974 O O . THR A 1 377 ? -4.471 3.152 28.984 1.00 97.06 377 THR A O 1
ATOM 2977 N N . ALA A 1 378 ? -2.541 2.654 30.003 1.00 96.44 378 ALA A N 1
ATOM 2978 C CA . ALA A 1 378 ? -2.997 3.023 31.336 1.00 96.44 378 ALA A CA 1
ATOM 2979 C C . ALA A 1 378 ? -3.321 4.517 31.443 1.00 96.44 378 ALA A C 1
ATOM 2981 O O . ALA A 1 378 ? -4.347 4.871 32.022 1.00 96.44 378 ALA A O 1
ATOM 2982 N N . ILE A 1 379 ? -2.495 5.385 30.846 1.00 97.56 379 ILE A N 1
ATOM 2983 C CA . ILE A 1 379 ? -2.743 6.833 30.806 1.00 97.56 379 ILE A CA 1
ATOM 2984 C C . ILE A 1 379 ? -4.028 7.124 30.021 1.00 97.56 379 ILE A C 1
ATOM 2986 O O . ILE A 1 379 ? -4.922 7.791 30.539 1.00 97.56 379 ILE A O 1
ATOM 2990 N N . GLY A 1 380 ? -4.162 6.581 28.807 1.00 97.38 380 GLY A N 1
ATOM 2991 C CA . GLY A 1 380 ? -5.362 6.760 27.984 1.00 97.38 380 GLY A CA 1
ATOM 2992 C C . GLY A 1 380 ? -6.629 6.237 28.663 1.00 97.38 380 GLY A C 1
ATOM 2993 O O . GLY A 1 380 ? -7.650 6.927 28.700 1.00 97.38 380 GLY A O 1
ATOM 2994 N N . ALA A 1 381 ? -6.556 5.053 29.275 1.00 95.94 381 ALA A N 1
ATOM 2995 C CA . ALA A 1 381 ? -7.659 4.473 30.032 1.00 95.94 381 ALA A CA 1
ATOM 2996 C C . ALA A 1 381 ? -8.035 5.334 31.243 1.00 95.94 381 ALA A C 1
ATOM 2998 O O . ALA A 1 381 ? -9.221 5.569 31.459 1.00 95.94 381 ALA A O 1
ATOM 2999 N N . SER A 1 382 ? -7.047 5.826 32.000 1.00 96.81 382 SER A N 1
ATOM 3000 C CA . SER A 1 382 ? -7.235 6.705 33.162 1.00 96.81 382 SER A CA 1
ATOM 3001 C C . SER A 1 382 ? -7.922 8.017 32.783 1.00 96.81 382 SER A C 1
ATOM 3003 O O . SER A 1 382 ? -8.909 8.411 33.410 1.00 96.81 382 SER A O 1
ATOM 3005 N N . LEU A 1 383 ? -7.474 8.664 31.704 1.00 97.75 383 LEU A N 1
ATOM 3006 C CA . LEU A 1 383 ? -8.104 9.878 31.187 1.00 97.75 383 LEU A CA 1
ATOM 3007 C C . LEU A 1 383 ? -9.540 9.605 30.728 1.00 97.75 383 LEU A C 1
ATOM 3009 O O . LEU A 1 383 ? -10.465 10.310 31.133 1.00 97.75 383 LEU A O 1
ATOM 3013 N N . GLY A 1 384 ? -9.747 8.543 29.946 1.00 97.06 384 GLY A N 1
ATOM 3014 C CA . GLY A 1 384 ? -11.059 8.161 29.428 1.00 97.06 384 GLY A CA 1
ATOM 3015 C C . GLY A 1 384 ? -12.068 7.810 30.522 1.00 97.06 384 GLY A C 1
ATOM 3016 O O . GLY A 1 384 ? -13.184 8.329 30.524 1.00 97.06 384 GLY A O 1
ATOM 3017 N N . LEU A 1 385 ? -11.681 6.970 31.492 1.00 96.31 385 LEU A N 1
ATOM 3018 C CA . LEU A 1 385 ? -12.558 6.576 32.601 1.00 96.31 385 LEU A CA 1
ATOM 3019 C C . LEU A 1 385 ? -12.888 7.757 33.514 1.00 96.31 385 LEU A C 1
ATOM 3021 O O . LEU A 1 385 ? -13.999 7.813 34.044 1.00 96.31 385 LEU A O 1
ATOM 3025 N N . SER A 1 386 ? -11.945 8.691 33.678 1.00 97.81 386 SER A N 1
ATOM 3026 C CA . SER A 1 386 ? -12.122 9.901 34.485 1.00 97.81 386 SER A CA 1
ATOM 3027 C C . SER A 1 386 ? -13.078 10.864 33.790 1.00 97.81 386 SER A C 1
ATOM 3029 O O . SER A 1 386 ? -14.003 11.371 34.419 1.00 97.81 386 SER A O 1
ATOM 3031 N N . MET A 1 387 ? -12.920 11.051 32.478 1.00 97.38 387 MET A N 1
ATOM 3032 C CA . MET A 1 387 ? -13.806 11.894 31.682 1.00 97.38 387 MET A CA 1
ATOM 3033 C C . MET A 1 387 ? -15.230 11.330 31.633 1.00 97.38 387 MET A C 1
ATOM 3035 O O . MET A 1 387 ? -16.180 12.054 31.913 1.00 97.38 387 MET A O 1
ATOM 3039 N N . ALA A 1 388 ? -15.395 10.031 31.365 1.00 96.38 388 ALA A N 1
ATOM 3040 C CA . ALA A 1 388 ? -16.705 9.373 31.355 1.00 96.38 388 ALA A CA 1
ATOM 3041 C C . ALA A 1 388 ? -17.440 9.520 32.701 1.00 96.38 388 ALA A C 1
ATOM 3043 O O . ALA A 1 388 ? -18.636 9.812 32.738 1.00 96.38 388 ALA A O 1
ATOM 3044 N N . PHE A 1 389 ? -16.712 9.400 33.813 1.00 96.69 389 PHE A N 1
ATOM 3045 C CA . PHE A 1 389 ? -17.246 9.632 35.152 1.00 96.69 389 PHE A CA 1
ATOM 3046 C C . PHE A 1 389 ? -17.711 11.078 35.362 1.00 96.69 389 PHE A C 1
ATOM 3048 O O . PHE A 1 389 ? -18.806 11.302 35.878 1.00 96.69 389 PHE A O 1
ATOM 3055 N N . LEU A 1 390 ? -16.902 12.065 34.960 1.00 97.25 390 LEU A N 1
ATOM 3056 C CA . LEU A 1 390 ? -17.243 13.485 35.095 1.00 97.25 390 LEU A CA 1
ATOM 3057 C C . LEU A 1 390 ? -18.436 13.862 34.209 1.00 97.25 390 LEU A C 1
ATOM 3059 O O . LEU A 1 390 ? -19.339 14.562 34.671 1.00 97.25 390 LEU A O 1
ATOM 3063 N N . ILE A 1 391 ? -18.491 13.335 32.981 1.00 95.88 391 ILE A N 1
ATOM 3064 C CA . ILE A 1 391 ? -19.643 13.480 32.086 1.00 95.88 391 ILE A CA 1
ATOM 3065 C C . ILE A 1 391 ? -20.891 12.927 32.770 1.00 95.88 391 ILE A C 1
ATOM 3067 O O . ILE A 1 391 ? -21.894 13.628 32.854 1.00 95.88 391 ILE A O 1
ATOM 3071 N N . ALA A 1 392 ? -20.840 11.708 33.309 1.00 94.50 392 ALA A N 1
ATOM 3072 C CA . ALA A 1 392 ? -21.979 11.114 34.006 1.00 94.50 392 ALA A CA 1
ATOM 3073 C C . ALA A 1 392 ? -22.420 11.935 35.224 1.00 94.50 392 ALA A C 1
ATOM 3075 O O . ALA A 1 392 ? -23.613 12.092 35.463 1.00 94.50 392 ALA A O 1
ATOM 3076 N N . ARG A 1 393 ? -21.463 12.476 35.983 1.00 95.06 393 ARG A N 1
ATOM 3077 C CA . ARG A 1 393 ? -21.726 13.204 37.226 1.00 95.06 393 ARG A CA 1
ATOM 3078 C C . ARG A 1 393 ? -22.342 14.581 37.009 1.00 95.06 393 ARG A C 1
ATOM 3080 O O . ARG A 1 393 ? -23.241 14.954 37.760 1.00 95.06 393 ARG A O 1
ATOM 3087 N N . TYR A 1 394 ? -21.848 15.326 36.023 1.00 95.69 394 TYR A N 1
ATOM 3088 C CA . TYR A 1 394 ? -22.182 16.744 35.861 1.00 95.69 394 TYR A CA 1
ATOM 3089 C C . TYR A 1 394 ? -23.038 17.045 34.632 1.00 95.69 394 TYR A C 1
ATOM 3091 O O . TYR A 1 394 ? -23.835 17.975 34.673 1.00 95.69 394 TYR A O 1
ATOM 3099 N N . ILE A 1 395 ? -22.909 16.265 33.557 1.00 94.25 395 ILE A N 1
ATOM 3100 C CA . ILE A 1 395 ? -23.555 16.565 32.269 1.00 94.25 395 ILE A CA 1
ATOM 3101 C C . ILE A 1 395 ? -24.739 15.623 32.032 1.00 94.25 395 ILE A C 1
ATOM 3103 O O . ILE A 1 395 ? -25.866 16.054 31.810 1.00 94.25 395 ILE A O 1
ATOM 3107 N N . ALA A 1 396 ? -24.498 14.318 32.118 1.00 90.31 396 ALA A N 1
ATOM 3108 C CA . ALA A 1 396 ? -25.440 13.275 31.727 1.00 90.31 396 ALA A CA 1
ATOM 3109 C C . ALA A 1 396 ? -26.171 12.629 32.917 1.00 90.31 396 ALA A C 1
ATOM 3111 O O . ALA A 1 396 ? -26.802 11.587 32.759 1.00 90.31 396 ALA A O 1
ATOM 3112 N N . ARG A 1 397 ? -26.132 13.242 34.107 1.00 90.25 397 ARG A N 1
ATOM 3113 C CA . ARG A 1 397 ? -26.688 12.647 35.331 1.00 90.25 397 ARG A CA 1
ATOM 3114 C C . ARG A 1 397 ? -28.168 12.291 35.200 1.00 90.25 397 ARG A C 1
ATOM 3116 O O . ARG A 1 397 ? -28.532 11.125 35.310 1.00 90.25 397 ARG A O 1
ATOM 3123 N N . LYS A 1 398 ? -29.005 13.288 34.893 1.00 89.12 398 LYS A N 1
ATOM 3124 C CA . LYS A 1 398 ? -30.462 13.135 34.740 1.00 89.12 398 LYS A CA 1
ATOM 3125 C C . LYS A 1 398 ? -30.863 12.083 33.689 1.00 89.12 398 LYS A C 1
ATOM 3127 O O . LYS A 1 398 ? -31.649 11.205 34.037 1.00 89.12 398 LYS A O 1
ATOM 3132 N N . PRO A 1 399 ? -30.360 12.123 32.435 1.00 87.69 399 PRO A N 1
ATOM 3133 C CA . PRO A 1 399 ? -30.752 11.139 31.422 1.00 87.69 399 PRO A CA 1
ATOM 3134 C C . PRO A 1 399 ? -30.261 9.717 31.726 1.00 87.69 399 PRO A C 1
ATOM 3136 O O . PRO A 1 399 ? -30.916 8.750 31.339 1.00 87.69 399 PRO A O 1
ATOM 3139 N N . ILE A 1 400 ? -29.128 9.555 32.418 1.00 84.69 400 ILE A N 1
ATOM 3140 C CA . ILE A 1 400 ? -28.649 8.224 32.814 1.00 84.69 400 ILE A CA 1
ATOM 3141 C C . ILE A 1 400 ? -29.459 7.705 34.011 1.00 84.69 400 ILE A C 1
ATOM 3143 O O . ILE A 1 400 ? -29.881 6.550 33.997 1.00 84.69 400 ILE A O 1
ATOM 3147 N N . GLU A 1 401 ? -29.734 8.537 35.020 1.00 86.44 401 GLU A N 1
ATOM 3148 C CA . GLU A 1 401 ? -30.559 8.161 36.178 1.00 86.44 401 GLU A CA 1
ATOM 3149 C C . GLU A 1 401 ? -31.994 7.803 35.770 1.00 86.44 401 GLU A C 1
ATOM 3151 O O . GLU A 1 401 ? -32.523 6.805 36.256 1.00 86.44 401 GLU A O 1
ATOM 3156 N N . SER A 1 402 ? -32.611 8.533 34.836 1.00 86.56 402 SER A N 1
ATOM 3157 C CA . SER A 1 402 ? -33.964 8.206 34.365 1.00 86.56 402 SER A CA 1
ATOM 3158 C C . SER A 1 402 ? -34.031 6.844 33.665 1.00 86.56 402 SER A C 1
ATOM 3160 O O . SER A 1 402 ? -35.016 6.123 33.813 1.00 86.56 402 SER A O 1
ATOM 3162 N N . LYS A 1 403 ? -32.971 6.462 32.941 1.00 81.88 403 LYS A N 1
ATOM 3163 C CA . LYS A 1 403 ? -32.912 5.204 32.188 1.00 81.88 403 LYS A CA 1
ATOM 3164 C C . LYS A 1 403 ? -32.436 4.011 33.023 1.00 81.88 403 LYS A C 1
ATOM 3166 O O . LYS A 1 403 ? -32.908 2.898 32.812 1.00 81.88 403 LYS A O 1
ATOM 3171 N N . PHE A 1 404 ? -31.508 4.219 33.960 1.00 78.94 404 PHE A N 1
ATOM 3172 C CA . PHE A 1 404 ? -30.817 3.135 34.677 1.00 78.94 404 PHE A CA 1
ATOM 3173 C C . PHE A 1 404 ? -30.944 3.187 36.204 1.00 78.94 404 PHE A C 1
ATOM 3175 O O . PHE A 1 404 ? -30.617 2.199 36.869 1.00 78.94 404 PHE A O 1
ATOM 3182 N N . GLY A 1 405 ? -31.439 4.286 36.777 1.00 76.00 405 GLY A N 1
ATOM 3183 C CA . GLY A 1 405 ? -31.487 4.515 38.226 1.00 76.00 405 GLY A CA 1
ATOM 3184 C C . GLY A 1 405 ? -32.376 3.531 38.991 1.00 76.00 405 GLY A C 1
ATOM 3185 O O . GLY A 1 405 ? -32.115 3.227 40.153 1.00 76.00 405 GLY A O 1
ATOM 3186 N N . ASN A 1 406 ? -33.384 2.957 38.331 1.00 80.62 406 ASN A N 1
ATOM 3187 C CA . ASN A 1 406 ? -34.253 1.942 38.932 1.00 80.62 406 ASN A CA 1
ATOM 3188 C C . ASN A 1 406 ? -33.735 0.505 38.794 1.00 80.62 406 ASN A C 1
ATOM 3190 O O . ASN A 1 406 ? -34.331 -0.403 39.373 1.00 80.62 406 ASN A O 1
ATOM 3194 N N . SER A 1 407 ? -32.631 0.283 38.073 1.00 82.62 407 SER A N 1
ATOM 3195 C CA . SER A 1 407 ? -32.073 -1.060 37.918 1.00 82.62 407 SER A CA 1
ATOM 3196 C C . SER A 1 407 ? -31.546 -1.601 39.251 1.00 82.62 407 SER A C 1
ATOM 3198 O O . SER A 1 407 ? -30.899 -0.898 40.030 1.00 82.62 407 SER A O 1
ATOM 3200 N N . GLU A 1 408 ? -31.791 -2.886 39.509 1.00 78.31 408 GLU A N 1
ATOM 3201 C CA . GLU A 1 408 ? -31.321 -3.562 40.725 1.00 78.31 408 GLU A CA 1
ATOM 3202 C C . GLU A 1 408 ? -29.785 -3.526 40.839 1.00 78.31 408 GLU A C 1
ATOM 3204 O O . GLU A 1 408 ? -29.225 -3.417 41.929 1.00 78.31 408 GLU A O 1
ATOM 3209 N N . VAL A 1 409 ? -29.099 -3.551 39.693 1.00 70.19 409 VAL A N 1
ATOM 3210 C CA . VAL A 1 409 ? -27.640 -3.435 39.594 1.00 70.19 409 VAL A CA 1
ATOM 3211 C C . VAL A 1 409 ? -27.164 -2.056 40.052 1.00 70.19 409 VAL A C 1
ATOM 3213 O O . VAL A 1 409 ? -26.238 -1.980 40.859 1.00 70.19 409 VAL A O 1
ATOM 3216 N N . PHE A 1 410 ? -27.803 -0.974 39.593 1.00 81.44 410 PHE A N 1
ATOM 3217 C CA . PHE A 1 410 ? -27.447 0.380 40.016 1.00 81.44 410 PHE A CA 1
ATOM 3218 C C . PHE A 1 410 ? -27.640 0.569 41.521 1.00 81.44 410 PHE A C 1
ATOM 3220 O O . PHE A 1 410 ? -26.737 1.065 42.192 1.00 81.44 410 PHE A O 1
ATOM 3227 N N . LYS A 1 411 ? -28.774 0.107 42.064 1.00 82.88 411 LYS A N 1
ATOM 3228 C CA . LYS A 1 411 ? -29.064 0.176 43.504 1.00 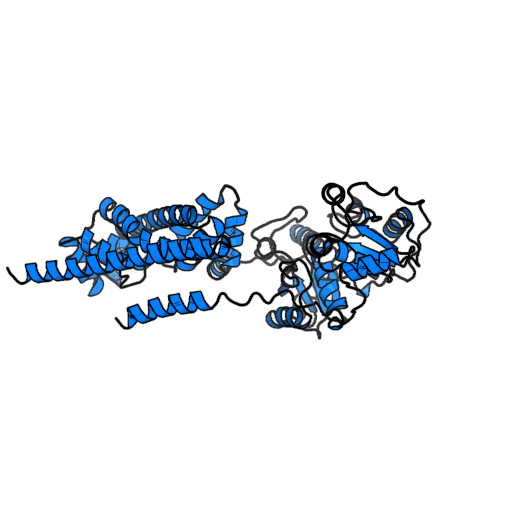82.88 411 LYS A CA 1
ATOM 3229 C C . LYS A 1 411 ? -28.000 -0.554 44.326 1.00 82.88 411 LYS A C 1
ATOM 3231 O O . LYS A 1 411 ? -27.414 0.054 45.215 1.00 82.88 411 LYS A O 1
ATOM 3236 N N . LYS A 1 412 ? -27.655 -1.795 43.953 1.00 77.44 412 LYS A N 1
ATOM 3237 C CA . LYS A 1 412 ? -26.601 -2.584 44.620 1.00 77.44 412 LYS A CA 1
ATOM 3238 C C . LYS A 1 412 ? -25.225 -1.926 44.553 1.00 77.44 412 LYS A C 1
ATOM 3240 O O . LYS A 1 412 ? -24.492 -1.961 45.537 1.00 77.44 412 LYS A O 1
ATOM 3245 N N . ILE A 1 413 ? -24.854 -1.343 43.410 1.00 79.38 413 ILE A N 1
ATOM 3246 C CA . ILE A 1 413 ? -23.569 -0.643 43.273 1.00 79.38 413 ILE A CA 1
ATOM 3247 C C . ILE A 1 413 ? -23.573 0.632 44.116 1.00 79.38 413 ILE A C 1
ATOM 3249 O O . ILE A 1 413 ? -22.611 0.870 44.832 1.00 79.38 413 ILE A O 1
ATOM 3253 N N . ASN A 1 414 ? -24.643 1.426 44.082 1.00 85.06 414 ASN A N 1
ATOM 3254 C CA . ASN A 1 414 ? -24.738 2.663 44.851 1.00 85.06 414 ASN A CA 1
ATOM 3255 C C . ASN A 1 414 ? -24.728 2.403 46.368 1.00 85.06 414 ASN A C 1
ATOM 3257 O O . ASN A 1 414 ? -23.986 3.054 47.096 1.00 85.06 414 ASN A O 1
ATOM 3261 N N . GLU A 1 415 ? -25.497 1.422 46.847 1.00 84.06 415 GLU A N 1
ATOM 3262 C CA . GLU A 1 415 ? -25.476 0.982 48.250 1.00 84.06 415 GLU A CA 1
ATOM 3263 C C . GLU A 1 415 ? -24.113 0.410 48.646 1.00 84.06 415 GLU A C 1
ATOM 3265 O O . GLU A 1 415 ? -23.552 0.791 49.672 1.00 84.06 415 GLU A O 1
ATOM 3270 N N . GLY A 1 416 ? -23.538 -0.454 47.807 1.00 81.38 416 GLY A N 1
ATOM 3271 C CA . GLY A 1 416 ? -22.206 -1.000 48.036 1.00 81.38 416 GLY A CA 1
ATOM 3272 C C . GLY A 1 416 ? -21.143 0.095 48.116 1.00 81.38 416 GLY A C 1
ATOM 3273 O O . GLY A 1 416 ? -20.273 0.041 48.978 1.00 81.38 416 GLY A O 1
ATOM 3274 N N . VAL A 1 417 ? -21.231 1.111 47.255 1.00 86.44 417 VAL A N 1
ATOM 3275 C CA . VAL A 1 417 ? -20.298 2.240 47.243 1.00 86.44 417 VAL A CA 1
ATOM 3276 C C . VAL A 1 417 ? -20.433 3.118 48.486 1.00 86.44 417 VAL A C 1
ATOM 3278 O O . VAL A 1 417 ? -19.420 3.617 48.972 1.00 86.44 417 VAL A O 1
ATOM 3281 N N . LYS A 1 418 ? -21.649 3.291 49.020 1.00 85.62 418 LYS A N 1
ATOM 3282 C CA . LYS A 1 418 ? -21.873 4.018 50.280 1.00 85.62 418 LYS A CA 1
ATOM 3283 C C . LYS A 1 418 ? -21.199 3.337 51.469 1.00 85.62 418 LYS A C 1
ATOM 3285 O O . LYS A 1 418 ? -20.670 4.033 52.327 1.00 85.62 418 LYS A O 1
ATOM 3290 N N . ASN A 1 419 ? -21.215 2.006 51.503 1.00 80.56 419 ASN A N 1
ATOM 3291 C CA . ASN A 1 419 ? -20.674 1.238 52.622 1.00 80.56 419 ASN A CA 1
ATOM 3292 C C . ASN A 1 419 ? -19.163 1.001 52.493 1.00 80.56 419 ASN A C 1
ATOM 3294 O O . ASN A 1 419 ? -18.438 1.137 53.471 1.00 80.56 419 ASN A O 1
ATOM 3298 N N . ASP A 1 420 ? -18.688 0.635 51.297 1.00 82.19 420 ASP A N 1
ATOM 3299 C CA . ASP A 1 420 ? -17.291 0.255 51.066 1.00 82.19 420 ASP A CA 1
ATOM 3300 C C . ASP A 1 420 ? -16.842 0.566 49.619 1.00 82.19 420 ASP A C 1
ATOM 3302 O O . ASP A 1 420 ? -16.601 -0.310 48.779 1.00 82.19 420 ASP A O 1
ATOM 3306 N N . GLY A 1 421 ? -16.785 1.866 49.302 1.00 81.31 421 GLY A N 1
ATOM 3307 C CA . GLY A 1 421 ? -16.558 2.395 47.951 1.00 81.31 421 GLY A CA 1
ATOM 3308 C C . GLY A 1 421 ? -15.300 1.895 47.245 1.00 81.31 421 GLY A C 1
ATOM 3309 O O . GLY A 1 421 ? -15.361 1.561 46.058 1.00 81.31 421 GLY A O 1
ATOM 3310 N N . TRP A 1 422 ? -14.172 1.798 47.955 1.00 85.50 422 TRP A N 1
ATOM 3311 C CA . TRP A 1 422 ? -12.919 1.321 47.361 1.00 85.50 422 TRP A CA 1
ATOM 3312 C C . TRP A 1 422 ? -12.995 -0.171 47.020 1.00 85.50 422 TRP A C 1
ATOM 3314 O O . TRP A 1 422 ? -12.533 -0.582 45.955 1.00 85.50 422 TRP A O 1
ATOM 3324 N N . PHE A 1 423 ? -13.614 -0.973 47.889 1.00 84.56 423 PHE A N 1
ATOM 3325 C CA . PHE A 1 423 ? -13.669 -2.420 47.749 1.00 84.56 423 PHE A CA 1
ATOM 3326 C C . PHE A 1 423 ? -14.597 -2.855 46.611 1.00 84.56 423 PHE A C 1
ATOM 3328 O O . PHE A 1 423 ? -14.248 -3.718 45.796 1.00 84.56 423 PHE A O 1
ATOM 3335 N N . ILE A 1 424 ? -15.770 -2.221 46.513 1.00 86.38 424 ILE A N 1
ATOM 3336 C CA . ILE A 1 424 ? -16.712 -2.452 45.414 1.00 86.38 424 ILE A CA 1
ATOM 3337 C C . ILE A 1 424 ? -16.092 -2.042 44.078 1.00 86.38 424 ILE A C 1
ATOM 3339 O O . ILE A 1 424 ? -16.225 -2.767 43.090 1.00 86.38 424 ILE A O 1
ATOM 3343 N N . LEU A 1 425 ? -15.369 -0.921 44.040 1.00 89.44 425 LEU A N 1
ATOM 3344 C CA . LEU A 1 425 ? -14.652 -0.501 42.841 1.00 89.44 425 LEU A CA 1
ATOM 3345 C C . LEU A 1 425 ? -13.567 -1.509 42.441 1.00 89.44 425 LEU A C 1
ATOM 3347 O O . LEU A 1 425 ? -13.575 -1.986 41.310 1.00 89.44 425 LEU A O 1
ATOM 3351 N N . ALA A 1 426 ? -12.686 -1.890 43.367 1.00 87.62 426 ALA A N 1
ATOM 3352 C CA . ALA A 1 426 ? -11.623 -2.863 43.114 1.00 87.62 426 ALA A CA 1
ATOM 3353 C C . ALA A 1 426 ? -12.175 -4.191 42.572 1.00 87.62 426 ALA A C 1
ATOM 3355 O O . ALA A 1 426 ? -11.726 -4.702 41.545 1.00 87.62 426 ALA A O 1
ATOM 3356 N N . THR A 1 427 ? -13.209 -4.717 43.233 1.00 84.69 427 THR A N 1
ATOM 3357 C CA . THR A 1 427 ? -13.823 -5.999 42.875 1.00 84.69 427 THR A CA 1
ATOM 3358 C C . THR A 1 427 ? -14.437 -5.960 41.482 1.00 84.69 427 THR A C 1
ATOM 3360 O O . THR A 1 427 ? -14.245 -6.889 40.704 1.00 84.69 427 THR A O 1
ATOM 3363 N N . THR A 1 428 ? -15.166 -4.897 41.139 1.00 86.06 428 THR A N 1
ATOM 3364 C CA . THR A 1 428 ? -15.841 -4.821 39.837 1.00 86.06 428 THR A CA 1
ATOM 3365 C C . THR A 1 428 ? -14.893 -4.469 38.686 1.00 86.06 428 THR A C 1
ATOM 3367 O O . THR A 1 428 ? -15.240 -4.732 37.536 1.00 86.06 428 THR A O 1
ATOM 3370 N N . ARG A 1 429 ? -13.706 -3.899 38.953 1.00 89.06 429 ARG A N 1
ATOM 3371 C CA . ARG A 1 429 ? -12.645 -3.722 37.942 1.00 89.06 429 ARG A CA 1
ATOM 3372 C C . ARG A 1 429 ? -11.919 -5.029 37.629 1.00 89.06 429 ARG A C 1
ATOM 3374 O O . ARG A 1 429 ? -11.625 -5.285 36.467 1.00 89.06 429 ARG A O 1
ATOM 3381 N N . LEU A 1 430 ? -11.677 -5.865 38.639 1.00 84.50 430 LEU A N 1
ATOM 3382 C CA . LEU A 1 430 ? -11.044 -7.179 38.465 1.00 84.50 430 LEU A CA 1
ATOM 3383 C C . LEU A 1 430 ? -12.025 -8.240 37.947 1.00 84.50 430 LEU A C 1
ATOM 3385 O O . LEU A 1 430 ? -11.661 -9.103 37.156 1.00 84.50 430 LEU A O 1
ATOM 3389 N N . ILE A 1 431 ? -13.287 -8.171 38.372 1.00 80.69 431 ILE A N 1
ATOM 3390 C CA . ILE A 1 431 ? -14.365 -9.061 37.935 1.00 80.69 431 ILE A CA 1
ATOM 3391 C C . ILE A 1 431 ? -15.425 -8.199 37.247 1.00 80.69 431 ILE A C 1
ATOM 3393 O O . ILE A 1 431 ? -16.395 -7.790 37.895 1.00 80.69 431 ILE A O 1
ATOM 3397 N N . PRO A 1 432 ? -15.260 -7.891 35.950 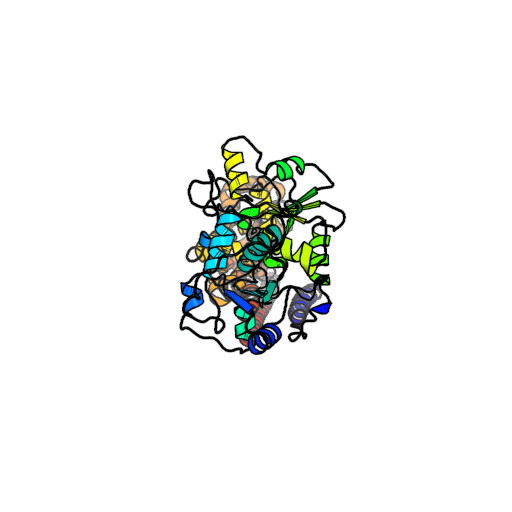1.00 68.44 432 PRO A N 1
ATOM 3398 C CA . PRO A 1 432 ? -16.210 -7.057 35.232 1.00 68.44 432 PRO A CA 1
ATOM 3399 C C . PRO A 1 432 ? -17.557 -7.777 35.132 1.00 68.44 432 PRO A C 1
ATOM 3401 O O . PRO A 1 432 ? -17.732 -8.737 34.384 1.00 68.44 432 PRO A O 1
ATOM 3404 N N . VAL A 1 433 ? -18.524 -7.317 35.927 1.00 69.00 433 VAL A N 1
ATOM 3405 C CA . VAL A 1 433 ? -19.901 -7.839 35.928 1.00 69.00 433 VAL A CA 1
ATOM 3406 C C . VAL A 1 433 ? -20.683 -7.321 34.709 1.00 69.00 433 VAL A C 1
ATOM 3408 O O . VAL A 1 433 ? -21.685 -7.912 34.316 1.00 69.00 433 VAL A O 1
ATOM 3411 N N . PHE A 1 434 ? -20.220 -6.230 34.093 1.00 73.62 434 PHE A N 1
ATOM 3412 C CA . PHE A 1 434 ? -20.841 -5.558 32.953 1.00 73.62 434 PHE A CA 1
ATOM 3413 C C . PHE A 1 434 ? -19.780 -4.796 32.126 1.00 73.62 434 PHE A C 1
ATOM 3415 O O . PHE A 1 434 ? -18.639 -4.676 32.581 1.00 73.62 434 PHE A O 1
ATOM 3422 N N . PRO A 1 435 ? -20.110 -4.312 30.910 1.00 83.06 435 PRO A N 1
ATOM 3423 C CA . PRO A 1 435 ? -19.139 -3.687 30.012 1.00 83.06 435 PRO A CA 1
ATOM 3424 C C . PRO A 1 435 ? -18.393 -2.498 30.634 1.00 83.06 435 PRO A C 1
ATOM 3426 O O . PRO A 1 435 ? -19.000 -1.620 31.251 1.00 83.06 435 PRO A O 1
ATOM 3429 N N . PHE A 1 436 ? -17.077 -2.447 30.401 1.00 85.88 436 PHE A N 1
ATOM 3430 C CA . PHE A 1 436 ? -16.149 -1.462 30.974 1.00 85.88 436 PHE A CA 1
ATOM 3431 C C . PHE A 1 436 ? -16.598 -0.002 30.796 1.00 85.88 436 PHE A C 1
ATOM 3433 O O . PHE A 1 436 ? -16.537 0.780 31.742 1.00 85.88 436 PHE A O 1
ATOM 3440 N N . GLY A 1 437 ? -17.094 0.364 29.608 1.00 86.50 437 GLY A N 1
ATOM 3441 C CA . GLY A 1 437 ? -17.573 1.723 29.338 1.00 86.50 437 GLY A CA 1
ATOM 3442 C C . GLY A 1 437 ? -18.749 2.122 30.232 1.00 86.50 437 GLY A C 1
ATOM 3443 O O . GLY A 1 437 ? -18.699 3.151 30.900 1.00 86.50 437 GLY A O 1
ATOM 3444 N N . ILE A 1 438 ? -19.764 1.257 30.330 1.00 87.12 438 ILE A N 1
ATOM 3445 C CA . ILE A 1 438 ? -20.971 1.491 31.143 1.00 87.12 438 ILE A CA 1
ATOM 3446 C C . ILE A 1 438 ? -20.601 1.662 32.622 1.00 87.12 438 ILE A C 1
ATOM 3448 O O . ILE A 1 438 ? -21.160 2.513 33.313 1.00 87.12 438 ILE A O 1
ATOM 3452 N N . GLN A 1 439 ? -19.625 0.892 33.104 1.00 89.06 439 GLN A N 1
ATOM 3453 C CA . GLN A 1 439 ? -19.111 0.987 34.471 1.00 89.06 439 GLN A CA 1
ATOM 3454 C C . GLN A 1 439 ? -18.628 2.383 34.827 1.00 89.06 439 GLN A C 1
ATOM 3456 O O . GLN A 1 439 ? -18.952 2.872 35.910 1.00 89.06 439 GLN A O 1
ATOM 3461 N N . ASN A 1 440 ? -17.936 3.054 33.909 1.00 93.06 440 ASN A N 1
ATOM 3462 C CA . ASN A 1 440 ? -17.426 4.395 34.158 1.00 93.06 440 ASN A CA 1
ATOM 3463 C C . ASN A 1 440 ? -18.562 5.401 34.404 1.00 93.06 440 ASN A C 1
ATOM 3465 O O . ASN A 1 440 ? -18.489 6.210 35.330 1.00 93.06 440 ASN A O 1
ATOM 3469 N N . TYR A 1 441 ? -19.647 5.292 33.633 1.00 92.12 441 TYR A N 1
ATOM 3470 C CA . TYR A 1 441 ? -20.827 6.141 33.791 1.00 92.12 441 TYR A CA 1
ATOM 3471 C C . TYR A 1 441 ? -21.616 5.820 35.062 1.00 92.12 441 TYR A C 1
ATOM 3473 O O . TYR A 1 441 ? -22.013 6.733 35.785 1.00 92.12 441 TYR A O 1
ATOM 3481 N N . VAL A 1 442 ? -21.799 4.534 35.381 1.00 89.62 442 VAL A N 1
ATOM 3482 C CA . VAL A 1 442 ? -22.505 4.098 36.596 1.00 89.62 442 VAL A CA 1
ATOM 3483 C C . VAL A 1 442 ? -21.837 4.658 37.850 1.00 89.62 442 VAL A C 1
ATOM 3485 O O . VAL A 1 442 ? -22.525 5.214 38.704 1.00 89.62 442 VAL A O 1
ATOM 3488 N N . TYR A 1 443 ? -20.507 4.581 37.952 1.00 91.69 443 TYR A N 1
ATOM 3489 C CA . TYR A 1 443 ? -19.785 5.125 39.105 1.00 91.69 443 TYR A CA 1
ATOM 3490 C C . TYR A 1 443 ? -19.922 6.646 39.241 1.00 91.69 443 TYR A C 1
ATOM 3492 O O . TYR A 1 443 ? -19.992 7.136 40.370 1.00 91.69 443 TYR A O 1
ATOM 3500 N N . GLY A 1 444 ? -20.033 7.389 38.135 1.00 92.88 444 GLY A N 1
ATOM 3501 C CA . GLY A 1 444 ? -20.229 8.843 38.170 1.00 92.88 444 GLY A CA 1
ATOM 3502 C C . GLY A 1 444 ? -21.534 9.282 38.840 1.00 92.88 444 GLY A C 1
ATOM 3503 O O . GLY A 1 444 ? -21.581 10.361 39.435 1.00 92.88 444 GLY A O 1
ATOM 3504 N N . LEU A 1 445 ? -22.554 8.417 38.833 1.00 91.25 445 LEU A N 1
ATOM 3505 C CA . LEU A 1 445 ? -23.835 8.639 39.513 1.00 91.25 445 LEU A CA 1
ATOM 3506 C C . LEU A 1 445 ? -23.815 8.283 41.012 1.00 91.25 445 LEU A C 1
ATOM 3508 O O . LEU A 1 445 ? -24.710 8.684 41.754 1.00 91.25 445 LEU A O 1
ATOM 3512 N N . THR A 1 446 ? -22.817 7.521 41.468 1.00 91.19 446 THR A N 1
ATOM 3513 C CA . THR A 1 446 ? -22.687 7.115 42.880 1.00 91.19 446 THR A CA 1
ATOM 3514 C C . THR A 1 446 ? -22.058 8.213 43.742 1.00 91.19 446 THR A C 1
ATOM 3516 O O . THR A 1 446 ? -21.576 9.226 43.232 1.00 91.19 446 THR A O 1
ATOM 3519 N N . SER A 1 447 ? -22.005 7.995 45.059 1.00 90.00 447 SER A N 1
ATOM 3520 C CA . SER A 1 447 ? -21.376 8.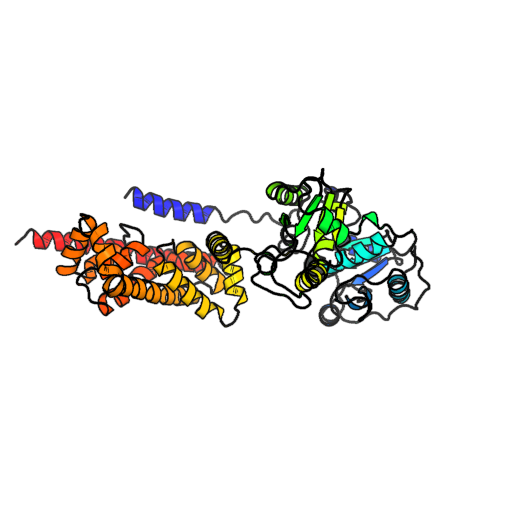907 46.026 1.00 90.00 447 SER A CA 1
ATOM 3521 C C . SER A 1 447 ? -19.843 8.838 46.086 1.00 90.00 447 SER A C 1
ATOM 3523 O O . SER A 1 447 ? -19.248 9.582 46.862 1.00 90.00 447 SER A O 1
ATOM 3525 N N . ILE A 1 448 ? -19.178 7.974 45.304 1.00 93.50 448 ILE A N 1
ATOM 3526 C CA . ILE A 1 448 ? -17.712 7.837 45.361 1.00 93.50 448 ILE A CA 1
ATOM 3527 C C . ILE A 1 448 ? -17.002 9.149 44.990 1.00 93.50 448 ILE A C 1
ATOM 3529 O O . ILE A 1 448 ? -17.411 9.870 44.069 1.00 93.50 448 ILE A O 1
ATOM 3533 N N . ASN A 1 449 ? -15.909 9.459 45.686 1.00 93.62 449 ASN A N 1
ATOM 3534 C CA . ASN A 1 449 ? -15.074 10.611 45.362 1.00 93.62 449 ASN A CA 1
ATOM 3535 C C . ASN A 1 449 ? -14.358 10.406 44.010 1.00 93.62 449 ASN A C 1
ATOM 3537 O O . ASN A 1 449 ? -13.943 9.294 43.684 1.00 93.62 449 ASN A O 1
ATOM 3541 N N . PHE A 1 450 ? -14.190 11.480 43.230 1.00 95.62 450 PHE A N 1
ATOM 3542 C CA . PHE A 1 450 ? -13.510 11.443 41.929 1.00 95.62 450 PHE A CA 1
ATOM 3543 C C . PHE A 1 450 ? -12.069 10.916 42.012 1.00 95.62 450 PHE A C 1
ATOM 3545 O O . PHE A 1 450 ? -11.709 10.031 41.240 1.00 95.62 450 PHE A O 1
ATOM 3552 N N . MET A 1 451 ? -11.261 11.412 42.955 1.00 94.00 451 MET A N 1
ATOM 3553 C CA . MET A 1 451 ? -9.857 11.008 43.103 1.00 94.00 451 MET A CA 1
ATOM 3554 C C . MET A 1 451 ? -9.750 9.534 43.480 1.00 94.00 451 MET A C 1
ATOM 3556 O O . MET A 1 451 ? -8.967 8.792 42.890 1.00 94.00 451 MET A O 1
ATOM 3560 N N . GLN A 1 452 ? -10.597 9.094 44.414 1.00 93.12 452 GLN A N 1
ATOM 3561 C CA . GLN A 1 452 ? -10.686 7.691 44.808 1.00 93.12 452 GLN A CA 1
ATOM 3562 C C . GLN A 1 452 ? -11.087 6.811 43.619 1.00 93.12 452 GLN A C 1
ATOM 3564 O O . GLN A 1 452 ? -10.459 5.785 43.374 1.00 93.12 452 GLN A O 1
ATOM 3569 N N . TYR A 1 453 ? -12.093 7.224 42.846 1.00 95.56 453 TYR A N 1
ATOM 3570 C CA . TYR A 1 453 ? -12.517 6.499 41.654 1.00 95.56 453 TYR A CA 1
ATOM 3571 C C . TYR A 1 453 ? -11.418 6.432 40.586 1.00 95.56 453 TYR A C 1
ATOM 3573 O O . TYR A 1 453 ? -11.151 5.348 40.069 1.00 95.56 453 TYR A O 1
ATOM 3581 N N . SER A 1 454 ? -10.781 7.558 40.260 1.00 95.88 454 SER A N 1
ATOM 3582 C CA . SER A 1 454 ? -9.799 7.657 39.178 1.00 95.88 454 SER A CA 1
ATOM 3583 C C . SER A 1 454 ? -8.538 6.845 39.487 1.00 95.88 454 SER A C 1
ATOM 3585 O O . SER A 1 454 ? -8.150 5.977 38.697 1.00 95.88 454 SER A O 1
ATOM 3587 N N . LEU A 1 455 ? -7.951 7.038 40.675 1.00 94.69 455 LEU A N 1
ATOM 3588 C CA . LEU A 1 455 ? -6.713 6.366 41.076 1.00 94.69 455 LEU A CA 1
ATOM 3589 C C . LEU A 1 455 ? -6.914 4.859 41.233 1.00 94.69 455 LEU A C 1
ATOM 3591 O O . LEU A 1 455 ? -6.163 4.074 40.655 1.00 94.69 455 LEU A O 1
ATOM 3595 N N . LEU A 1 456 ? -7.956 4.441 41.959 1.00 93.69 456 LEU A N 1
ATOM 3596 C CA . LEU A 1 456 ? -8.213 3.017 42.172 1.00 93.69 456 LEU A CA 1
ATOM 3597 C C . LEU A 1 456 ? -8.647 2.328 40.879 1.00 93.69 456 LEU A C 1
ATOM 3599 O O . LEU A 1 456 ? -8.194 1.218 40.615 1.00 93.69 456 LEU A O 1
ATOM 3603 N N . SER A 1 457 ? -9.469 2.970 40.039 1.00 94.44 457 SER A N 1
ATOM 3604 C CA . SER A 1 457 ? -9.812 2.390 38.735 1.00 94.44 457 SER A CA 1
ATOM 3605 C C . SER A 1 457 ? -8.563 2.160 37.902 1.00 94.44 457 SER A C 1
ATOM 3607 O O . SER A 1 457 ? -8.395 1.063 37.387 1.00 94.44 457 SER A O 1
ATOM 3609 N N . THR A 1 458 ? -7.678 3.157 37.812 1.00 93.44 458 THR A N 1
ATOM 3610 C CA . THR A 1 458 ? -6.414 3.037 37.074 1.00 93.44 458 THR A CA 1
ATOM 3611 C C . THR A 1 458 ? -5.564 1.895 37.629 1.00 93.44 458 THR A C 1
ATOM 3613 O O . THR A 1 458 ? -5.118 1.040 36.872 1.00 93.44 458 THR A O 1
ATOM 3616 N N . LEU A 1 459 ? -5.405 1.814 38.952 1.00 93.19 459 LEU A N 1
ATOM 3617 C CA . LEU A 1 459 ? -4.623 0.761 39.597 1.00 93.19 459 LEU A CA 1
ATOM 3618 C C . LEU A 1 459 ? -5.176 -0.643 39.313 1.00 93.19 459 LEU A C 1
ATOM 3620 O O . LEU A 1 459 ? -4.418 -1.548 38.975 1.00 93.19 459 LEU A O 1
ATOM 3624 N N . PHE A 1 460 ? -6.491 -0.840 39.435 1.00 92.06 460 PHE A N 1
ATOM 3625 C CA . PHE A 1 460 ? -7.092 -2.173 39.334 1.00 92.06 460 PHE A CA 1
ATOM 3626 C C . PHE A 1 460 ? -7.325 -2.653 37.899 1.00 92.06 460 PHE A C 1
ATOM 3628 O O . PHE A 1 460 ? -7.488 -3.855 37.699 1.00 92.06 460 PHE A O 1
ATOM 3635 N N . ILE A 1 461 ? -7.297 -1.768 36.897 1.00 91.19 461 ILE A N 1
ATOM 3636 C CA . ILE A 1 461 ? -7.301 -2.197 35.487 1.00 91.19 461 ILE A CA 1
ATOM 3637 C C . ILE A 1 461 ? -5.907 -2.588 34.989 1.00 91.19 461 ILE A C 1
ATOM 3639 O O . ILE A 1 461 ? -5.814 -3.378 34.052 1.00 91.19 461 ILE A O 1
ATOM 3643 N N . LEU A 1 462 ? -4.831 -2.076 35.606 1.00 90.88 462 LEU A N 1
ATOM 3644 C CA . LEU A 1 462 ? -3.454 -2.283 35.142 1.00 90.88 462 LEU A CA 1
ATOM 3645 C C . LEU A 1 462 ? -3.087 -3.755 34.912 1.00 90.88 462 LEU A C 1
ATOM 3647 O O . LEU A 1 462 ? -2.552 -4.037 33.843 1.00 90.88 462 LEU A O 1
ATOM 3651 N N . PRO A 1 463 ? -3.374 -4.707 35.824 1.00 88.38 463 PRO A N 1
ATOM 3652 C CA . PRO A 1 463 ? -2.994 -6.099 35.600 1.00 88.38 463 PRO A CA 1
ATOM 3653 C C . PRO A 1 463 ? -3.708 -6.709 34.388 1.00 88.38 463 PRO A C 1
ATOM 3655 O O . PRO A 1 463 ? -3.075 -7.381 33.581 1.00 88.38 463 PRO A O 1
ATOM 3658 N N . GLY A 1 464 ? -5.005 -6.425 34.216 1.00 85.94 464 GLY A N 1
ATOM 3659 C CA . GLY A 1 464 ? -5.775 -6.898 33.061 1.00 85.94 464 GLY A CA 1
ATOM 3660 C C . GLY A 1 464 ? -5.281 -6.283 31.751 1.00 85.94 464 GLY A C 1
ATOM 3661 O O . GLY A 1 464 ? -5.045 -7.000 30.782 1.00 85.94 464 GLY A O 1
ATOM 3662 N N . THR A 1 465 ? -5.042 -4.970 31.743 1.00 90.31 465 THR A N 1
ATOM 3663 C CA . THR A 1 465 ? -4.430 -4.260 30.611 1.00 90.31 465 THR A CA 1
ATOM 3664 C C . THR A 1 465 ? -3.062 -4.844 30.263 1.00 90.31 465 THR A C 1
ATOM 3666 O O . THR A 1 465 ? -2.778 -5.088 29.092 1.00 90.31 465 THR A O 1
ATOM 3669 N N . ALA A 1 466 ? -2.230 -5.118 31.270 1.00 90.56 466 ALA A N 1
ATOM 3670 C CA . ALA A 1 466 ? -0.899 -5.674 31.081 1.00 90.56 466 ALA A CA 1
ATOM 3671 C C . ALA A 1 466 ? -0.937 -7.030 30.375 1.00 90.56 466 ALA A C 1
ATOM 3673 O O . ALA A 1 466 ? -0.163 -7.228 29.448 1.00 90.56 466 ALA A O 1
ATOM 3674 N N . VAL A 1 467 ? -1.863 -7.928 30.725 1.00 86.69 467 VAL A N 1
ATOM 3675 C CA . VAL A 1 467 ? -1.985 -9.235 30.053 1.00 86.69 467 VAL A CA 1
ATOM 3676 C C . VAL A 1 467 ? -2.154 -9.080 28.538 1.00 86.69 467 VAL A C 1
ATOM 3678 O O . VAL A 1 467 ? -1.392 -9.683 27.782 1.00 86.69 467 VAL A O 1
ATOM 3681 N N . PHE A 1 468 ? -3.104 -8.252 28.091 1.00 87.56 468 PHE A N 1
ATOM 3682 C CA . PHE A 1 468 ? -3.387 -8.069 26.662 1.00 87.56 468 PHE A CA 1
ATOM 3683 C C . PHE A 1 468 ? -2.267 -7.332 25.930 1.00 87.56 468 PHE A C 1
ATOM 3685 O O . PHE A 1 468 ? -1.858 -7.746 24.848 1.00 87.56 468 PHE A O 1
ATOM 3692 N N . VAL A 1 469 ? -1.753 -6.254 26.520 1.00 91.94 469 VAL A N 1
ATOM 3693 C CA . VAL A 1 469 ? -0.729 -5.418 25.887 1.00 91.94 469 VAL A CA 1
ATOM 3694 C C . VAL A 1 469 ? 0.616 -6.140 25.807 1.00 91.94 469 VAL A C 1
ATOM 3696 O O . VAL A 1 469 ? 1.287 -6.069 24.783 1.00 91.94 469 VAL A O 1
ATOM 3699 N N . LEU A 1 470 ? 1.012 -6.862 26.859 1.00 88.00 470 LEU A N 1
ATOM 3700 C CA . LEU A 1 470 ? 2.256 -7.635 26.863 1.00 88.00 470 LEU A CA 1
ATOM 3701 C C . LEU A 1 470 ? 2.183 -8.807 25.886 1.00 88.00 470 LEU A C 1
ATOM 3703 O O . LEU A 1 470 ? 3.160 -9.068 25.193 1.00 88.00 470 LEU A O 1
ATOM 3707 N N . LEU A 1 471 ? 1.026 -9.472 25.791 1.00 84.44 471 LEU A N 1
ATOM 3708 C CA . LEU A 1 471 ? 0.805 -10.516 24.792 1.00 84.44 471 LEU A CA 1
ATOM 3709 C C . LEU A 1 471 ? 0.898 -9.953 23.370 1.00 84.44 471 LEU A C 1
ATOM 3711 O O . LEU A 1 471 ? 1.554 -10.544 22.524 1.00 84.44 471 LEU A O 1
ATOM 3715 N N . ALA A 1 472 ? 0.283 -8.803 23.103 1.00 84.81 472 ALA A N 1
ATOM 3716 C CA . ALA A 1 472 ? 0.366 -8.173 21.790 1.00 84.81 472 ALA A CA 1
ATOM 3717 C C . ALA A 1 472 ? 1.806 -7.723 21.471 1.00 84.81 472 ALA A C 1
ATOM 3719 O O . ALA A 1 472 ? 2.313 -7.995 20.388 1.00 84.81 472 ALA A O 1
ATOM 3720 N N . GLY A 1 473 ? 2.510 -7.138 22.444 1.00 85.38 473 GLY A N 1
ATOM 3721 C CA . GLY A 1 473 ? 3.926 -6.794 22.308 1.00 85.38 473 GLY A CA 1
ATOM 3722 C C . GLY A 1 473 ? 4.834 -8.002 22.061 1.00 85.38 473 GLY A C 1
ATOM 3723 O O . GLY A 1 473 ? 5.789 -7.869 21.306 1.00 85.38 473 GLY A O 1
ATOM 3724 N N . ALA A 1 474 ? 4.506 -9.177 22.619 1.00 81.75 474 ALA A N 1
ATOM 3725 C CA . ALA A 1 474 ? 5.192 -10.448 22.348 1.00 81.75 474 ALA A CA 1
ATOM 3726 C C . ALA A 1 474 ? 5.248 -10.772 20.860 1.00 81.75 474 ALA A C 1
ATOM 3728 O O . ALA A 1 474 ? 6.278 -11.186 20.332 1.00 81.75 474 ALA A O 1
ATOM 3729 N N . VAL A 1 475 ? 4.090 -10.614 20.216 1.00 77.69 475 VAL A N 1
ATOM 3730 C CA . VAL A 1 475 ? 3.892 -10.933 18.808 1.00 77.69 475 VAL A CA 1
ATOM 3731 C C . VAL A 1 475 ? 4.718 -9.979 17.954 1.00 77.69 475 VAL A C 1
ATOM 3733 O O . VAL A 1 475 ? 5.380 -10.431 17.030 1.00 77.69 475 VAL A O 1
ATOM 3736 N N . ALA A 1 476 ? 4.750 -8.690 18.305 1.00 78.69 476 ALA A N 1
ATOM 3737 C CA . ALA A 1 476 ? 5.540 -7.698 17.579 1.00 78.69 476 ALA A CA 1
ATOM 3738 C C . ALA A 1 476 ? 7.059 -7.860 17.765 1.00 78.69 476 ALA A C 1
ATOM 3740 O O . ALA A 1 476 ? 7.814 -7.599 16.835 1.00 78.69 476 ALA A O 1
ATOM 3741 N N . SER A 1 477 ? 7.534 -8.267 18.948 1.00 75.19 477 SER A N 1
ATOM 3742 C CA . SER A 1 477 ? 8.975 -8.309 19.234 1.00 75.19 477 SER A CA 1
ATOM 3743 C C . SER A 1 477 ? 9.695 -9.567 18.744 1.00 75.19 477 SER A C 1
ATOM 3745 O O . SER A 1 477 ? 10.918 -9.620 18.834 1.00 75.19 477 SER A O 1
ATOM 3747 N N . GLY A 1 478 ? 8.979 -10.618 18.333 1.00 71.00 478 GLY A N 1
ATOM 3748 C CA . GLY A 1 478 ? 9.569 -11.921 17.986 1.00 71.00 478 GLY A CA 1
ATOM 3749 C C . GLY A 1 478 ? 10.136 -12.715 19.180 1.00 71.00 478 GLY A C 1
ATOM 3750 O O . GLY A 1 478 ? 10.169 -13.943 19.136 1.00 71.00 478 GLY A O 1
ATOM 3751 N N . ASP A 1 479 ? 10.502 -12.058 20.290 1.00 76.06 479 ASP A N 1
ATOM 3752 C CA . ASP A 1 479 ? 10.878 -12.690 21.566 1.00 76.06 479 ASP A CA 1
ATOM 3753 C C . ASP A 1 479 ? 9.648 -13.233 22.317 1.00 76.06 479 ASP A C 1
ATOM 3755 O O . ASP A 1 479 ? 9.165 -12.692 23.321 1.00 76.06 479 ASP A O 1
ATOM 3759 N N . LYS A 1 480 ? 9.134 -14.351 21.799 1.00 69.38 480 LYS A N 1
ATOM 3760 C CA . LYS A 1 480 ? 7.980 -15.062 22.360 1.00 69.38 480 LYS A CA 1
ATOM 3761 C C . LYS A 1 480 ? 8.239 -15.499 23.808 1.00 69.38 480 LYS A C 1
ATOM 3763 O O . LYS A 1 480 ? 7.322 -15.466 24.625 1.00 69.38 480 LYS A O 1
ATOM 3768 N N . ALA A 1 481 ? 9.469 -15.877 24.159 1.00 76.56 481 ALA A N 1
ATOM 3769 C CA . ALA A 1 481 ? 9.785 -16.456 25.465 1.00 76.56 481 ALA A CA 1
ATOM 3770 C C . ALA A 1 481 ? 9.659 -15.437 26.606 1.00 76.56 481 ALA A C 1
ATOM 3772 O O . ALA A 1 481 ? 9.004 -15.715 27.617 1.00 76.56 481 ALA A O 1
ATOM 3773 N N . THR A 1 482 ? 10.259 -14.255 26.453 1.00 73.50 482 THR A N 1
ATOM 3774 C CA . THR A 1 482 ? 10.182 -13.195 27.469 1.00 73.50 482 THR A CA 1
ATOM 3775 C C . THR A 1 482 ? 8.748 -12.723 27.642 1.00 73.50 482 THR A C 1
ATOM 3777 O O . THR A 1 482 ? 8.246 -12.595 28.762 1.00 73.50 482 THR A O 1
ATOM 3780 N N . ALA A 1 483 ? 8.044 -12.524 26.537 1.00 68.25 483 ALA A N 1
ATOM 3781 C CA . ALA A 1 483 ? 6.722 -11.943 26.591 1.00 68.25 483 ALA A CA 1
ATOM 3782 C C . ALA A 1 483 ? 5.638 -12.936 27.057 1.00 68.25 483 ALA A C 1
ATOM 3784 O O . ALA A 1 483 ? 4.732 -12.534 27.791 1.00 68.25 483 ALA A O 1
ATOM 3785 N N . ILE A 1 484 ? 5.779 -14.243 26.781 1.00 72.31 484 ILE A N 1
ATOM 3786 C CA . ILE A 1 484 ? 4.960 -15.287 27.425 1.00 72.31 484 ILE A CA 1
ATOM 3787 C C . ILE A 1 484 ? 5.177 -15.269 28.943 1.00 72.31 484 ILE A C 1
ATOM 3789 O O . ILE A 1 484 ? 4.202 -15.242 29.693 1.00 72.31 484 ILE A O 1
ATOM 3793 N N . LYS A 1 485 ? 6.430 -15.215 29.424 1.00 80.56 485 LYS A N 1
ATOM 3794 C CA . LYS A 1 485 ? 6.723 -15.140 30.870 1.00 80.56 485 LYS A CA 1
ATOM 3795 C C . LYS A 1 485 ? 6.086 -13.910 31.517 1.00 80.56 485 LYS A C 1
ATOM 3797 O O . LYS A 1 485 ? 5.477 -14.019 32.582 1.00 80.56 485 LYS A O 1
ATOM 3802 N N . MET A 1 486 ? 6.185 -12.748 30.873 1.00 75.69 486 MET A N 1
ATOM 3803 C CA . MET A 1 486 ? 5.561 -11.516 31.359 1.00 75.69 486 MET A CA 1
ATOM 3804 C C . MET A 1 486 ? 4.028 -11.607 31.370 1.00 75.69 486 MET A C 1
ATOM 3806 O O . MET A 1 486 ? 3.407 -11.219 32.358 1.00 75.69 486 MET A O 1
ATOM 3810 N N . SER A 1 487 ? 3.412 -12.162 30.321 1.00 74.75 487 SER A N 1
ATOM 3811 C CA . SER A 1 487 ? 1.954 -12.334 30.238 1.00 74.75 487 SER A CA 1
ATOM 3812 C C . SER A 1 487 ? 1.427 -13.335 31.275 1.00 74.75 487 SER A C 1
ATOM 3814 O O . SER A 1 487 ? 0.431 -13.061 31.950 1.00 74.75 487 SER A O 1
ATOM 3816 N N . LEU A 1 488 ? 2.133 -14.452 31.490 1.00 81.00 488 LEU A N 1
ATOM 3817 C CA . LEU A 1 488 ? 1.836 -15.417 32.554 1.00 81.00 488 LEU A CA 1
ATOM 3818 C C . LEU A 1 488 ? 1.941 -14.775 33.940 1.00 81.00 488 LEU A C 1
ATOM 3820 O O . LEU A 1 488 ? 1.066 -14.976 34.780 1.00 81.00 488 LEU A O 1
ATOM 3824 N N . THR A 1 489 ? 2.971 -13.958 34.163 1.00 81.06 489 THR A N 1
ATOM 3825 C CA . THR A 1 489 ? 3.167 -13.241 35.430 1.00 81.06 489 THR A CA 1
ATOM 3826 C C . THR A 1 489 ? 2.045 -12.227 35.669 1.00 81.06 489 THR A C 1
ATOM 3828 O O . THR A 1 489 ? 1.449 -12.213 36.745 1.00 81.06 489 THR A O 1
ATOM 3831 N N . ALA A 1 490 ? 1.686 -11.427 34.660 1.00 78.00 490 ALA A N 1
ATOM 3832 C CA . ALA A 1 490 ? 0.564 -10.489 34.735 1.00 78.00 490 ALA A CA 1
ATOM 3833 C C . ALA A 1 490 ? -0.774 -11.211 34.978 1.00 78.00 490 ALA A C 1
ATOM 3835 O O . ALA A 1 490 ? -1.574 -10.771 35.804 1.00 78.00 490 ALA A O 1
ATOM 3836 N N . SER A 1 491 ? -0.984 -12.359 34.326 1.00 79.19 491 SER A N 1
ATOM 3837 C CA . SER A 1 491 ? -2.173 -13.202 34.505 1.00 79.19 491 SER A CA 1
ATOM 3838 C C . SER A 1 491 ? -2.243 -13.793 35.912 1.00 79.19 491 SER A C 1
ATOM 3840 O O . SER A 1 491 ? -3.313 -13.805 36.521 1.00 79.19 491 SER A O 1
ATOM 3842 N N . LEU A 1 492 ? -1.107 -14.236 36.461 1.00 82.62 492 LEU A N 1
ATOM 3843 C CA . LEU A 1 492 ? -1.011 -14.746 37.825 1.00 82.62 492 LEU A CA 1
ATOM 3844 C C . LEU A 1 492 ? -1.309 -13.645 38.847 1.00 82.62 492 LEU A C 1
ATOM 3846 O O . LEU A 1 492 ? -2.106 -13.865 39.757 1.00 82.62 492 LEU A O 1
ATOM 3850 N N . ILE A 1 493 ? -0.742 -12.448 38.671 1.00 81.38 493 ILE A N 1
ATOM 3851 C CA . ILE A 1 493 ? -1.034 -11.282 39.518 1.00 81.38 493 ILE A CA 1
ATOM 3852 C C . ILE A 1 493 ? -2.525 -10.940 39.453 1.00 81.38 493 ILE A C 1
ATOM 3854 O O . ILE A 1 493 ? -3.171 -10.794 40.491 1.00 81.38 493 ILE A O 1
ATOM 3858 N N . PHE A 1 494 ? -3.100 -10.865 38.250 1.00 80.19 494 PHE A N 1
ATOM 3859 C CA . PHE A 1 494 ? -4.525 -10.605 38.058 1.00 80.19 494 PHE A CA 1
ATOM 3860 C C . PHE A 1 494 ? -5.399 -11.664 38.749 1.00 80.19 494 PHE A C 1
ATOM 3862 O O . PHE A 1 494 ? -6.359 -11.324 39.447 1.00 80.19 494 PHE A O 1
ATOM 3869 N N . PHE A 1 495 ? -5.042 -12.944 38.624 1.00 81.44 495 PHE A N 1
ATOM 3870 C CA . PHE A 1 495 ? -5.739 -14.042 39.287 1.00 81.44 495 PHE A CA 1
ATOM 3871 C C . PHE A 1 495 ? -5.645 -13.943 40.815 1.00 81.44 495 PHE A C 1
ATOM 3873 O O . PHE A 1 495 ? -6.671 -14.020 41.492 1.00 81.44 495 PHE A O 1
ATOM 3880 N N . ILE A 1 496 ? -4.449 -13.710 41.363 1.00 82.44 496 ILE A N 1
ATOM 3881 C CA . ILE A 1 496 ? -4.226 -13.548 42.806 1.00 82.44 496 ILE A CA 1
ATOM 3882 C C . ILE A 1 496 ? -5.052 -12.377 43.343 1.00 82.44 496 ILE A C 1
ATOM 3884 O O . ILE A 1 496 ? -5.787 -12.549 44.314 1.00 82.44 496 ILE A O 1
ATOM 3888 N N . LEU A 1 497 ? -5.013 -11.213 42.688 1.00 80.62 497 LEU A N 1
ATOM 3889 C CA . LEU A 1 497 ? -5.810 -10.044 43.077 1.00 80.62 497 LEU A CA 1
ATOM 3890 C C . LEU A 1 497 ? -7.315 -10.345 43.046 1.00 80.62 497 LEU A C 1
ATOM 3892 O O . LEU A 1 497 ? -8.056 -9.962 43.955 1.00 80.62 497 LEU A O 1
ATOM 3896 N N . THR A 1 498 ? -7.771 -11.091 42.041 1.00 78.44 498 THR A N 1
ATOM 3897 C CA . THR A 1 498 ? -9.170 -11.522 41.916 1.00 78.44 498 THR A CA 1
ATOM 3898 C C . THR A 1 498 ? -9.583 -12.480 43.043 1.00 78.44 498 THR A C 1
ATOM 3900 O O . THR A 1 498 ? -10.686 -12.389 43.586 1.00 78.44 498 THR A O 1
ATOM 3903 N N . VAL A 1 499 ? -8.703 -13.403 43.438 1.00 81.69 499 VAL A N 1
ATOM 3904 C CA . VAL A 1 499 ? -8.953 -14.334 44.548 1.00 81.69 499 VAL A CA 1
ATOM 3905 C C . VAL A 1 499 ? -8.941 -13.604 45.891 1.00 81.69 499 VAL A C 1
ATOM 3907 O O . VAL A 1 499 ? -9.861 -13.800 46.686 1.00 81.69 499 VAL A O 1
ATOM 3910 N N . ILE A 1 500 ? -7.955 -12.735 46.136 1.00 82.31 500 ILE A N 1
ATOM 3911 C CA . ILE A 1 500 ? -7.841 -11.945 47.371 1.00 82.31 500 ILE A CA 1
ATOM 3912 C C . ILE A 1 500 ? -9.085 -11.081 47.563 1.00 82.31 500 ILE A C 1
ATOM 3914 O O . ILE A 1 500 ? -9.712 -11.143 48.622 1.00 82.31 500 ILE A O 1
ATOM 3918 N N . THR A 1 501 ? -9.505 -10.342 46.534 1.00 75.62 501 THR A N 1
ATOM 3919 C CA . THR A 1 501 ? -10.733 -9.537 46.608 1.00 75.62 501 THR A CA 1
ATOM 3920 C C . THR A 1 501 ? -11.951 -10.409 46.899 1.00 75.62 501 THR A C 1
ATOM 3922 O O . THR A 1 501 ? -12.739 -10.084 47.783 1.00 75.62 501 THR A O 1
ATOM 3925 N N . LYS A 1 502 ? -12.079 -11.589 46.286 1.00 75.25 502 LYS A N 1
ATOM 3926 C CA . LYS A 1 502 ? -13.174 -12.519 46.603 1.00 75.25 502 LYS A CA 1
ATOM 3927 C C . LYS A 1 502 ? -13.142 -13.036 48.051 1.00 75.25 502 LYS A C 1
ATOM 3929 O O . LYS A 1 502 ? -14.202 -13.192 48.662 1.00 75.25 502 LYS A O 1
ATOM 3934 N N . ILE A 1 503 ? -11.962 -13.313 48.607 1.00 78.75 503 ILE A N 1
ATOM 3935 C CA . ILE A 1 503 ? -11.804 -13.751 50.004 1.00 78.75 503 ILE A CA 1
ATOM 3936 C C . ILE A 1 503 ? -12.203 -12.623 50.961 1.00 78.75 503 ILE A C 1
ATOM 3938 O O . ILE A 1 503 ? -12.973 -12.864 51.894 1.00 78.75 503 ILE A O 1
ATOM 3942 N N . ILE A 1 504 ? -11.745 -11.397 50.702 1.00 75.62 504 ILE A N 1
ATOM 3943 C CA . ILE A 1 504 ? -12.105 -10.211 51.488 1.00 75.62 504 ILE A CA 1
ATOM 3944 C C . ILE A 1 504 ? -13.620 -9.963 51.415 1.00 75.62 504 ILE A C 1
ATOM 3946 O O . ILE A 1 504 ? -14.252 -9.798 52.458 1.00 75.62 504 ILE A O 1
ATOM 3950 N N . ALA A 1 505 ? -14.239 -10.069 50.229 1.00 69.25 505 ALA A N 1
ATOM 3951 C CA . ALA A 1 505 ? -15.694 -9.936 50.060 1.00 69.25 505 ALA A CA 1
ATOM 3952 C C . ALA A 1 505 ? -16.464 -10.935 50.932 1.00 69.25 505 ALA A C 1
ATOM 3954 O O . ALA A 1 505 ? -17.497 -10.604 51.518 1.00 69.25 505 ALA A O 1
ATOM 3955 N N . LYS A 1 506 ? -15.980 -12.182 50.999 1.00 71.69 506 LYS A N 1
ATOM 3956 C CA . LYS A 1 506 ? -16.607 -13.244 51.790 1.00 71.69 506 LYS A CA 1
ATOM 3957 C C . LYS A 1 506 ? -16.464 -12.984 53.292 1.00 71.69 506 LYS A C 1
ATOM 3959 O O . LYS A 1 506 ? -17.432 -13.198 54.014 1.00 71.69 506 LYS A O 1
ATOM 3964 N N . LYS A 1 507 ? -15.298 -12.508 53.750 1.00 67.00 507 LYS A N 1
ATOM 3965 C CA . LYS A 1 507 ? -15.063 -12.151 55.160 1.00 67.00 507 LYS A CA 1
ATOM 3966 C C . LYS A 1 507 ? -15.889 -10.935 55.596 1.00 67.00 507 LYS A C 1
ATOM 3968 O O . LYS A 1 507 ? -16.525 -11.010 56.637 1.00 67.00 507 LYS A O 1
ATOM 3973 N N . SER A 1 508 ? -15.972 -9.890 54.772 1.00 59.12 508 SER A N 1
ATOM 3974 C CA . SER A 1 508 ? -16.805 -8.702 55.036 1.00 59.12 508 SER A CA 1
ATOM 3975 C C . SER A 1 508 ? -18.302 -9.050 55.135 1.00 59.12 508 SER A C 1
ATOM 3977 O O . SER A 1 508 ? -18.991 -8.647 56.068 1.00 59.12 508 SER A O 1
ATOM 3979 N N . LYS A 1 509 ? -18.818 -9.918 54.251 1.00 56.19 509 LYS A N 1
ATOM 3980 C CA . LYS A 1 509 ? -20.199 -10.427 54.371 1.00 56.19 509 LYS A CA 1
ATOM 3981 C C . LYS A 1 509 ? -20.434 -11.309 55.602 1.00 56.19 509 LYS A C 1
ATOM 3983 O O . LYS A 1 509 ? -21.571 -11.400 56.057 1.00 56.19 509 LYS A O 1
ATOM 3988 N N . ALA A 1 510 ? -19.402 -11.988 56.101 1.00 46.09 510 ALA A N 1
ATOM 3989 C CA . ALA A 1 510 ? -19.497 -12.801 57.309 1.00 46.09 510 ALA A CA 1
ATOM 3990 C C . ALA A 1 510 ? -19.514 -11.934 58.579 1.00 46.09 510 ALA A C 1
ATOM 3992 O O . ALA A 1 510 ? -20.293 -12.232 59.475 1.00 46.09 510 ALA A O 1
ATOM 3993 N N . SER A 1 511 ? -18.749 -10.835 58.621 1.00 39.44 511 SER A N 1
ATOM 3994 C CA . SER A 1 511 ? -18.748 -9.892 59.751 1.00 39.44 511 SER A CA 1
ATOM 3995 C C . SER A 1 511 ? -20.021 -9.045 59.849 1.00 39.44 511 SER A C 1
ATOM 3997 O O . SER A 1 511 ? -20.408 -8.658 60.941 1.00 39.44 511 SER A O 1
ATOM 3999 N N . VAL A 1 512 ? -20.708 -8.784 58.730 1.00 39.66 512 VAL A N 1
ATOM 4000 C CA . VAL A 1 512 ? -22.011 -8.082 58.717 1.00 39.66 512 VAL A CA 1
ATOM 4001 C C . VAL A 1 512 ? -23.171 -8.991 59.155 1.00 39.66 512 VAL A C 1
ATOM 4003 O O . VAL A 1 512 ? -24.217 -8.500 59.556 1.00 39.66 512 VAL A O 1
ATOM 4006 N N . LYS A 1 513 ? -23.005 -10.320 59.104 1.00 36.44 513 LYS A N 1
ATOM 4007 C CA . LYS A 1 513 ? -23.998 -11.287 59.612 1.00 36.44 513 LYS A CA 1
ATOM 4008 C C . LYS A 1 513 ? -23.821 -11.637 61.095 1.00 36.44 513 LYS A C 1
ATOM 4010 O O . LYS A 1 513 ? -24.659 -12.355 61.628 1.00 36.44 513 LYS A O 1
ATOM 4015 N N . SER A 1 514 ? -22.734 -11.197 61.726 1.00 32.53 514 SER A N 1
ATOM 4016 C CA . SER A 1 514 ? -22.406 -11.485 63.129 1.00 32.53 514 SER A CA 1
ATOM 4017 C C . SER A 1 514 ? -22.626 -10.288 64.064 1.00 32.53 514 SER A C 1
ATOM 4019 O O . SER A 1 514 ? -22.033 -10.262 65.139 1.00 32.53 514 SER A O 1
ATOM 4021 N N . VAL A 1 515 ? -23.424 -9.300 63.641 1.00 34.97 515 VAL A N 1
ATOM 4022 C CA . VAL A 1 515 ? -23.870 -8.145 64.441 1.00 34.97 515 VAL A CA 1
ATOM 4023 C C . VAL A 1 515 ? -25.386 -8.153 64.513 1.00 34.97 515 VAL A C 1
ATOM 4025 O O . VAL A 1 515 ? -26.002 -8.392 63.447 1.00 34.97 515 VAL A O 1
#

Foldseek 3Di:
DVVVVVVVVVVVVVVVVPDDPPDPDDDDLVLFPFSFQEDALVVVVVCVVVDPLEAEEEAEPPVVVLVKDDPRHAYDYDVQQWDDPPPDPFGQFGHDLVSNQQSCLQQVHALPRQYEYAYAQLCLSVLLVVLSLVQQARDNYHYHFLGVLSNVVVVHDIDNDHDDRDHGHRYDHPDHGDCLQADEVVNLVVCAVPPQEAEEEQEDPCQAQQVDDDPRFQGGFFAPPHFYDHLCQQADPSSGGDRLVSVVVSCVVRVHDLRGQYEYAYCAQRSSSSVQCCVCTGNNRDRYYYHGRGRSVQRVCVVVVNGDGDHDDPVVVVVVCLVDLVSVLCVLLVVPPCSLVVLLQVLLVCLLVLHDSLSSLLSLCQNVNQPRSLVSNLNSNLNNLLVNLQCLQPPCVVVCCVVPVPPPVLVVLQVCCVVPVLLSLLQCLLVVPDRSSVVSNSVSNHPDDSVSNSVSSSVNNSLVSSLSSLCSSCVNVVVVPVSVVSNVVSVVVSVVSNVVSVVVVVVVVVVVVVD